Protein AF-0000000084808655 (afdb_homodimer)

Solvent-accessible surface area (backbone atoms only — not comparable to full-atom values): 37207 Å² total; per-residue (Å²): 132,86,79,80,72,85,62,84,73,38,61,59,46,45,7,59,74,37,70,47,52,47,68,55,39,47,20,62,74,62,70,39,83,92,73,56,70,68,56,50,52,37,40,51,50,43,32,62,72,64,63,58,65,66,60,45,50,55,46,39,57,64,68,64,54,72,43,38,33,33,35,38,39,56,62,63,50,89,58,33,63,53,35,39,19,46,51,14,34,51,51,31,39,66,64,31,45,64,50,41,38,46,73,46,80,45,67,27,50,85,54,28,53,66,42,44,54,54,45,51,58,53,52,72,75,52,86,59,57,29,35,41,35,54,39,50,52,52,83,63,46,53,63,53,51,51,54,29,53,74,70,69,34,53,33,29,31,26,69,33,79,62,84,91,52,88,54,53,24,29,28,23,42,57,37,35,43,49,13,27,44,50,32,48,68,47,52,66,65,46,63,52,62,38,18,30,40,36,54,37,73,67,44,51,77,79,68,69,38,49,43,36,54,34,17,49,51,18,21,49,52,42,37,64,75,65,64,55,63,41,50,83,41,79,42,78,28,55,96,87,33,66,68,59,36,48,53,54,48,51,53,49,48,68,76,39,74,56,50,33,33,36,36,23,74,40,71,62,28,39,59,60,34,49,50,34,58,75,68,65,44,82,74,40,45,26,36,27,24,42,82,24,64,63,38,46,51,34,26,66,70,61,47,29,59,35,31,41,32,49,57,43,28,55,32,26,22,50,50,50,46,43,50,48,36,32,75,70,66,64,46,80,60,66,55,73,43,52,33,32,55,42,51,33,39,67,66,34,48,86,26,61,76,32,81,58,125,133,84,80,81,72,86,63,83,73,39,62,60,45,46,7,60,72,37,71,46,52,47,66,56,38,47,20,62,74,62,70,39,83,93,70,55,69,69,57,49,51,37,40,48,50,42,33,60,73,65,63,59,65,66,58,44,49,54,45,40,56,65,68,65,54,73,43,38,31,36,37,39,41,54,61,66,52,90,58,33,63,52,35,40,18,47,49,14,35,51,52,32,38,65,64,31,46,65,52,41,38,45,73,47,80,45,67,26,48,84,55,29,53,66,43,44,56,54,46,50,59,53,53,72,74,52,88,60,58,29,35,41,35,54,40,51,52,51,83,62,45,52,62,53,51,52,54,31,54,76,70,68,34,52,32,30,30,25,70,31,80,62,84,90,53,89,54,53,24,28,27,24,41,56,37,35,43,50,13,27,44,49,32,48,68,47,52,66,64,46,62,52,62,39,17,30,39,36,55,38,73,67,47,52,72,84,67,70,38,50,43,37,54,33,18,48,51,19,21,48,53,43,38,64,74,65,65,54,62,41,51,83,41,79,41,79,29,54,94,88,34,67,68,60,34,48,53,53,47,51,53,50,49,69,76,38,73,57,51,34,34,36,37,20,76,40,71,62,30,40,59,59,35,49,51,35,58,76,67,64,45,80,75,42,46,24,37,27,23,43,84,24,64,64,37,47,53,35,25,68,69,61,47,29,59,35,32,40,32,51,56,43,29,54,32,25,22,50,50,50,46,42,50,46,36,32,74,69,66,66,46,79,61,64,54,72,44,54,32,34,54,43,52,32,38,68,68,34,47,86,25,61,76,33,81,56,125

Radius of gyration: 29.02 Å; Cα contacts (8 Å, |Δi|>4): 1345; chains: 2; bounding box: 71×84×70 Å

Foldseek 3Di:
DPCPPLPLCDCCNLCVQLVHDSVLSVCLLLVHDDDDPSSNVSSVVSCVVNVPDPCLLVNLVVVVDAFEEEEEEADDDPQDLVNLLVLLQVVLQVVCVSNNYYYDYQHFHLQEPVRVVVSLVVVVPDDGQEYEHECQDVVVVQVSLVVCVVVVRAYEYEQDDDVVGPHLAYEWAQLLVLLLVLLCLFCVLADLAFEEEEEDEHGDPPRGGPSQVNSVNSNVVNNVVVNRNYYYHYFYDHQPCLPVSLVRVVVVCVVGVRHQEYEYSADRQLSVLVNCVVVVVLRHEYEYEARGPSVLVSLLVVSHAKYKYMRSSLRSNVRSVQSSCCVSPVDGDDHYHGGDTDIDHNVCVVCVPPPRD/DPCPPLPLCDCCNLCVQLVHDSVLSVCLLLVHDDHDPSSNVSSVVSCVVNVPDPCLLVNLVVVVDAFEEEEEEADDDPQDLVNLLVLLQVVLQVVCVSNNYYYDYDHFHLQEPVRVVVSLVVVVPDDGQEYEHECQDVVVVQVSLVVCVVVVRAYEYEQDDDVVGPHLAYEWAQLLVLLLVLLCLFCVLADLAFEEEEEDEHGDPPRGGPSQVNSVNSNVVNNVVVNRNYYYHYFYDHQPCLPVSLVRVVVVCVVGVRHQEYEYSADRQLSVLVNCVVVVVLRHEYEYEARGPSVLVSLLVVSHAKYKYMRSSLRSNVRSVQSSCCVSVVDGDDHYHGGDTDIDHNVCVVCVPPPRD

Nearest PDB structures (foldseek):
  3gbv-assembly1_B  TM=9.409E-01  e=6.523E-30  Bacteroides fragilis NCTC 9343
  3gbv-assembly1_A  TM=9.320E-01  e=8.248E-30  Bacteroides fragilis NCTC 9343
  5hqj-assembly1_A  TM=8.715E-01  e=5.151E-18  Paraburkholderia graminis C4D1M
  3ejw-assembly2_B  TM=8.027E-01  e=7.993E-12  Sinorhizobium meliloti
  4kvf-assembly1_A  TM=6.917E-01  e=2.584E-11  Kribbella flavida DSM 17836

Organism: NCBI:txid717959

Secondary structure (DSSP, 8-state):
----------HHHHHHHHTS-HHHHHHHHTT-S---HHHHHHHHHHHHHTT----HHHHHHHHT--EEEEEEEE---TTSHHHHHHHHHHHHHHHHGGGTEEEEEEEE-TTBHHHHHHHHHHHHT---SEEEEE-S-HHHHHHHHHHHHHHT--EEEEES--TTS--SEEEE--HHHHHHHHHHHHHTTS-TT-EEEEEEEPPBTS---HHHHHHHHHHHHHHHHTT--S-EEEEEE-TT-HHHHHHHHHHHHHH-TTEEEEEESSTTHHHHHHHHHHTT-TT-EEEEE---HHHHHHHHTTSS-EEEE--HHHHHHHHHHHHHIIIII-PPPPSEEEPP-EEE-TTTGGGTTTT--/----------HHHHHHHHTS-HHHHHHHHTT-S---HHHHHHHHHHHHHTT----HHHHHHHHT--EEEEEEEE---TTSHHHHHHHHHHHHHHHGGGGTEEEEEEEE-TTBHHHHHHHHHHHHT---SEEEEE-S-HHHHHHHHHHHHHHT--EEEEES--TTS--SEEEE--HHHHHHHHHHHHHTTS-TT-EEEEEEEPPBTS---HHHHHHHHHHHHHHHHTT--S-EEEEEE-TT-HHHHHHHHHHHHHH-TTEEEEEESSTTHHHHHHHHHHTT-TT-EEEEE---HHHHHHHHTTSS-EEEE--HHHHHHHHHHHHHIIIII-PPPPSEEEPP-EEE-TTTGGGTTTT--

Sequence (714 aa):
MSDNEHTTVRIVDIARMAGVSVATVDRVIHNRGKVSEENLARINEVLRRVDYRPNLIARSLASGRRYTLCAVMPRFDPGEYWADFEAGIARAEAEAVRYNVTVRRFCFDQYDRSSFESLLETLRREEFDGAVIATLFAEMVEPFTRELDARGVPYVFVDSDIPACNRLAYFGTSSFDAGAVAARLLFDRLDPGADIVVGRIVHRGDAGSNQWRNREAGFRSYLEAHAFRGRLHYAALRLDDEACNGRVLDEMFRENPSIAGAVTFNSTCYILAGYLAARRRDGVRLVGYDVIRRNGEMLSAGVVTALVAQRPEAQGYRAVMALCEWLVEGRAPSKVNNMPIDILLKENIPYYKNNIIMSDNEHTTVRIVDIARMAGVSVATVDRVIHNRGKVSEENLARINEVLRRVDYRPNLIARSLASGRRYTLCAVMPRFDPGEYWADFEAGIARAEAEAVRYNVTVRRFCFDQYDRSSFESLLETLRREEFDGAVIATLFAEMVEPFTRELDARGVPYVFVDSDIPACNRLAYFGTSSFDAGAVAARLLFDRLDPGADIVVGRIVHRGDAGSNQWRNREAGFRSYLEAHAFRGRLHYAALRLDDEACNGRVLDEMFRENPSIAGAVTFNSTCYILAGYLAARRRDGVRLVGYDVIRRNGEMLSAGVVTALVAQRPEAQGYRAVMALCEWLVEGRAPSKVNNMPIDILLKENIPYYKNNII

Structure (mmCIF, N/CA/C/O backbone):
data_AF-0000000084808655-model_v1
#
loop_
_entity.id
_entity.type
_entity.pdbx_description
1 polymer 'Transcriptional regulators'
#
loop_
_atom_site.group_PDB
_atom_site.id
_atom_site.type_symbol
_atom_site.label_atom_id
_atom_site.label_alt_id
_atom_site.label_comp_id
_atom_site.label_asym_id
_atom_site.label_entity_id
_atom_site.label_seq_id
_atom_site.pdbx_PDB_ins_code
_atom_site.Cartn_x
_atom_site.Cartn_y
_atom_site.Cartn_z
_atom_site.occupancy
_atom_site.B_iso_or_equiv
_atom_site.auth_seq_id
_atom_site.auth_comp_id
_atom_site.auth_asym_id
_atom_site.auth_atom_id
_atom_site.pdbx_PDB_model_num
ATOM 1 N N . MET A 1 1 ? -19.594 24.938 35.156 1 22.23 1 MET A N 1
ATOM 2 C CA . MET A 1 1 ? -19.547 25.562 33.812 1 22.23 1 MET A CA 1
ATOM 3 C C . MET A 1 1 ? -18.094 25.797 33.406 1 22.23 1 MET A C 1
ATOM 5 O O . MET A 1 1 ? -17.734 26.891 32.969 1 22.23 1 MET A O 1
ATOM 9 N N . SER A 1 2 ? -17.203 24.953 33.625 1 26.73 2 SER A N 1
ATOM 10 C CA . SER A 1 2 ? -15.766 25.203 33.625 1 26.73 2 SER A CA 1
ATOM 11 C C . SER A 1 2 ? -15.242 25.375 32.188 1 26.73 2 SER A C 1
ATOM 13 O O . SER A 1 2 ? -15.508 24.531 31.328 1 26.73 2 SER A O 1
ATOM 15 N N . ASP A 1 3 ? -15.094 26.609 31.672 1 26.53 3 ASP A N 1
ATOM 16 C CA . ASP A 1 3 ? -14.734 27.234 30.406 1 26.53 3 ASP A CA 1
ATOM 17 C C . ASP A 1 3 ? -13.438 26.625 29.844 1 26.53 3 ASP A C 1
ATOM 19 O O . ASP A 1 3 ? -12.344 26.984 30.297 1 26.53 3 ASP A O 1
ATOM 23 N N . ASN A 1 4 ? -13.367 25.422 29.547 1 29.12 4 ASN A N 1
ATOM 24 C CA . ASN A 1 4 ? -12.172 24.703 29.094 1 29.12 4 ASN A CA 1
ATOM 25 C C . ASN A 1 4 ? -11.688 25.219 27.734 1 29.12 4 ASN A C 1
ATOM 27 O O . ASN A 1 4 ? -12.211 24.844 26.688 1 29.12 4 ASN A O 1
ATOM 31 N N . GLU A 1 5 ? -11.367 26.609 27.594 1 31.66 5 GLU A N 1
ATOM 32 C CA . GLU A 1 5 ? -10.727 27.406 26.562 1 31.66 5 GLU A CA 1
ATOM 33 C C . GLU A 1 5 ? -9.445 26.75 26.062 1 31.66 5 GLU A C 1
ATOM 35 O O . GLU A 1 5 ? -8.477 26.609 26.828 1 31.66 5 GLU A O 1
ATOM 40 N N . HIS A 1 6 ? -9.477 25.734 25.375 1 36.12 6 HIS A N 1
ATOM 41 C CA . HIS A 1 6 ? -8.289 25.125 24.781 1 36.12 6 HIS A CA 1
ATOM 42 C C . HIS A 1 6 ? -7.496 26.141 23.969 1 36.12 6 HIS A C 1
ATOM 44 O O . HIS A 1 6 ? -7.75 26.312 22.766 1 36.12 6 HIS A O 1
ATOM 50 N N . THR A 1 7 ? -7.133 27.375 24.422 1 37.44 7 THR A N 1
ATOM 51 C CA . THR A 1 7 ? -6.293 28.5 24.047 1 37.44 7 THR A CA 1
ATOM 52 C C . THR A 1 7 ? -4.883 28.047 23.672 1 37.44 7 THR A C 1
ATOM 54 O O . THR A 1 7 ? -4.301 27.203 24.375 1 37.44 7 THR A O 1
ATOM 57 N N . THR A 1 8 ? -4.523 28.062 22.359 1 46.56 8 THR A N 1
ATOM 58 C CA . THR A 1 8 ? -3.094 27.984 22.078 1 46.56 8 THR A CA 1
ATOM 59 C C . THR A 1 8 ? -2.299 28.766 23.125 1 46.56 8 THR A C 1
ATOM 61 O O . THR A 1 8 ? -2.523 29.953 23.328 1 46.56 8 THR A O 1
ATOM 64 N N . VAL A 1 9 ? -1.673 28.141 23.969 1 57.78 9 VAL A N 1
ATOM 65 C CA . VAL A 1 9 ? -0.978 28.703 25.125 1 57.78 9 VAL A CA 1
ATOM 66 C C . VAL A 1 9 ? 0.205 29.547 24.656 1 57.78 9 VAL A C 1
ATOM 68 O O . VAL A 1 9 ? 1.073 29.062 23.922 1 57.78 9 VAL A O 1
ATOM 71 N N . ARG A 1 10 ? 0.069 30.875 24.453 1 61.47 10 ARG A N 1
ATOM 72 C CA . ARG A 1 10 ? 1.113 31.859 24.156 1 61.47 10 ARG A CA 1
ATOM 73 C C . ARG A 1 10 ? 2.078 32 25.328 1 61.47 10 ARG A C 1
ATOM 75 O O . ARG A 1 10 ? 1.771 31.578 26.438 1 61.47 10 ARG A O 1
ATOM 82 N N . ILE A 1 11 ? 3.203 32.5 24.766 1 65.75 11 ILE A N 1
ATOM 83 C CA . ILE A 1 11 ? 4.188 32.75 25.812 1 65.75 11 ILE A CA 1
ATOM 84 C C . ILE A 1 11 ? 3.555 33.562 26.938 1 65.75 11 ILE A C 1
ATOM 86 O O . ILE A 1 11 ? 3.82 33.344 28.125 1 65.75 11 ILE A O 1
ATOM 90 N N . VAL A 1 12 ? 2.559 34.406 26.516 1 71.69 12 VAL A N 1
ATOM 91 C CA . VAL A 1 12 ? 1.897 35.281 27.484 1 71.69 12 VAL A CA 1
ATOM 92 C C . VAL A 1 12 ? 0.958 34.438 28.359 1 71.69 12 VAL A C 1
ATOM 94 O O . VAL A 1 12 ? 0.817 34.688 29.547 1 71.69 12 VAL A O 1
ATOM 97 N N . ASP A 1 13 ? 0.326 33.438 27.781 1 73.81 13 ASP A N 1
ATOM 98 C CA . ASP A 1 13 ? -0.545 32.531 28.547 1 73.81 13 ASP A CA 1
ATOM 99 C C . ASP A 1 13 ? 0.262 31.672 29.5 1 73.81 13 ASP A C 1
ATOM 101 O O . ASP A 1 13 ? -0.145 31.453 30.656 1 73.81 13 ASP A O 1
ATOM 105 N N . ILE A 1 14 ? 1.314 31.172 28.938 1 75.62 14 ILE A N 1
ATOM 106 C CA . ILE A 1 14 ? 2.215 30.391 29.781 1 75.62 14 ILE A CA 1
ATOM 107 C C . ILE A 1 14 ? 2.713 31.25 30.938 1 75.62 14 ILE A C 1
ATOM 109 O O . ILE A 1 14 ? 2.781 30.781 32.062 1 75.62 14 ILE A O 1
ATOM 113 N N . ALA A 1 15 ? 3.029 32.469 30.594 1 78.62 15 ALA A N 1
ATOM 114 C CA . ALA A 1 15 ? 3.477 33.406 31.625 1 78.62 15 ALA A CA 1
ATOM 115 C C . ALA A 1 15 ? 2.406 33.594 32.688 1 78.62 15 ALA A C 1
ATOM 117 O O . ALA A 1 15 ? 2.701 33.531 33.906 1 78.62 15 ALA A O 1
ATOM 118 N N . ARG A 1 16 ? 1.23 33.719 32.25 1 77.38 16 ARG A N 1
ATOM 119 C CA . ARG A 1 16 ? 0.092 33.875 33.156 1 77.38 16 ARG A CA 1
ATOM 120 C C . ARG A 1 16 ? -0.139 32.625 33.969 1 77.38 16 ARG A C 1
ATOM 122 O O . ARG A 1 16 ? -0.323 32.688 35.188 1 77.38 16 ARG A O 1
ATOM 129 N N . MET A 1 17 ? -0.071 31.5 33.344 1 77.75 17 MET A N 1
ATOM 130 C CA . MET A 1 17 ? -0.325 30.219 34 1 77.75 17 MET A CA 1
ATOM 131 C C . MET A 1 17 ? 0.782 29.906 35 1 77.75 17 MET A C 1
ATOM 133 O O . MET A 1 17 ? 0.529 29.297 36.031 1 77.75 17 MET A O 1
ATOM 137 N N . ALA A 1 18 ? 1.942 30.234 34.656 1 79.94 18 ALA A N 1
ATOM 138 C CA . ALA A 1 18 ? 3.111 29.953 35.469 1 79.94 18 ALA A CA 1
ATOM 139 C C . ALA A 1 18 ? 3.334 31.062 36.5 1 79.94 18 ALA A C 1
ATOM 141 O O . ALA A 1 18 ? 4.141 30.906 37.438 1 79.94 18 ALA A O 1
ATOM 142 N N . GLY A 1 19 ? 2.547 32.188 36.375 1 82.06 19 GLY A N 1
ATOM 143 C CA . GLY A 1 19 ? 2.676 33.281 37.312 1 82.06 19 GLY A CA 1
ATOM 144 C C . GLY A 1 19 ? 4 34.031 37.188 1 82.06 19 GLY A C 1
ATOM 145 O O . GLY A 1 19 ? 4.578 34.438 38.188 1 82.06 19 GLY A O 1
ATOM 146 N N . VAL A 1 20 ? 4.57 34 36.094 1 81.94 20 VAL A N 1
ATOM 147 C CA . VAL A 1 20 ? 5.84 34.688 35.844 1 81.94 20 VAL A CA 1
ATOM 148 C C . VAL A 1 20 ? 5.676 35.688 34.719 1 81.94 20 VAL A C 1
ATOM 150 O O . VAL A 1 20 ? 4.625 35.75 34.094 1 81.94 20 VAL A O 1
ATOM 153 N N . SER A 1 21 ? 6.668 36.594 34.625 1 77.94 21 SER A N 1
ATOM 154 C CA . SER A 1 21 ? 6.625 37.562 33.531 1 77.94 21 SER A CA 1
ATOM 155 C C . SER A 1 21 ? 6.762 36.906 32.188 1 77.94 21 SER A C 1
ATOM 157 O O . SER A 1 21 ? 7.328 35.812 32.094 1 77.94 21 SER A O 1
ATOM 159 N N . VAL A 1 22 ? 6.27 37.562 31.094 1 78.62 22 VAL A N 1
ATOM 160 C CA . VAL A 1 22 ? 6.41 37.062 29.734 1 78.62 22 VAL A CA 1
ATOM 161 C C . VAL A 1 22 ? 7.891 36.969 29.375 1 78.62 22 VAL A C 1
ATOM 163 O O . VAL A 1 22 ? 8.305 36 28.719 1 78.62 22 VAL A O 1
ATOM 166 N N . ALA A 1 23 ? 8.688 37.844 29.875 1 74.69 23 ALA A N 1
ATOM 167 C CA . ALA A 1 23 ? 10.133 37.844 29.625 1 74.69 23 ALA A CA 1
ATOM 168 C C . ALA A 1 23 ? 10.773 36.594 30.25 1 74.69 23 ALA A C 1
ATOM 170 O O . ALA A 1 23 ? 11.688 36 29.656 1 74.69 23 ALA A O 1
ATOM 171 N N . THR A 1 24 ? 10.312 36.219 31.375 1 78.44 24 THR A N 1
ATOM 172 C CA . THR A 1 24 ? 10.859 35.031 32.062 1 78.44 24 THR A CA 1
ATOM 173 C C . THR A 1 24 ? 10.492 33.75 31.312 1 78.44 24 THR A C 1
ATOM 175 O O . THR A 1 24 ? 11.328 32.875 31.156 1 78.44 24 THR A O 1
ATOM 178 N N . VAL A 1 25 ? 9.203 33.719 30.812 1 76.44 25 VAL A N 1
ATOM 179 C CA . VAL A 1 25 ? 8.789 32.562 30.031 1 76.44 25 VAL A CA 1
ATOM 180 C C . VAL A 1 25 ? 9.586 32.5 28.719 1 76.44 25 VAL A C 1
ATOM 182 O O . VAL A 1 25 ? 10.039 31.438 28.297 1 76.44 25 VAL A O 1
ATOM 185 N N . ASP A 1 26 ? 9.805 33.625 28.203 1 70.62 26 ASP A N 1
ATOM 186 C CA . ASP A 1 26 ? 10.586 33.75 26.984 1 70.62 26 ASP A CA 1
ATOM 187 C C . ASP A 1 26 ? 12.016 33.25 27.188 1 70.62 26 ASP A C 1
ATOM 189 O O . ASP A 1 26 ? 12.547 32.531 26.344 1 70.62 26 ASP A O 1
ATOM 193 N N . ARG A 1 27 ? 12.562 33.594 28.297 1 70.31 27 ARG A N 1
ATOM 194 C CA . ARG A 1 27 ? 13.914 33.156 28.625 1 70.31 27 ARG A CA 1
ATOM 195 C C . ARG A 1 27 ? 13.984 31.656 28.781 1 70.31 27 ARG A C 1
ATOM 197 O O . ARG A 1 27 ? 14.938 31.016 28.312 1 70.31 27 ARG A O 1
ATOM 204 N N . VAL A 1 28 ? 12.961 31.094 29.375 1 70.12 28 VAL A N 1
ATOM 205 C CA . VAL A 1 28 ? 12.953 29.656 29.625 1 70.12 28 VAL A CA 1
ATOM 206 C C . VAL A 1 28 ? 12.727 28.906 28.328 1 70.12 28 VAL A C 1
ATOM 208 O O . VAL A 1 28 ? 13.422 27.922 28.047 1 70.12 28 VAL A O 1
ATOM 211 N N . ILE A 1 29 ? 11.812 29.359 27.562 1 68.19 29 ILE A N 1
ATOM 212 C CA . ILE A 1 29 ? 11.422 28.656 26.344 1 68.19 29 ILE A CA 1
ATOM 213 C C . ILE A 1 29 ? 12.555 28.75 25.312 1 68.19 29 ILE A C 1
ATOM 215 O O . ILE A 1 29 ? 12.812 27.797 24.578 1 68.19 29 ILE A O 1
ATOM 219 N N . HIS A 1 30 ? 13.359 29.891 25.406 1 62.5 30 HIS A N 1
ATOM 220 C CA . HIS A 1 30 ? 14.414 30.141 24.422 1 62.5 30 HIS A CA 1
ATOM 221 C C . HIS A 1 30 ? 15.797 29.969 25.062 1 62.5 30 HIS A C 1
ATOM 223 O O . HIS A 1 30 ? 16.812 30.344 24.453 1 62.5 30 HIS A O 1
ATOM 229 N N . ASN A 1 31 ? 15.656 29.391 26.141 1 61.69 31 ASN A N 1
ATOM 230 C CA . ASN A 1 31 ? 16.859 29.125 26.906 1 61.69 31 ASN A CA 1
ATOM 231 C C . ASN A 1 31 ? 17.797 30.328 26.922 1 61.69 31 ASN A C 1
ATOM 233 O O . ASN A 1 31 ? 18.984 30.203 26.625 1 61.69 31 ASN A O 1
ATOM 237 N N . ARG A 1 32 ? 17.25 31.422 27.016 1 61.19 32 ARG A N 1
ATOM 238 C CA . ARG A 1 32 ? 18.031 32.656 27.094 1 61.19 32 ARG A CA 1
ATOM 239 C C . ARG A 1 32 ? 17.953 33.25 28.484 1 61.19 32 ARG A C 1
ATOM 241 O O . ARG A 1 32 ? 16.906 33.188 29.141 1 61.19 32 ARG A O 1
ATOM 248 N N . GLY A 1 33 ? 19.047 33.781 29.016 1 62.88 33 GLY A N 1
ATOM 249 C CA . GLY A 1 33 ? 19.172 34.531 30.25 1 62.88 33 GLY A CA 1
ATOM 250 C C . GLY A 1 33 ? 19.062 33.688 31.5 1 62.88 33 GLY A C 1
ATOM 251 O O . GLY A 1 33 ? 19 32.438 31.406 1 62.88 33 GLY A O 1
ATOM 252 N N . LYS A 1 34 ? 19.234 34.188 32.656 1 74.25 34 LYS A N 1
ATOM 253 C CA . LYS A 1 34 ? 19.156 33.531 33.938 1 74.25 34 LYS A CA 1
ATOM 254 C C . LYS A 1 34 ? 17.734 33.531 34.5 1 74.25 34 LYS A C 1
ATOM 256 O O . LYS A 1 34 ? 17.062 34.562 34.438 1 74.25 34 LYS A O 1
ATOM 261 N N . VAL A 1 35 ? 17.141 32.312 34.719 1 73.31 35 VAL A N 1
ATOM 262 C CA . VAL A 1 35 ? 15.836 32.156 35.375 1 73.31 35 VAL A CA 1
ATOM 263 C C . VAL A 1 35 ? 15.977 31.391 36.656 1 73.31 35 VAL A C 1
ATOM 265 O O . VAL A 1 35 ? 16.797 30.469 36.75 1 73.31 35 VAL A O 1
ATOM 268 N N . SER A 1 36 ? 15.391 31.844 37.75 1 79.06 36 SER A N 1
ATOM 269 C CA . SER A 1 36 ? 15.469 31.172 39.031 1 79.06 36 SER A CA 1
ATOM 270 C C . SER A 1 36 ? 14.93 29.75 38.938 1 79.06 36 SER A C 1
ATOM 272 O O . SER A 1 36 ? 14.086 29.453 38.094 1 79.06 36 SER A O 1
ATOM 274 N N . GLU A 1 37 ? 15.422 28.922 39.719 1 75.5 37 GLU A N 1
ATOM 275 C CA . GLU A 1 37 ? 15.016 27.516 39.75 1 75.5 37 GLU A CA 1
ATOM 276 C C . GLU A 1 37 ? 13.508 27.391 40 1 75.5 37 GLU A C 1
ATOM 278 O O . GLU A 1 37 ? 12.867 26.5 39.438 1 75.5 37 GLU A O 1
ATOM 283 N N . GLU A 1 38 ? 13.008 28.203 40.781 1 78.38 38 GLU A N 1
ATOM 284 C CA . GLU A 1 38 ? 11.586 28.172 41.094 1 78.38 38 GLU A CA 1
ATOM 285 C C . GLU A 1 38 ? 10.734 28.516 39.875 1 78.38 38 GLU A C 1
ATOM 287 O O . GLU A 1 38 ? 9.758 27.828 39.594 1 78.38 38 GLU A O 1
ATOM 292 N N . ASN A 1 39 ? 11.109 29.531 39.188 1 79.81 39 ASN A N 1
ATOM 293 C CA . ASN A 1 39 ? 10.367 29.938 38 1 79.81 39 ASN A CA 1
ATOM 294 C C . ASN A 1 39 ? 10.5 28.922 36.875 1 79.81 39 ASN A C 1
ATOM 296 O O . ASN A 1 39 ? 9.523 28.641 36.156 1 79.81 39 ASN A O 1
ATOM 300 N N . LEU A 1 40 ? 11.672 28.406 36.719 1 80.75 40 LEU A N 1
ATOM 301 C CA . LEU A 1 40 ? 11.914 27.359 35.719 1 80.75 40 LEU A CA 1
ATOM 302 C C . LEU A 1 40 ? 11 26.172 35.969 1 80.75 40 LEU A C 1
ATOM 304 O O . LEU A 1 40 ? 10.43 25.625 35 1 80.75 40 LEU A O 1
ATOM 308 N N . ALA A 1 41 ? 10.898 25.766 37.188 1 79.56 41 ALA A N 1
ATOM 309 C CA . ALA A 1 41 ? 10.047 24.641 37.531 1 79.56 41 ALA A CA 1
ATOM 310 C C . ALA A 1 41 ? 8.578 24.938 37.219 1 79.56 41 ALA A C 1
ATOM 312 O O . ALA A 1 41 ? 7.871 24.078 36.656 1 79.56 41 ALA A O 1
ATOM 313 N N . ARG A 1 42 ? 8.102 26.094 37.531 1 80.19 42 ARG A N 1
ATOM 314 C CA . ARG A 1 42 ? 6.719 26.484 37.281 1 80.19 42 ARG A CA 1
ATOM 315 C C . ARG A 1 42 ? 6.406 26.516 35.812 1 80.19 42 ARG A C 1
ATOM 317 O O . ARG A 1 42 ? 5.359 26.031 35.375 1 80.19 42 ARG A O 1
ATOM 324 N N . ILE A 1 43 ? 7.414 27.125 35.062 1 78.25 43 ILE A N 1
ATOM 325 C CA . ILE A 1 43 ? 7.207 27.25 33.625 1 78.25 43 ILE A CA 1
ATOM 326 C C . ILE A 1 43 ? 7.211 25.859 33 1 78.25 43 ILE A C 1
ATOM 328 O O . ILE A 1 43 ? 6.348 25.547 32.188 1 78.25 43 ILE A O 1
ATOM 332 N N . ASN A 1 44 ? 8.148 25.047 33.438 1 75.25 44 ASN A N 1
ATOM 333 C CA . ASN A 1 44 ? 8.227 23.703 32.906 1 75.25 44 ASN A CA 1
ATOM 334 C C . ASN A 1 44 ? 6.969 22.891 33.219 1 75.25 44 ASN A C 1
ATOM 336 O O . ASN A 1 44 ? 6.52 22.094 32.406 1 75.25 44 ASN A O 1
ATOM 340 N N . GLU A 1 45 ? 6.445 23.078 34.312 1 74.56 45 GLU A N 1
ATOM 341 C CA . GLU A 1 45 ? 5.199 22.406 34.688 1 74.56 45 GLU A CA 1
ATOM 342 C C . GLU A 1 45 ? 4.055 22.844 33.781 1 74.56 45 GLU A C 1
ATOM 344 O O . GLU A 1 45 ? 3.264 22 33.344 1 74.56 45 GLU A O 1
ATOM 349 N N . VAL A 1 46 ? 3.986 24.141 33.562 1 75 46 VAL A N 1
ATOM 350 C CA . VAL A 1 46 ? 2.932 24.656 32.688 1 75 46 VAL A CA 1
ATOM 351 C C . VAL A 1 46 ? 3.156 24.172 31.266 1 75 46 VAL A C 1
ATOM 353 O O . VAL A 1 46 ? 2.213 23.75 30.594 1 75 46 VAL A O 1
ATOM 356 N N . LEU A 1 47 ? 4.426 24.25 30.891 1 70.94 47 LEU A N 1
ATOM 357 C CA . LEU A 1 47 ? 4.758 23.797 29.547 1 70.94 47 LEU A CA 1
ATOM 358 C C . LEU A 1 47 ? 4.375 22.344 29.344 1 70.94 47 LEU A C 1
ATOM 360 O O . LEU A 1 47 ? 3.836 21.969 28.297 1 70.94 47 LEU A O 1
ATOM 364 N N . ARG A 1 48 ? 4.629 21.531 30.266 1 67.19 48 ARG A N 1
ATOM 365 C CA . ARG A 1 48 ? 4.254 20.125 30.234 1 67.19 48 ARG A CA 1
ATOM 366 C C . ARG A 1 48 ? 2.738 19.953 30.219 1 67.19 48 ARG A C 1
ATOM 368 O O . ARG A 1 48 ? 2.207 19.125 29.484 1 67.19 48 ARG A O 1
ATOM 375 N N . ARG A 1 49 ? 2.133 20.703 31.094 1 62.28 49 ARG A N 1
ATOM 376 C CA . ARG A 1 49 ? 0.686 20.609 31.25 1 62.28 49 ARG A CA 1
ATOM 377 C C . ARG A 1 49 ? -0.04 21 29.969 1 62.28 49 ARG A C 1
ATOM 379 O O . ARG A 1 49 ? -1.051 20.406 29.609 1 62.28 49 ARG A O 1
ATOM 386 N N . VAL A 1 50 ? 0.584 22.031 29.422 1 61.31 50 VAL A N 1
ATOM 387 C CA . VAL A 1 50 ? -0.125 22.531 28.25 1 61.31 50 VAL A CA 1
ATOM 388 C C . VAL A 1 50 ? 0.485 21.922 26.984 1 61.31 50 VAL A C 1
ATOM 390 O O . VAL A 1 50 ? 0.062 22.25 25.875 1 61.31 50 VAL A O 1
ATOM 393 N N . ASP A 1 51 ? 1.41 21 27.172 1 57.16 51 ASP A N 1
ATOM 394 C CA . ASP A 1 51 ? 2.158 20.391 26.062 1 57.16 51 ASP A CA 1
ATOM 395 C C . ASP A 1 51 ? 2.631 21.453 25.078 1 57.16 51 ASP A C 1
ATOM 397 O O . ASP A 1 51 ? 2.391 21.344 23.875 1 57.16 51 ASP A O 1
ATOM 401 N N . TYR A 1 52 ? 3.148 22.5 25.75 1 52.12 52 TYR A N 1
ATOM 402 C CA . TYR A 1 52 ? 3.643 23.625 24.969 1 52.12 52 TYR A CA 1
ATOM 403 C C . TYR A 1 52 ? 4.875 23.234 24.156 1 52.12 52 TYR A C 1
ATOM 405 O O . TYR A 1 52 ? 5.848 22.719 24.719 1 52.12 52 TYR A O 1
ATOM 413 N N . ARG A 1 53 ? 4.828 23.109 22.969 1 48.28 53 ARG A N 1
ATOM 414 C CA . ARG A 1 53 ? 6 22.953 22.109 1 48.28 53 ARG A CA 1
ATOM 415 C C . ARG A 1 53 ? 6.465 24.312 21.594 1 48.28 53 ARG A C 1
ATOM 417 O O . ARG A 1 53 ? 5.719 25.016 20.906 1 48.28 53 ARG A O 1
ATOM 424 N N . PRO A 1 54 ? 7.449 24.875 22.297 1 44.09 54 PRO A N 1
ATOM 425 C CA . PRO A 1 54 ? 7.93 26.141 21.719 1 44.09 54 PRO A CA 1
ATOM 426 C C . PRO A 1 54 ? 8.023 26.109 20.203 1 44.09 54 PRO A C 1
ATOM 428 O O . PRO A 1 54 ? 8.25 25.047 19.609 1 44.09 54 PRO A O 1
ATOM 431 N N . ASN A 1 55 ? 7.262 26.969 19.656 1 44.66 55 ASN A N 1
ATOM 432 C CA . ASN A 1 55 ? 7.434 27.047 18.203 1 44.66 55 ASN A CA 1
ATOM 433 C C . ASN A 1 55 ? 8.898 26.922 17.812 1 44.66 55 ASN A C 1
ATOM 435 O O . ASN A 1 55 ? 9.641 27.906 17.828 1 44.66 55 ASN A O 1
ATOM 439 N N . LEU A 1 56 ? 9.578 25.906 18.375 1 46.31 56 LEU A N 1
ATOM 440 C CA . LEU A 1 56 ? 10.969 25.625 18.016 1 46.31 56 LEU A CA 1
ATOM 441 C C . LEU A 1 56 ? 11.281 26.125 16.609 1 46.31 56 LEU A C 1
ATOM 443 O O . LEU A 1 56 ? 12.406 26.531 16.328 1 46.31 56 LEU A O 1
ATOM 447 N N . ILE A 1 57 ? 10.289 26.094 15.836 1 46.41 57 ILE A N 1
ATOM 448 C CA . ILE A 1 57 ? 10.438 26.703 14.523 1 46.41 57 ILE A CA 1
ATOM 449 C C . ILE A 1 57 ? 10.773 28.188 14.688 1 46.41 57 ILE A C 1
ATOM 451 O O . ILE A 1 57 ? 11.656 28.703 14 1 46.41 57 ILE A O 1
ATOM 455 N N . ALA A 1 58 ? 10.094 28.719 15.641 1 48.16 58 ALA A N 1
ATOM 456 C CA . ALA A 1 58 ? 10.336 30.125 15.898 1 48.16 58 ALA A CA 1
ATOM 457 C C . ALA A 1 58 ? 11.742 30.359 16.438 1 48.16 58 ALA A C 1
ATOM 459 O O . ALA A 1 58 ? 12.398 31.344 16.078 1 48.16 58 ALA A O 1
ATOM 460 N N . ARG A 1 59 ? 12.188 29.484 17.172 1 49.12 59 ARG A N 1
ATOM 461 C CA . ARG A 1 59 ? 13.539 29.641 17.703 1 49.12 59 ARG A CA 1
ATOM 462 C C . ARG A 1 59 ? 14.578 29.469 16.594 1 49.12 59 ARG A C 1
ATOM 464 O O . ARG A 1 59 ? 15.578 30.188 16.562 1 49.12 59 ARG A O 1
ATOM 471 N N . SER A 1 60 ? 14.43 28.375 15.852 1 52.16 60 SER A N 1
ATOM 472 C CA . SER A 1 60 ? 15.383 28.188 14.766 1 52.16 60 SER A CA 1
ATOM 473 C C . SER A 1 60 ? 15.414 29.391 13.836 1 52.16 60 SER A C 1
ATOM 475 O O . SER A 1 60 ? 16.484 29.812 13.383 1 52.16 60 SER A O 1
ATOM 477 N N . LEU A 1 61 ? 14.234 29.922 13.641 1 50.12 61 LEU A N 1
ATOM 478 C CA . LEU A 1 61 ? 14.156 31.141 12.844 1 50.12 61 LEU A CA 1
ATOM 479 C C . LEU A 1 61 ? 14.812 32.312 13.562 1 50.12 61 LEU A C 1
ATOM 481 O O . LEU A 1 61 ? 15.469 33.156 12.938 1 50.12 61 LEU A O 1
ATOM 485 N N . ALA A 1 62 ? 14.617 32.25 14.852 1 50.25 62 ALA A N 1
ATOM 486 C CA . ALA A 1 62 ? 15.188 33.344 15.633 1 50.25 62 ALA A CA 1
ATOM 487 C C . ALA A 1 62 ? 16.703 33.188 15.742 1 50.25 62 ALA A C 1
ATOM 489 O O . ALA A 1 62 ? 17.422 34.188 15.75 1 50.25 62 ALA A O 1
ATOM 490 N N . SER A 1 63 ? 17.156 31.984 15.93 1 54.59 63 SER A N 1
ATOM 491 C CA . SER A 1 63 ? 18.609 31.812 16.078 1 54.59 63 SER A CA 1
ATOM 492 C C . SER A 1 63 ? 19.328 32.094 14.766 1 54.59 63 SER A C 1
ATOM 494 O O . SER A 1 63 ? 20.531 32.344 14.758 1 54.59 63 SER A O 1
ATOM 496 N N . GLY A 1 64 ? 18.578 32.219 13.688 1 65.5 64 GLY A N 1
ATOM 497 C CA . GLY A 1 64 ? 19.203 32.531 12.406 1 65.5 64 GLY A CA 1
ATOM 498 C C . GLY A 1 64 ? 20.047 31.375 11.867 1 65.5 64 GLY A C 1
ATOM 499 O O . GLY A 1 64 ? 20.719 31.531 10.852 1 65.5 64 GLY A O 1
ATOM 500 N N . ARG A 1 65 ? 20.109 30.234 12.617 1 80.56 65 ARG A N 1
ATOM 501 C CA . ARG A 1 65 ? 21 29.172 12.188 1 80.56 65 ARG A CA 1
ATOM 502 C C . ARG A 1 65 ? 20.453 28.469 10.945 1 80.56 65 ARG A C 1
ATOM 504 O O . ARG A 1 65 ? 19.266 28.156 10.867 1 80.56 65 ARG A O 1
ATOM 511 N N . ARG A 1 66 ? 21.328 28.312 9.922 1 89.19 66 ARG A N 1
ATOM 512 C CA . ARG A 1 66 ? 21.031 27.609 8.672 1 89.19 66 ARG A CA 1
ATOM 513 C C . ARG A 1 66 ? 21.641 26.219 8.672 1 89.19 66 ARG A C 1
ATOM 515 O O . ARG A 1 66 ? 22.781 26.031 9.109 1 89.19 66 ARG A O 1
ATOM 522 N N . TYR A 1 67 ? 20.828 25.266 8.336 1 93.62 67 TYR A N 1
ATOM 523 C CA . TYR A 1 67 ? 21.312 23.891 8.234 1 93.62 67 TYR A CA 1
ATOM 524 C C . TYR A 1 67 ? 21.375 23.438 6.781 1 93.62 67 TYR A C 1
ATOM 526 O O . TYR A 1 67 ? 20.5 23.766 5.984 1 93.62 67 TYR A O 1
ATOM 534 N N . THR A 1 68 ? 22.453 22.734 6.473 1 95.75 68 THR A N 1
ATOM 535 C CA . THR A 1 68 ? 22.609 22.125 5.152 1 95.75 68 THR A CA 1
ATOM 536 C C . THR A 1 68 ? 22.656 20.609 5.25 1 95.75 68 THR A C 1
ATOM 538 O O . THR A 1 68 ? 23.453 20.047 5.996 1 95.75 68 THR A O 1
ATOM 541 N N . LEU A 1 69 ? 21.719 19.969 4.539 1 97.56 69 LEU A N 1
ATOM 542 C CA . LEU A 1 69 ? 21.734 18.516 4.426 1 97.56 69 LEU A CA 1
ATOM 543 C C . LEU A 1 69 ? 22.328 18.078 3.09 1 97.56 69 LEU A C 1
ATOM 545 O O . LEU A 1 69 ? 22.219 18.797 2.09 1 97.56 69 LEU A O 1
ATOM 549 N N . CYS A 1 70 ? 22.984 16.953 3.129 1 97.81 70 CYS A N 1
ATOM 550 C CA . CYS A 1 70 ? 23.5 16.312 1.922 1 97.81 70 CYS A CA 1
ATOM 551 C C . CYS A 1 70 ? 22.719 15.055 1.584 1 97.81 70 CYS A C 1
ATOM 553 O O . CYS A 1 70 ? 22.531 14.188 2.438 1 97.81 70 CYS A O 1
ATOM 555 N N . ALA A 1 71 ? 22.203 15.008 0.396 1 98.31 71 ALA A N 1
ATOM 556 C CA . ALA A 1 71 ? 21.531 13.812 -0.092 1 98.31 71 ALA A CA 1
ATOM 557 C C . ALA A 1 71 ? 22.391 13.078 -1.116 1 98.31 71 ALA A C 1
ATOM 559 O O . ALA A 1 71 ? 22.672 13.609 -2.195 1 98.31 71 ALA A O 1
ATOM 560 N N . VAL A 1 72 ? 22.828 11.891 -0.776 1 98.12 72 VAL A N 1
ATOM 561 C CA . VAL A 1 72 ? 23.656 11.039 -1.626 1 98.12 72 VAL A CA 1
ATOM 562 C C . VAL A 1 72 ? 22.797 9.961 -2.277 1 98.12 72 VAL A C 1
ATOM 564 O O . VAL A 1 72 ? 22.281 9.07 -1.595 1 98.12 72 VAL A O 1
ATOM 567 N N . MET A 1 73 ? 22.625 10.055 -3.611 1 97.38 73 MET A N 1
ATOM 568 C CA . MET A 1 73 ? 21.688 9.141 -4.266 1 97.38 73 MET A CA 1
ATOM 569 C C . MET A 1 73 ? 22.141 8.836 -5.691 1 97.38 73 MET A C 1
ATOM 571 O O . MET A 1 73 ? 22.938 9.57 -6.266 1 97.38 73 MET A O 1
ATOM 575 N N . PRO A 1 74 ? 21.625 7.773 -6.289 1 95.88 74 PRO A N 1
ATOM 576 C CA . PRO A 1 74 ? 21.922 7.488 -7.691 1 95.88 74 PRO A CA 1
ATOM 577 C C . PRO A 1 74 ? 21.375 8.539 -8.641 1 95.88 74 PRO A C 1
ATOM 579 O O . PRO A 1 74 ? 20.344 9.156 -8.352 1 95.88 74 PRO A O 1
ATOM 582 N N . ARG A 1 75 ? 22.141 8.656 -9.734 1 95.31 75 ARG A N 1
ATOM 583 C CA . ARG A 1 75 ? 21.594 9.453 -10.828 1 95.31 75 ARG A CA 1
ATOM 584 C C . ARG A 1 75 ? 20.328 8.82 -11.398 1 95.31 75 ARG A C 1
ATOM 586 O O . ARG A 1 75 ? 20.156 7.602 -11.32 1 95.31 75 ARG A O 1
ATOM 593 N N . PHE A 1 76 ? 19.484 9.641 -11.906 1 94.5 76 PHE A N 1
ATOM 594 C CA . PHE A 1 76 ? 18.219 9.109 -12.375 1 94.5 76 PHE A CA 1
ATOM 595 C C . PHE A 1 76 ? 17.672 9.93 -13.539 1 94.5 76 PHE A C 1
ATOM 597 O O . PHE A 1 76 ? 18.031 11.102 -13.695 1 94.5 76 PHE A O 1
ATOM 604 N N . ASP A 1 77 ? 16.875 9.297 -14.305 1 92.56 77 ASP A N 1
ATOM 605 C CA . ASP A 1 77 ? 16.031 9.977 -15.289 1 92.56 77 ASP A CA 1
ATOM 606 C C . ASP A 1 77 ? 14.609 10.125 -14.781 1 92.56 77 ASP A C 1
ATOM 608 O O . ASP A 1 77 ? 14.203 9.43 -13.844 1 92.56 77 ASP A O 1
ATOM 612 N N . PRO A 1 78 ? 13.906 11.078 -15.375 1 92 78 PRO A N 1
ATOM 613 C CA . PRO A 1 78 ? 12.5 11.203 -14.984 1 92 78 PRO A CA 1
ATOM 614 C C . PRO A 1 78 ? 11.734 9.891 -15.109 1 92 78 PRO A C 1
ATOM 616 O O . PRO A 1 78 ? 11.938 9.141 -16.078 1 92 78 PRO A O 1
ATOM 619 N N . GLY A 1 79 ? 10.906 9.617 -14.086 1 90.31 79 GLY A N 1
ATOM 620 C CA . GLY A 1 79 ? 10.07 8.43 -14.133 1 90.31 79 GLY A CA 1
ATOM 621 C C . GLY A 1 79 ? 10.734 7.199 -13.539 1 90.31 79 GLY A C 1
ATOM 622 O O . GLY A 1 79 ? 10.125 6.129 -13.469 1 90.31 79 GLY A O 1
ATOM 623 N N . GLU A 1 80 ? 11.945 7.312 -13.078 1 93.75 80 GLU A N 1
ATOM 624 C CA . GLU A 1 80 ? 12.672 6.207 -12.461 1 93.75 80 GLU A CA 1
ATOM 625 C C . GLU A 1 80 ? 12.539 6.242 -10.938 1 93.75 80 GLU A C 1
ATOM 627 O O . GLU A 1 80 ? 11.953 7.176 -10.383 1 93.75 80 GLU A O 1
ATOM 632 N N . TYR A 1 81 ? 13 5.242 -10.328 1 94.06 81 TYR A N 1
ATOM 633 C CA . TYR A 1 81 ? 12.875 5.059 -8.891 1 94.06 81 TYR A CA 1
ATOM 634 C C . TYR A 1 81 ? 13.438 6.254 -8.133 1 94.06 81 TYR A C 1
ATOM 636 O O . TYR A 1 81 ? 12.758 6.836 -7.285 1 94.06 81 TYR A O 1
ATOM 644 N N . TRP A 1 82 ? 14.609 6.648 -8.477 1 96.56 82 TRP A N 1
ATOM 645 C CA . TRP A 1 82 ? 15.305 7.684 -7.711 1 96.56 82 TRP A CA 1
ATOM 646 C C . TRP A 1 82 ? 14.75 9.062 -8.031 1 96.56 82 TRP A C 1
ATOM 648 O O . TRP A 1 82 ? 14.984 10.023 -7.297 1 96.56 82 TRP A O 1
ATOM 658 N N . ALA A 1 83 ? 14.055 9.164 -9.164 1 96.31 83 ALA A N 1
ATOM 659 C CA . ALA A 1 83 ? 13.328 10.406 -9.422 1 96.31 83 ALA A CA 1
ATOM 660 C C . ALA A 1 83 ? 12.211 10.609 -8.406 1 96.31 83 ALA A C 1
ATOM 662 O O . ALA A 1 83 ? 12.016 11.719 -7.898 1 96.31 83 ALA A O 1
ATOM 663 N N . ASP A 1 84 ? 11.5 9.586 -8.141 1 94.69 84 ASP A N 1
ATOM 664 C CA . ASP A 1 84 ? 10.445 9.648 -7.125 1 94.69 84 ASP A CA 1
ATOM 665 C C . ASP A 1 84 ? 11.031 9.922 -5.742 1 94.69 84 ASP A C 1
ATOM 667 O O . ASP A 1 84 ? 10.453 10.68 -4.961 1 94.69 84 ASP A O 1
ATOM 671 N N . PHE A 1 85 ? 12.117 9.289 -5.496 1 96.31 85 PHE A N 1
ATOM 672 C CA . PHE A 1 85 ? 12.836 9.531 -4.246 1 96.31 85 PHE A CA 1
ATOM 673 C C . PHE A 1 85 ? 13.18 11.008 -4.098 1 96.31 85 PHE A C 1
ATOM 675 O O . PHE A 1 85 ? 12.898 11.609 -3.062 1 96.31 85 PHE A O 1
ATOM 682 N N . GLU A 1 86 ? 13.742 11.578 -5.121 1 97.31 86 GLU A N 1
ATOM 683 C CA . GLU A 1 86 ? 14.125 12.984 -5.125 1 97.31 86 GLU A CA 1
ATOM 684 C C . GLU A 1 86 ? 12.906 13.891 -4.973 1 97.31 86 GLU A C 1
ATOM 686 O O . GLU A 1 86 ? 12.984 14.953 -4.355 1 97.31 86 GLU A O 1
ATOM 691 N N . ALA A 1 87 ? 11.859 13.492 -5.562 1 95.38 87 ALA A N 1
ATOM 692 C CA . ALA A 1 87 ? 10.633 14.266 -5.398 1 95.38 87 ALA A CA 1
ATOM 693 C C . ALA A 1 87 ? 10.227 14.344 -3.93 1 95.38 87 ALA A C 1
ATOM 695 O O . ALA A 1 87 ? 9.734 15.375 -3.471 1 95.38 87 ALA A O 1
ATOM 696 N N . GLY A 1 88 ? 10.406 13.258 -3.229 1 95.25 88 GLY A N 1
ATOM 697 C CA . GLY A 1 88 ? 10.172 13.266 -1.794 1 95.25 88 GLY A CA 1
ATOM 698 C C . GLY A 1 88 ? 11.086 14.203 -1.038 1 95.25 88 GLY A C 1
ATOM 699 O O . GLY A 1 88 ? 10.641 14.938 -0.153 1 95.25 88 GLY A O 1
ATOM 700 N N . ILE A 1 89 ? 12.32 14.203 -1.413 1 96.62 89 ILE A N 1
ATOM 701 C CA . ILE A 1 89 ? 13.297 15.109 -0.81 1 96.62 89 ILE A CA 1
ATOM 702 C C . ILE A 1 89 ? 12.891 16.562 -1.07 1 96.62 89 ILE A C 1
ATOM 704 O O . ILE A 1 89 ? 12.891 17.375 -0.153 1 96.62 89 ILE A O 1
ATOM 708 N N . ALA A 1 90 ? 12.555 16.781 -2.301 1 95.75 90 ALA A N 1
ATOM 709 C CA . ALA A 1 90 ? 12.188 18.141 -2.699 1 95.75 90 ALA A CA 1
ATOM 710 C C . ALA A 1 90 ? 10.977 18.641 -1.914 1 95.75 90 ALA A C 1
ATOM 712 O O . ALA A 1 90 ? 10.938 19.797 -1.479 1 95.75 90 ALA A O 1
ATOM 713 N N . ARG A 1 91 ? 10.055 17.828 -1.746 1 93 91 ARG A N 1
ATOM 714 C CA . ARG A 1 91 ? 8.867 18.172 -0.975 1 93 91 ARG A CA 1
ATOM 715 C C . ARG A 1 91 ? 9.227 18.484 0.473 1 93 91 ARG A C 1
ATOM 717 O O . ARG A 1 91 ? 8.773 19.484 1.03 1 93 91 ARG A O 1
ATOM 724 N N . ALA A 1 92 ? 9.961 17.656 1.045 1 93.56 92 ALA A N 1
ATOM 725 C CA . ALA A 1 92 ? 10.398 17.875 2.42 1 93.56 92 ALA A CA 1
ATOM 726 C C . ALA A 1 92 ? 11.188 19.172 2.549 1 93.56 92 ALA A C 1
ATOM 728 O O . ALA A 1 92 ? 11 19.922 3.502 1 93.56 92 ALA A O 1
ATOM 729 N N . GLU A 1 93 ? 12.055 19.391 1.587 1 92.19 93 GLU A N 1
ATOM 730 C CA . GLU A 1 93 ? 12.859 20.609 1.589 1 92.19 93 GLU A CA 1
ATOM 731 C C . GLU A 1 93 ? 11.977 21.859 1.548 1 92.19 93 GLU A C 1
ATOM 733 O O . GLU A 1 93 ? 12.234 22.828 2.266 1 92.19 93 GLU A O 1
ATOM 738 N N . ALA A 1 94 ? 10.977 21.766 0.751 1 89.06 94 ALA A N 1
ATOM 739 C CA . ALA A 1 94 ? 10.047 22.891 0.637 1 89.06 94 ALA A CA 1
ATOM 740 C C . ALA A 1 94 ? 9.344 23.156 1.963 1 89.06 94 ALA A C 1
ATOM 742 O O . ALA A 1 94 ? 9.125 24.312 2.338 1 89.06 94 ALA A O 1
ATOM 743 N N . GLU A 1 95 ? 9.031 22.094 2.611 1 82.19 95 GLU A N 1
ATOM 744 C CA . GLU A 1 95 ? 8.352 22.219 3.896 1 82.19 95 GLU A CA 1
ATOM 745 C C . GLU A 1 95 ? 9.32 22.641 5 1 82.19 95 GLU A C 1
ATOM 747 O O . GLU A 1 95 ? 8.922 23.297 5.965 1 82.19 95 GLU A O 1
ATOM 752 N N . ALA A 1 96 ? 10.516 22.281 4.824 1 82.19 96 ALA A N 1
ATOM 753 C CA . ALA A 1 96 ? 11.523 22.5 5.852 1 82.19 96 ALA A CA 1
ATOM 754 C C . ALA A 1 96 ? 12.125 23.906 5.734 1 82.19 96 ALA A C 1
ATOM 756 O O . ALA A 1 96 ? 12.961 24.297 6.551 1 82.19 96 ALA A O 1
ATOM 757 N N . VAL A 1 97 ? 11.672 24.594 4.836 1 74.19 97 VAL A N 1
ATOM 758 C CA . VAL A 1 97 ? 12.141 25.969 4.664 1 74.19 97 VAL A CA 1
ATOM 759 C C . VAL A 1 97 ? 11.883 26.766 5.938 1 74.19 97 VAL A C 1
ATOM 761 O O . VAL A 1 97 ? 12.695 27.609 6.324 1 74.19 97 VAL A O 1
ATOM 764 N N . ARG A 1 98 ? 10.781 26.328 6.566 1 68.31 98 ARG A N 1
ATOM 765 C CA . ARG A 1 98 ? 10.43 26.984 7.824 1 68.31 98 ARG A CA 1
ATOM 766 C C . ARG A 1 98 ? 11.5 26.734 8.883 1 68.31 98 ARG A C 1
ATOM 768 O O . ARG A 1 98 ? 11.586 27.484 9.867 1 68.31 98 ARG A O 1
ATOM 775 N N . TYR A 1 99 ? 12.359 25.766 8.625 1 71.75 99 TYR A N 1
ATOM 776 C CA . TYR A 1 99 ? 13.43 25.391 9.547 1 71.75 99 TYR A CA 1
ATOM 777 C C . TYR A 1 99 ? 14.773 25.938 9.062 1 71.75 99 TYR A C 1
ATOM 779 O O . TYR A 1 99 ? 15.805 25.672 9.68 1 71.75 99 TYR A O 1
ATOM 787 N N . ASN A 1 100 ? 14.812 26.766 7.977 1 84.19 100 ASN A N 1
ATOM 788 C CA . ASN A 1 100 ? 16.047 27.234 7.375 1 84.19 100 ASN A CA 1
ATOM 789 C C . ASN A 1 100 ? 16.969 26.094 7 1 84.19 100 ASN A C 1
ATOM 791 O O . ASN A 1 100 ? 18.172 26.109 7.309 1 84.19 100 ASN A O 1
ATOM 795 N N . VAL A 1 101 ? 16.375 25.016 6.48 1 90.12 101 VAL A N 1
ATOM 796 C CA . VAL A 1 101 ? 17.109 23.828 6.051 1 90.12 101 VAL A CA 1
ATOM 797 C C . VAL A 1 101 ? 17.172 23.781 4.523 1 90.12 101 VAL A C 1
ATOM 799 O O . VAL A 1 101 ? 16.156 24.031 3.855 1 90.12 101 VAL A O 1
ATOM 802 N N . THR A 1 102 ? 18.344 23.562 3.984 1 93.31 102 THR A N 1
ATOM 803 C CA . THR A 1 102 ? 18.531 23.312 2.557 1 93.31 102 THR A CA 1
ATOM 804 C C . THR A 1 102 ? 19.125 21.922 2.318 1 93.31 102 THR A C 1
ATOM 806 O O . THR A 1 102 ? 19.828 21.391 3.18 1 93.31 102 THR A O 1
ATOM 809 N N . VAL A 1 103 ? 18.797 21.328 1.156 1 96.88 103 VAL A N 1
ATOM 810 C CA . VAL A 1 103 ? 19.297 20 0.825 1 96.88 103 VAL A CA 1
ATOM 811 C C . VAL A 1 103 ? 20.141 20.078 -0.45 1 96.88 103 VAL A C 1
ATOM 813 O O . VAL A 1 103 ? 19.641 20.5 -1.501 1 96.88 103 VAL A O 1
ATOM 816 N N . ARG A 1 104 ? 21.406 19.734 -0.376 1 97.31 104 ARG A N 1
ATOM 817 C CA . ARG A 1 104 ? 22.266 19.609 -1.544 1 97.31 104 ARG A CA 1
ATOM 818 C C . ARG A 1 104 ? 22.297 18.172 -2.057 1 97.31 104 ARG A C 1
ATOM 820 O O . ARG A 1 104 ? 22.453 17.234 -1.277 1 97.31 104 ARG A O 1
ATOM 827 N N . ARG A 1 105 ? 22.125 18.062 -3.33 1 97.62 105 ARG A N 1
ATOM 828 C CA . ARG A 1 105 ? 22.047 16.734 -3.947 1 97.62 105 ARG A CA 1
ATOM 829 C C . ARG A 1 105 ? 23.406 16.344 -4.535 1 97.62 105 ARG A C 1
ATOM 831 O O . ARG A 1 105 ? 24.031 17.125 -5.242 1 97.62 105 ARG A O 1
ATOM 838 N N . PHE A 1 106 ? 23.844 15.203 -4.25 1 97.5 106 PHE A N 1
ATOM 839 C CA . PHE A 1 106 ? 25.047 14.594 -4.805 1 97.5 106 PHE A CA 1
ATOM 840 C C . PHE A 1 106 ? 24.719 13.234 -5.422 1 97.5 106 PHE A C 1
ATOM 842 O O . PHE A 1 106 ? 24.281 12.32 -4.723 1 97.5 106 PHE A O 1
ATOM 849 N N . CYS A 1 107 ? 24.953 13.102 -6.715 1 97.25 107 CYS A N 1
ATOM 850 C CA . CYS A 1 107 ? 24.5 11.914 -7.438 1 97.25 107 CYS A CA 1
ATOM 851 C C . CYS A 1 107 ? 25.672 11.102 -7.945 1 97.25 107 CYS A C 1
ATOM 853 O O . CYS A 1 107 ? 26.75 11.648 -8.203 1 97.25 107 CYS A O 1
ATOM 855 N N . PHE A 1 108 ? 25.484 9.789 -8.078 1 94.94 108 PHE A N 1
ATOM 856 C CA . PHE A 1 108 ? 26.484 8.867 -8.625 1 94.94 108 PHE A CA 1
ATOM 857 C C . PHE A 1 108 ? 25.812 7.859 -9.555 1 94.94 108 PHE A C 1
ATOM 859 O O . PHE A 1 108 ? 24.594 7.727 -9.57 1 94.94 108 PHE A O 1
ATOM 866 N N . ASP A 1 109 ? 26.641 7.195 -10.359 1 92.44 109 ASP A N 1
ATOM 867 C CA . ASP A 1 109 ? 26.172 6.102 -11.203 1 92.44 109 ASP A CA 1
ATOM 868 C C . ASP A 1 109 ? 26.078 4.801 -10.406 1 92.44 109 ASP A C 1
ATOM 870 O O . ASP A 1 109 ? 27.094 4.246 -9.984 1 92.44 109 ASP A O 1
ATOM 874 N N . GLN A 1 110 ? 24.844 4.332 -10.25 1 89.69 110 GLN A N 1
ATOM 875 C CA . GLN A 1 110 ? 24.625 3.164 -9.398 1 89.69 110 GLN A CA 1
ATOM 876 C C . GLN A 1 110 ? 25.25 1.912 -10.016 1 89.69 110 GLN A C 1
ATOM 878 O O . GLN A 1 110 ? 25.375 0.884 -9.352 1 89.69 110 GLN A O 1
ATOM 883 N N . TYR A 1 111 ? 25.656 1.989 -11.234 1 87.06 111 TYR A N 1
ATOM 884 C CA . TYR A 1 111 ? 26.203 0.815 -11.898 1 87.06 111 TYR A CA 1
ATOM 885 C C . TYR A 1 111 ? 27.703 0.961 -12.109 1 87.06 111 TYR A C 1
ATOM 887 O O . TYR A 1 111 ? 28.312 0.187 -12.852 1 87.06 111 TYR A O 1
ATOM 895 N N . ASP A 1 112 ? 28.281 1.971 -11.492 1 88.06 112 ASP A N 1
ATOM 896 C CA . ASP A 1 112 ? 29.719 2.221 -11.57 1 88.06 112 ASP A CA 1
ATOM 897 C C . ASP A 1 112 ? 30.281 2.561 -10.195 1 88.06 112 ASP A C 1
ATOM 899 O O . ASP A 1 112 ? 30.203 3.709 -9.75 1 88.06 112 ASP A O 1
ATOM 903 N N . ARG A 1 113 ? 30.969 1.656 -9.672 1 88 113 ARG A N 1
ATOM 904 C CA . ARG A 1 113 ? 31.531 1.815 -8.336 1 88 113 ARG A CA 1
ATOM 905 C C . ARG A 1 113 ? 32.469 3.014 -8.281 1 88 113 ARG A C 1
ATOM 907 O O . ARG A 1 113 ? 32.531 3.719 -7.27 1 88 113 ARG A O 1
ATOM 914 N N . SER A 1 114 ? 33.219 3.213 -9.289 1 91.56 114 SER A N 1
ATOM 915 C CA . SER A 1 114 ? 34.188 4.301 -9.328 1 91.56 114 SER A CA 1
ATOM 916 C C . SER A 1 114 ? 33.5 5.66 -9.227 1 91.56 114 SER A C 1
ATOM 918 O O . SER A 1 114 ? 34.062 6.605 -8.672 1 91.56 114 SER A O 1
ATOM 920 N N . SER A 1 115 ? 32.312 5.691 -9.734 1 93.62 115 SER A N 1
ATOM 921 C CA . SER A 1 115 ? 31.531 6.922 -9.633 1 93.62 115 SER A CA 1
ATOM 922 C C . SER A 1 115 ? 31.234 7.27 -8.18 1 93.62 115 SER A C 1
ATOM 924 O O . SER A 1 115 ? 31.312 8.438 -7.785 1 93.62 115 SER A O 1
ATOM 926 N N . PHE A 1 116 ? 30.953 6.297 -7.387 1 92.94 116 PHE A N 1
ATOM 927 C CA . PHE A 1 116 ? 30.672 6.504 -5.969 1 92.94 116 PHE A CA 1
ATOM 928 C C . PHE A 1 116 ? 31.938 6.871 -5.211 1 92.94 116 PHE A C 1
ATOM 930 O O . PHE A 1 116 ? 31.922 7.742 -4.34 1 92.94 116 PHE A O 1
ATOM 937 N N . GLU A 1 117 ? 33 6.215 -5.523 1 92.81 117 GLU A N 1
ATOM 938 C CA . GLU A 1 117 ? 34.281 6.527 -4.902 1 92.81 117 GLU A CA 1
ATOM 939 C C . GLU A 1 117 ? 34.656 7.992 -5.117 1 92.81 117 GLU A C 1
ATOM 941 O O . GLU A 1 117 ? 35.062 8.68 -4.176 1 92.81 117 GLU A O 1
ATOM 946 N N . SER A 1 118 ? 34.5 8.398 -6.336 1 95.62 118 SER A N 1
ATOM 947 C CA . SER A 1 118 ? 34.812 9.789 -6.664 1 95.62 118 SER A CA 1
ATOM 948 C C . SER A 1 118 ? 33.906 10.742 -5.895 1 95.62 118 SER A C 1
ATOM 950 O O . SER A 1 118 ? 34.344 11.789 -5.426 1 95.62 118 SER A O 1
ATOM 952 N N . LEU A 1 119 ? 32.688 10.383 -5.766 1 96.69 119 LEU A N 1
ATOM 953 C CA . LEU A 1 119 ? 31.734 11.203 -5.039 1 96.69 119 LEU A CA 1
ATOM 954 C C . LEU A 1 119 ? 32.125 11.32 -3.57 1 96.69 119 LEU A C 1
ATOM 956 O O . LEU A 1 119 ? 32 12.398 -2.98 1 96.69 119 LEU A O 1
ATOM 960 N N . LEU A 1 120 ? 32.531 10.227 -2.988 1 95.88 120 LEU A N 1
ATOM 961 C CA . LEU A 1 120 ? 32.938 10.234 -1.586 1 95.88 120 LEU A CA 1
ATOM 962 C C . LEU A 1 120 ? 34.094 11.203 -1.352 1 95.88 120 LEU A C 1
ATOM 964 O O . LEU A 1 120 ? 34.125 11.883 -0.326 1 95.88 120 LEU A O 1
ATOM 968 N N . GLU A 1 121 ? 34.969 11.25 -2.275 1 95.62 121 GLU A N 1
ATOM 969 C CA . GLU A 1 121 ? 36.094 12.195 -2.176 1 95.62 121 GLU A CA 1
ATOM 970 C C . GLU A 1 121 ? 35.594 13.633 -2.176 1 95.62 121 GLU A C 1
ATOM 972 O O . GLU A 1 121 ? 36.062 14.469 -1.409 1 95.62 121 GLU A O 1
ATOM 977 N N . THR A 1 122 ? 34.656 13.852 -2.984 1 96.31 122 THR A N 1
ATOM 978 C CA . THR A 1 122 ? 34.031 15.172 -3.039 1 96.31 122 THR A CA 1
ATOM 979 C C . THR A 1 122 ? 33.344 15.492 -1.723 1 96.31 122 THR A C 1
ATOM 981 O O . THR A 1 122 ? 33.5 16.594 -1.195 1 96.31 122 THR A O 1
ATOM 984 N N . LEU A 1 123 ? 32.656 14.523 -1.164 1 96.5 123 LEU A N 1
ATOM 985 C CA . LEU A 1 123 ? 31.844 14.727 0.038 1 96.5 123 LEU A CA 1
ATOM 986 C C . LEU A 1 123 ? 32.75 14.992 1.247 1 96.5 123 LEU A C 1
ATOM 988 O O . LEU A 1 123 ? 32.344 15.711 2.17 1 96.5 123 LEU A O 1
ATOM 992 N N . ARG A 1 124 ? 33.906 14.477 1.224 1 93.44 124 ARG A N 1
ATOM 993 C CA . ARG A 1 124 ? 34.844 14.672 2.322 1 93.44 124 ARG A CA 1
ATOM 994 C C . ARG A 1 124 ? 35.281 16.125 2.404 1 93.44 124 ARG A C 1
ATOM 996 O O . ARG A 1 124 ? 35.688 16.594 3.469 1 93.44 124 ARG A O 1
ATOM 1003 N N . ARG A 1 125 ? 35.125 16.828 1.327 1 92.81 125 ARG A N 1
ATOM 1004 C CA . ARG A 1 125 ? 35.531 18.234 1.267 1 92.81 125 ARG A CA 1
ATOM 1005 C C . ARG A 1 125 ? 34.375 19.172 1.488 1 92.81 125 ARG A C 1
ATOM 1007 O O . ARG A 1 125 ? 34.531 20.391 1.542 1 92.81 125 ARG A O 1
ATOM 1014 N N . GLU A 1 126 ? 33.25 18.562 1.549 1 94.19 126 GLU A N 1
ATOM 1015 C CA . GLU A 1 126 ? 32.031 19.359 1.706 1 94.19 126 GLU A CA 1
ATOM 1016 C C . GLU A 1 126 ? 31.641 19.484 3.176 1 94.19 126 GLU A C 1
ATOM 1018 O O . GLU A 1 126 ? 31.969 18.625 3.986 1 94.19 126 GLU A O 1
ATOM 1023 N N . GLU A 1 127 ? 31.062 20.609 3.469 1 95.06 127 GLU A N 1
ATOM 1024 C CA . GLU A 1 127 ? 30.5 20.812 4.801 1 95.06 127 GLU A CA 1
ATOM 1025 C C . GLU A 1 127 ? 28.984 20.719 4.785 1 95.06 127 GLU A C 1
ATOM 1027 O O . GLU A 1 127 ? 28.328 21.312 3.928 1 95.06 127 GLU A O 1
ATOM 1032 N N . PHE A 1 128 ? 28.422 19.891 5.59 1 97 128 PHE A N 1
ATOM 1033 C CA . PHE A 1 128 ? 26.984 19.734 5.773 1 97 128 PHE A CA 1
ATOM 1034 C C . PHE A 1 128 ? 26.672 19.281 7.195 1 97 128 PHE A C 1
ATOM 1036 O O . PHE A 1 128 ? 27.547 18.812 7.914 1 97 128 PHE A O 1
ATOM 1043 N N . ASP A 1 129 ? 25.391 19.484 7.574 1 97.12 129 ASP A N 1
ATOM 1044 C CA . ASP A 1 129 ? 24.984 19.266 8.961 1 97.12 129 ASP A CA 1
ATOM 1045 C C . ASP A 1 129 ? 24.359 17.891 9.141 1 97.12 129 ASP A C 1
ATOM 1047 O O . ASP A 1 129 ? 24.219 17.406 10.266 1 97.12 129 ASP A O 1
ATOM 1051 N N . GLY A 1 130 ? 23.953 17.219 8.141 1 98.25 130 GLY A N 1
ATOM 1052 C CA . GLY A 1 130 ? 23.328 15.898 8.102 1 98.25 130 GLY A CA 1
ATOM 1053 C C . GLY A 1 130 ? 23.344 15.281 6.719 1 98.25 130 GLY A C 1
ATOM 1054 O O . GLY A 1 130 ? 23.516 15.984 5.719 1 98.25 130 GLY A O 1
ATOM 1055 N N . ALA A 1 131 ? 23.125 13.953 6.688 1 98.56 131 ALA A N 1
ATOM 1056 C CA . ALA A 1 131 ? 23.203 13.305 5.383 1 98.56 131 ALA A CA 1
ATOM 1057 C C . ALA A 1 131 ? 22.109 12.258 5.219 1 98.56 131 ALA A C 1
ATOM 1059 O O . ALA A 1 131 ? 21.797 11.523 6.156 1 98.56 131 ALA A O 1
ATOM 1060 N N . VAL A 1 132 ? 21.469 12.266 4.086 1 98.62 132 VAL A N 1
ATOM 1061 C CA . VAL A 1 132 ? 20.641 11.164 3.596 1 98.62 132 VAL A CA 1
ATOM 1062 C C . VAL A 1 132 ? 21.438 10.312 2.621 1 98.62 132 VAL A C 1
ATOM 1064 O O . VAL A 1 132 ? 21.891 10.797 1.583 1 98.62 132 VAL A O 1
ATOM 1067 N N . ILE A 1 133 ? 21.578 9.023 2.922 1 97.69 133 ILE A N 1
ATOM 1068 C CA . ILE A 1 133 ? 22.531 8.227 2.154 1 97.69 133 ILE A CA 1
ATOM 1069 C C . ILE A 1 133 ? 21.844 6.992 1.589 1 97.69 133 ILE A C 1
ATOM 1071 O O . ILE A 1 133 ? 21.344 6.152 2.344 1 97.69 133 ILE A O 1
ATOM 1075 N N . ALA A 1 134 ? 21.797 6.902 0.267 1 93.44 134 ALA A N 1
ATOM 1076 C CA . ALA A 1 134 ? 21.484 5.633 -0.376 1 93.44 134 ALA A CA 1
ATOM 1077 C C . ALA A 1 134 ? 22.625 4.633 -0.215 1 93.44 134 ALA A C 1
ATOM 1079 O O . ALA A 1 134 ? 23.766 4.918 -0.586 1 93.44 134 ALA A O 1
ATOM 1080 N N . THR A 1 135 ? 22.406 3.387 0.157 1 88 135 THR A N 1
ATOM 1081 C CA . THR A 1 135 ? 23.438 2.512 0.696 1 88 135 THR A CA 1
ATOM 1082 C C . THR A 1 135 ? 23.797 1.416 -0.304 1 88 135 THR A C 1
ATOM 1084 O O . THR A 1 135 ? 24.031 0.268 0.08 1 88 135 THR A O 1
ATOM 1087 N N . LEU A 1 136 ? 23.781 1.689 -1.565 1 85.44 136 LEU A N 1
ATOM 1088 C CA . LEU A 1 136 ? 23.984 0.691 -2.611 1 85.44 136 LEU A CA 1
ATOM 1089 C C . LEU A 1 136 ? 25.297 -0.044 -2.418 1 85.44 136 LEU A C 1
ATOM 1091 O O . LEU A 1 136 ? 25.375 -1.256 -2.633 1 85.44 136 LEU A O 1
ATOM 1095 N N . PHE A 1 137 ? 26.359 0.62 -1.906 1 86.75 137 PHE A N 1
ATOM 1096 C CA . PHE A 1 137 ? 27.703 0.073 -1.729 1 86.75 137 PHE A CA 1
ATOM 1097 C C . PHE A 1 137 ? 28.109 0.094 -0.26 1 86.75 137 PHE A C 1
ATOM 1099 O O . PHE A 1 137 ? 28.922 0.921 0.155 1 86.75 137 PHE A O 1
ATOM 1106 N N . ALA A 1 138 ? 27.641 -0.906 0.427 1 88.81 138 ALA A N 1
ATOM 1107 C CA . ALA A 1 138 ? 27.797 -0.936 1.881 1 88.81 138 ALA A CA 1
ATOM 1108 C C . ALA A 1 138 ? 29.25 -0.833 2.285 1 88.81 138 ALA A C 1
ATOM 1110 O O . ALA A 1 138 ? 29.594 -0.146 3.254 1 88.81 138 ALA A O 1
ATOM 1111 N N . GLU A 1 139 ? 30.141 -1.444 1.559 1 89.75 139 GLU A N 1
ATOM 1112 C CA . GLU A 1 139 ? 31.547 -1.5 1.897 1 89.75 139 GLU A CA 1
ATOM 1113 C C . GLU A 1 139 ? 32.188 -0.115 1.834 1 89.75 139 GLU A C 1
ATOM 1115 O O . GLU A 1 139 ? 33.156 0.155 2.531 1 89.75 139 GLU A O 1
ATOM 1120 N N . MET A 1 140 ? 31.641 0.733 1.034 1 91.88 140 MET A N 1
ATOM 1121 C CA . MET A 1 140 ? 32.188 2.084 0.893 1 91.88 140 MET A CA 1
ATOM 1122 C C . MET A 1 140 ? 31.438 3.059 1.808 1 91.88 140 MET A C 1
ATOM 1124 O O . MET A 1 140 ? 32.031 4.047 2.262 1 91.88 140 MET A O 1
ATOM 1128 N N . VAL A 1 141 ? 30.203 2.729 2.096 1 93.75 141 VAL A N 1
ATOM 1129 C CA . VAL A 1 141 ? 29.375 3.596 2.926 1 93.75 141 VAL A CA 1
ATOM 1130 C C . VAL A 1 141 ? 29.812 3.504 4.383 1 93.75 141 VAL A C 1
ATOM 1132 O O . VAL A 1 141 ? 29.875 4.516 5.086 1 93.75 141 VAL A O 1
ATOM 1135 N N . GLU A 1 142 ? 30.203 2.34 4.812 1 95.06 142 GLU A N 1
ATOM 1136 C CA . GLU A 1 142 ? 30.531 2.107 6.211 1 95.06 142 GLU A CA 1
ATOM 1137 C C . GLU A 1 142 ? 31.703 2.984 6.648 1 95.06 142 GLU A C 1
ATOM 1139 O O . GLU A 1 142 ? 31.609 3.727 7.629 1 95.06 142 GLU A O 1
ATOM 1144 N N . PRO A 1 143 ? 32.844 2.988 5.918 1 95.38 143 PRO A N 1
ATOM 1145 C CA . PRO A 1 143 ? 33.938 3.883 6.32 1 95.38 143 PRO A CA 1
ATOM 1146 C C . PRO A 1 143 ? 33.531 5.359 6.242 1 95.38 143 PRO A C 1
ATOM 1148 O O . PRO A 1 143 ? 33.969 6.16 7.078 1 95.38 143 PRO A O 1
ATOM 1151 N N . PHE A 1 144 ? 32.781 5.699 5.285 1 96.19 144 PHE A N 1
ATOM 1152 C CA . PHE A 1 144 ? 32.344 7.082 5.137 1 96.19 144 PHE A CA 1
ATOM 1153 C C . PHE A 1 144 ? 31.516 7.52 6.34 1 96.19 144 PHE A C 1
ATOM 1155 O O . PHE A 1 144 ? 31.688 8.625 6.852 1 96.19 144 PHE A O 1
ATOM 1162 N N . THR A 1 145 ? 30.609 6.664 6.824 1 97.19 145 THR A N 1
ATOM 1163 C CA . THR A 1 145 ? 29.75 7.027 7.941 1 97.19 145 THR A CA 1
ATOM 1164 C C . THR A 1 145 ? 30.547 7.098 9.242 1 97.19 145 THR A C 1
ATOM 1166 O O . THR A 1 145 ? 30.203 7.844 10.156 1 97.19 145 THR A O 1
ATOM 1169 N N . ARG A 1 146 ? 31.625 6.383 9.367 1 97.19 146 ARG A N 1
ATOM 1170 C CA . ARG A 1 146 ? 32.531 6.523 10.523 1 97.19 146 ARG A CA 1
ATOM 1171 C C . ARG A 1 146 ? 33.125 7.922 10.578 1 97.19 146 ARG A C 1
ATOM 1173 O O . ARG A 1 146 ? 33.281 8.492 11.664 1 97.19 146 ARG A O 1
ATOM 1180 N N . GLU A 1 147 ? 33.5 8.406 9.43 1 97 147 GLU A N 1
ATOM 1181 C CA . GLU A 1 147 ? 34 9.773 9.352 1 97 147 GLU A CA 1
ATOM 1182 C C . GLU A 1 147 ? 32.906 10.773 9.797 1 97 147 GLU A C 1
ATOM 1184 O O . GLU A 1 147 ? 33.219 11.742 10.492 1 97 147 GLU A O 1
ATOM 1189 N N . LEU A 1 148 ? 31.688 10.539 9.406 1 97.94 148 LEU A N 1
ATOM 1190 C CA . LEU A 1 148 ? 30.594 11.406 9.82 1 97.94 148 LEU A CA 1
ATOM 1191 C C . LEU A 1 148 ? 30.391 11.352 11.328 1 97.94 148 LEU A C 1
ATOM 1193 O O . LEU A 1 148 ? 30.156 12.383 11.961 1 97.94 148 LEU A O 1
ATOM 1197 N N . ASP A 1 149 ? 30.516 10.164 11.82 1 97.81 149 ASP A N 1
ATOM 1198 C CA . ASP A 1 149 ? 30.406 9.992 13.266 1 97.81 149 ASP A CA 1
ATOM 1199 C C . ASP A 1 149 ? 31.453 10.812 14 1 97.81 149 ASP A C 1
ATOM 1201 O O . ASP A 1 149 ? 31.156 11.484 14.992 1 97.81 149 ASP A O 1
ATOM 1205 N N . ALA A 1 150 ? 32.594 10.75 13.531 1 96.94 150 ALA A N 1
ATOM 1206 C CA . ALA A 1 150 ? 33.719 11.477 14.148 1 96.94 150 ALA A CA 1
ATOM 1207 C C . ALA A 1 150 ? 33.469 12.984 14.117 1 96.94 150 ALA A C 1
ATOM 1209 O O . ALA A 1 150 ? 33.906 13.703 15.023 1 96.94 150 ALA A O 1
ATOM 1210 N N . ARG A 1 151 ? 32.781 13.414 13.094 1 96.06 151 ARG A N 1
ATOM 1211 C CA . ARG A 1 151 ? 32.5 14.836 12.93 1 96.06 151 ARG A CA 1
ATOM 1212 C C . ARG A 1 151 ? 31.203 15.219 13.641 1 96.06 151 ARG A C 1
ATOM 1214 O O . ARG A 1 151 ? 30.828 16.391 13.664 1 96.06 151 ARG A O 1
ATOM 1221 N N . GLY A 1 152 ? 30.5 14.258 14.172 1 96.75 152 GLY A N 1
ATOM 1222 C CA . GLY A 1 152 ? 29.234 14.5 14.836 1 96.75 152 GLY A CA 1
ATOM 1223 C C . GLY A 1 152 ? 28.109 14.82 13.875 1 96.75 152 GLY A C 1
ATOM 1224 O O . GLY A 1 152 ? 27.156 15.516 14.234 1 96.75 152 GLY A O 1
ATOM 1225 N N . VAL A 1 153 ? 28.219 14.398 12.625 1 98 153 VAL A N 1
ATOM 1226 C CA . VAL A 1 153 ? 27.219 14.648 11.594 1 98 153 VAL A CA 1
ATOM 1227 C C . VAL A 1 153 ? 26.219 13.492 11.539 1 98 153 VAL A C 1
ATOM 1229 O O . VAL A 1 153 ? 26.594 12.367 11.188 1 98 153 VAL A O 1
ATOM 1232 N N . PRO A 1 154 ? 24.922 13.727 11.93 1 98.5 154 PRO A N 1
ATOM 1233 C CA . PRO A 1 154 ? 23.922 12.656 11.844 1 98.5 154 PRO A CA 1
ATOM 1234 C C . PRO A 1 154 ? 23.594 12.273 10.398 1 98.5 154 PRO A C 1
ATOM 1236 O O . PRO A 1 154 ? 23.688 13.109 9.5 1 98.5 154 PRO A O 1
ATOM 1239 N N . TYR A 1 155 ? 23.234 11.008 10.18 1 98.56 155 TYR A N 1
ATOM 1240 C CA . TYR A 1 155 ? 22.859 10.539 8.852 1 98.56 155 TYR A CA 1
ATOM 1241 C C . TYR A 1 155 ? 21.766 9.484 8.93 1 98.56 155 TYR A C 1
ATOM 1243 O O . TYR A 1 155 ? 21.594 8.836 9.961 1 98.56 155 TYR A O 1
ATOM 1251 N N . VAL A 1 156 ? 20.969 9.406 7.895 1 98.56 156 VAL A N 1
ATOM 1252 C CA . VAL A 1 156 ? 19.938 8.391 7.746 1 98.56 156 VAL A CA 1
ATOM 1253 C C . VAL A 1 156 ? 20.188 7.562 6.488 1 98.56 156 VAL A C 1
ATOM 1255 O O . VAL A 1 156 ? 20.719 8.078 5.5 1 98.56 156 VAL A O 1
ATOM 1258 N N . PHE A 1 157 ? 19.906 6.277 6.609 1 98.12 157 PHE A N 1
ATOM 1259 C CA . PHE A 1 157 ? 19.984 5.387 5.461 1 98.12 157 PHE A CA 1
ATOM 1260 C C . PHE A 1 157 ? 18.641 5.242 4.781 1 98.12 157 PHE A C 1
ATOM 1262 O O . PHE A 1 157 ? 17.594 5.258 5.449 1 98.12 157 PHE A O 1
ATOM 1269 N N . VAL A 1 158 ? 18.688 5.117 3.516 1 97 158 VAL A N 1
ATOM 1270 C CA . VAL A 1 158 ? 17.484 4.84 2.734 1 97 158 VAL A CA 1
ATOM 1271 C C . VAL A 1 158 ? 17.75 3.66 1.799 1 97 158 VAL A C 1
ATOM 1273 O O . VAL A 1 158 ? 18.891 3.273 1.572 1 97 158 VAL A O 1
ATOM 1276 N N . ASP A 1 159 ? 16.656 3.021 1.262 1 93.5 159 ASP A N 1
ATOM 1277 C CA . ASP A 1 159 ? 16.656 1.923 0.3 1 93.5 159 ASP A CA 1
ATOM 1278 C C . ASP A 1 159 ? 17.094 0.618 0.963 1 93.5 159 ASP A C 1
ATOM 1280 O O . ASP A 1 159 ? 16.375 -0.381 0.911 1 93.5 159 ASP A O 1
ATOM 1284 N N . SER A 1 160 ? 18.281 0.683 1.581 1 91.38 160 SER A N 1
ATOM 1285 C CA . SER A 1 160 ? 18.75 -0.456 2.357 1 91.38 160 SER A CA 1
ATOM 1286 C C . SER A 1 160 ? 19.453 -0 3.633 1 91.38 160 SER A C 1
ATOM 1288 O O . SER A 1 160 ? 19.891 1.147 3.73 1 91.38 160 SER A O 1
ATOM 1290 N N . ASP A 1 161 ? 19.516 -0.925 4.555 1 94.06 161 ASP A N 1
ATOM 1291 C CA . ASP A 1 161 ? 20.094 -0.599 5.855 1 94.06 161 ASP A CA 1
ATOM 1292 C C . ASP A 1 161 ? 21.469 -1.257 6.023 1 94.06 161 ASP A C 1
ATOM 1294 O O . ASP A 1 161 ? 21.781 -2.246 5.355 1 94.06 161 ASP A O 1
ATOM 1298 N N . ILE A 1 162 ? 22.297 -0.632 6.777 1 93.81 162 ILE A N 1
ATOM 1299 C CA . ILE A 1 162 ? 23.547 -1.201 7.293 1 93.81 162 ILE A CA 1
ATOM 1300 C C . ILE A 1 162 ? 23.547 -1.136 8.82 1 93.81 162 ILE A C 1
ATOM 1302 O O . ILE A 1 162 ? 24.125 -0.22 9.406 1 93.81 162 ILE A O 1
ATOM 1306 N N . PRO A 1 163 ? 23 -2.146 9.43 1 91.69 163 PRO A N 1
ATOM 1307 C CA . PRO A 1 163 ? 22.703 -2.09 10.867 1 91.69 163 PRO A CA 1
ATOM 1308 C C . PRO A 1 163 ? 23.953 -1.864 11.711 1 91.69 163 PRO A C 1
ATOM 1310 O O . PRO A 1 163 ? 23.875 -1.341 12.828 1 91.69 163 PRO A O 1
ATOM 1313 N N . ALA A 1 164 ? 25.094 -2.15 11.242 1 92.56 164 ALA A N 1
ATOM 1314 C CA . ALA A 1 164 ? 26.328 -2.025 11.992 1 92.56 164 ALA A CA 1
ATOM 1315 C C . ALA A 1 164 ? 26.734 -0.562 12.148 1 92.56 164 ALA A C 1
ATOM 1317 O O . ALA A 1 164 ? 27.594 -0.232 12.977 1 92.56 164 ALA A O 1
ATOM 1318 N N . CYS A 1 165 ? 26.172 0.301 11.383 1 95.69 165 CYS A N 1
ATOM 1319 C CA . CYS A 1 165 ? 26.5 1.722 11.43 1 95.69 165 CYS A CA 1
ATOM 1320 C C . CYS A 1 165 ? 25.641 2.443 12.461 1 95.69 165 CYS A C 1
ATOM 1322 O O . CYS A 1 165 ? 24.641 1.903 12.922 1 95.69 165 CYS A O 1
ATOM 1324 N N . ASN A 1 166 ? 26.062 3.625 12.844 1 96.88 166 ASN A N 1
ATOM 1325 C CA . ASN A 1 166 ? 25.375 4.426 13.852 1 96.88 166 ASN A CA 1
ATOM 1326 C C . ASN A 1 166 ? 24.422 5.426 13.211 1 96.88 166 ASN A C 1
ATOM 1328 O O . ASN A 1 166 ? 24.422 6.609 13.555 1 96.88 166 ASN A O 1
ATOM 1332 N N . ARG A 1 167 ? 23.656 4.953 12.273 1 97.5 167 ARG A N 1
ATOM 1333 C CA . ARG A 1 167 ? 22.703 5.836 11.594 1 97.5 167 ARG A CA 1
ATOM 1334 C C . ARG A 1 167 ? 21.641 6.336 12.555 1 97.5 167 ARG A C 1
ATOM 1336 O O . ARG A 1 167 ? 21.234 5.621 13.477 1 97.5 167 ARG A O 1
ATOM 1343 N N . LEU A 1 168 ? 21.172 7.492 12.344 1 98.19 168 LEU A N 1
ATOM 1344 C CA . LEU A 1 168 ? 20.062 8.07 13.086 1 98.19 168 LEU A CA 1
ATOM 1345 C C . LEU A 1 168 ? 18.781 7.27 12.859 1 98.19 168 LEU A C 1
ATOM 1347 O O . LEU A 1 168 ? 18.031 7.012 13.805 1 98.19 168 LEU A O 1
ATOM 1351 N N . ALA A 1 169 ? 18.531 6.891 11.617 1 98.25 169 ALA A N 1
ATOM 1352 C CA . ALA A 1 169 ? 17.344 6.141 11.242 1 98.25 169 ALA A CA 1
ATOM 1353 C C . ALA A 1 169 ? 17.516 5.488 9.875 1 98.25 169 ALA A C 1
ATOM 1355 O O . ALA A 1 169 ? 18.406 5.852 9.109 1 98.25 169 ALA A O 1
ATOM 1356 N N . TYR A 1 170 ? 16.734 4.543 9.672 1 97.69 170 TYR A N 1
ATOM 1357 C CA . TYR A 1 170 ? 16.594 3.916 8.367 1 97.69 170 TYR A CA 1
ATOM 1358 C C . TYR A 1 170 ? 15.164 4.043 7.855 1 97.69 170 TYR A C 1
ATOM 1360 O O . TYR A 1 170 ? 14.211 3.797 8.594 1 97.69 170 TYR A O 1
ATOM 1368 N N . PHE A 1 171 ? 15.031 4.473 6.598 1 96.81 171 PHE A N 1
ATOM 1369 C CA . PHE A 1 171 ? 13.742 4.5 5.914 1 96.81 171 PHE A CA 1
ATOM 1370 C C . PHE A 1 171 ? 13.781 3.635 4.66 1 96.81 171 PHE A C 1
ATOM 1372 O O . PHE A 1 171 ? 14.523 3.92 3.721 1 96.81 171 PHE A O 1
ATOM 1379 N N . GLY A 1 172 ? 13.039 2.578 4.535 1 96.06 172 GLY A N 1
ATOM 1380 C CA . GLY A 1 172 ? 12.961 1.643 3.426 1 96.06 172 GLY A CA 1
ATOM 1381 C C . GLY A 1 172 ? 12.148 0.402 3.748 1 96.06 172 GLY A C 1
ATOM 1382 O O . GLY A 1 172 ? 11.312 0.418 4.656 1 96.06 172 GLY A O 1
ATOM 1383 N N . THR A 1 173 ? 12.266 -0.621 2.953 1 95.81 173 THR A N 1
ATOM 1384 C CA . THR A 1 173 ? 11.562 -1.875 3.195 1 95.81 173 THR A CA 1
ATOM 1385 C C . THR A 1 173 ? 12.508 -2.92 3.785 1 95.81 173 THR A C 1
ATOM 1387 O O . THR A 1 173 ? 13.727 -2.762 3.729 1 95.81 173 THR A O 1
ATOM 1390 N N . SER A 1 174 ? 11.938 -3.918 4.453 1 96.38 174 SER A N 1
ATOM 1391 C CA . SER A 1 174 ? 12.719 -5.129 4.691 1 96.38 174 SER A CA 1
ATOM 1392 C C . SER A 1 174 ? 13.039 -5.844 3.383 1 96.38 174 SER A C 1
ATOM 1394 O O . SER A 1 174 ? 12.18 -6.508 2.803 1 96.38 174 SER A O 1
ATOM 1396 N N . SER A 1 175 ? 14.258 -5.691 2.998 1 96.06 175 SER A N 1
ATOM 1397 C CA . SER A 1 175 ? 14.656 -6.301 1.732 1 96.06 175 SER A CA 1
ATOM 1398 C C . SER A 1 175 ? 14.469 -7.812 1.766 1 96.06 175 SER A C 1
ATOM 1400 O O . SER A 1 175 ? 14.07 -8.414 0.767 1 96.06 175 SER A O 1
ATOM 1402 N N . PHE A 1 176 ? 14.766 -8.367 2.891 1 97.06 176 PHE A N 1
ATOM 1403 C CA . PHE A 1 176 ? 14.594 -9.812 3.057 1 97.06 176 PHE A CA 1
ATOM 1404 C C . PHE A 1 176 ? 13.133 -10.211 2.859 1 97.06 176 PHE A C 1
ATOM 1406 O O . PHE A 1 176 ? 12.828 -11.094 2.055 1 97.06 176 PHE A O 1
ATOM 1413 N N . ASP A 1 177 ? 12.219 -9.531 3.512 1 97.94 177 ASP A N 1
ATOM 1414 C CA . ASP A 1 177 ? 10.797 -9.859 3.398 1 97.94 177 ASP A CA 1
ATOM 1415 C C . ASP A 1 177 ? 10.266 -9.516 2.012 1 97.94 177 ASP A C 1
ATOM 1417 O O . ASP A 1 177 ? 9.375 -10.203 1.494 1 97.94 177 ASP A O 1
ATOM 1421 N N . ALA A 1 178 ? 10.789 -8.469 1.457 1 98.25 178 ALA A N 1
ATOM 1422 C CA . ALA A 1 178 ? 10.414 -8.148 0.082 1 98.25 178 ALA A CA 1
ATOM 1423 C C . ALA A 1 178 ? 10.805 -9.273 -0.87 1 98.25 178 ALA A C 1
ATOM 1425 O O . ALA A 1 178 ? 10.086 -9.57 -1.826 1 98.25 178 ALA A O 1
ATOM 1426 N N . GLY A 1 179 ? 12 -9.82 -0.612 1 98.5 179 GLY A N 1
ATOM 1427 C CA . GLY A 1 179 ? 12.414 -10.992 -1.378 1 98.5 179 GLY A CA 1
ATOM 1428 C C . GLY A 1 179 ? 11.484 -12.18 -1.197 1 98.5 179 GLY A C 1
ATOM 1429 O O . GLY A 1 179 ? 11.148 -12.859 -2.166 1 98.5 179 GLY A O 1
ATOM 1430 N N . ALA A 1 180 ? 11.086 -12.406 0.019 1 98.5 180 ALA A N 1
ATOM 1431 C CA . ALA A 1 180 ? 10.156 -13.5 0.314 1 98.5 180 ALA A CA 1
ATOM 1432 C C . ALA A 1 180 ? 8.82 -13.281 -0.38 1 98.5 180 ALA A C 1
ATOM 1434 O O . ALA A 1 180 ? 8.219 -14.227 -0.898 1 98.5 180 ALA A O 1
ATOM 1435 N N . VAL A 1 181 ? 8.359 -12.086 -0.409 1 98.38 181 VAL A N 1
ATOM 1436 C CA . VAL A 1 181 ? 7.105 -11.742 -1.079 1 98.38 181 VAL A CA 1
ATOM 1437 C C . VAL A 1 181 ? 7.203 -12.086 -2.564 1 98.38 181 VAL A C 1
ATOM 1439 O O . VAL A 1 181 ? 6.305 -12.711 -3.123 1 98.38 181 VAL A O 1
ATOM 1442 N N . ALA A 1 182 ? 8.328 -11.672 -3.152 1 98.62 182 ALA A N 1
ATOM 1443 C CA . ALA A 1 182 ? 8.523 -11.961 -4.57 1 98.62 182 ALA A CA 1
ATOM 1444 C C . ALA A 1 182 ? 8.523 -13.469 -4.824 1 98.62 182 ALA A C 1
ATOM 1446 O O . ALA A 1 182 ? 7.938 -13.945 -5.797 1 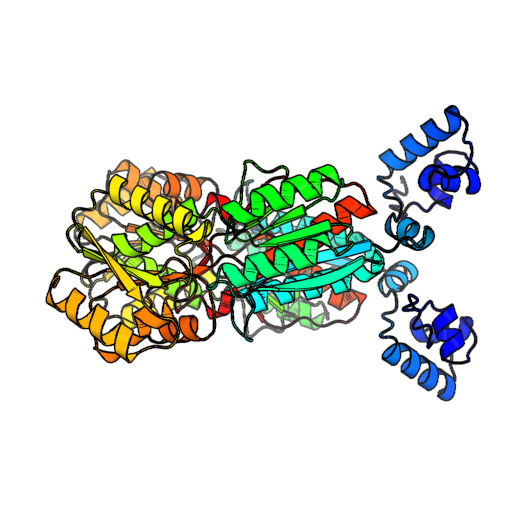98.62 182 ALA A O 1
ATOM 1447 N N . ALA A 1 183 ? 9.219 -14.188 -3.961 1 98.5 183 ALA A N 1
ATOM 1448 C CA . ALA A 1 183 ? 9.281 -15.641 -4.09 1 98.5 183 ALA A CA 1
ATOM 1449 C C . ALA A 1 183 ? 7.891 -16.25 -4.016 1 98.5 183 ALA A C 1
ATOM 1451 O O . ALA A 1 183 ? 7.547 -17.125 -4.82 1 98.5 183 ALA A O 1
ATOM 1452 N N . ARG A 1 184 ? 7.148 -15.805 -3.131 1 96.62 184 ARG A N 1
ATOM 1453 C CA . ARG A 1 184 ? 5.801 -16.344 -2.969 1 96.62 184 ARG A CA 1
ATOM 1454 C C . ARG A 1 184 ? 4.945 -16.047 -4.195 1 96.62 184 ARG A C 1
ATOM 1456 O O . ARG A 1 184 ? 4.266 -16.938 -4.711 1 96.62 184 ARG A O 1
ATOM 1463 N N . LEU A 1 185 ? 4.973 -14.82 -4.652 1 96.81 185 LEU A N 1
ATOM 1464 C CA . LEU A 1 185 ? 4.199 -14.406 -5.816 1 96.81 185 LEU A CA 1
ATOM 1465 C C . LEU A 1 185 ? 4.543 -15.266 -7.027 1 96.81 185 LEU A C 1
ATOM 1467 O O . LEU A 1 185 ? 3.672 -15.562 -7.848 1 96.81 185 LEU A O 1
ATOM 1471 N N . LEU A 1 186 ? 5.77 -15.625 -7.074 1 96.12 186 LEU A N 1
ATOM 1472 C CA . LEU A 1 186 ? 6.234 -16.391 -8.219 1 96.12 186 LEU A CA 1
ATOM 1473 C C . LEU A 1 186 ? 5.961 -17.875 -8.023 1 96.12 186 LEU A C 1
ATOM 1475 O O . LEU A 1 186 ? 5.305 -18.516 -8.852 1 96.12 186 LEU A O 1
ATOM 1479 N N . PHE A 1 187 ? 6.32 -18.406 -6.918 1 94.25 187 PHE A N 1
ATOM 1480 C CA . PHE A 1 187 ? 6.32 -19.844 -6.668 1 94.25 187 PHE A CA 1
ATOM 1481 C C . PHE A 1 187 ? 4.898 -20.375 -6.602 1 94.25 187 PHE A C 1
ATOM 1483 O O . PHE A 1 187 ? 4.637 -21.516 -7.02 1 94.25 187 PHE A O 1
ATOM 1490 N N . ASP A 1 188 ? 3.982 -19.562 -6.117 1 89.31 188 ASP A N 1
ATOM 1491 C CA . ASP A 1 188 ? 2.584 -19.969 -6.012 1 89.31 188 ASP A CA 1
ATOM 1492 C C . ASP A 1 188 ? 1.994 -20.281 -7.387 1 89.31 188 ASP A C 1
ATOM 1494 O O . ASP A 1 188 ? 0.94 -20.906 -7.492 1 89.31 188 ASP A O 1
ATOM 1498 N N . ARG A 1 189 ? 2.67 -19.859 -8.398 1 89.06 189 ARG A N 1
ATOM 1499 C CA . ARG A 1 189 ? 2.154 -19.984 -9.758 1 89.06 189 ARG A CA 1
ATOM 1500 C C . ARG A 1 189 ? 2.982 -20.984 -10.562 1 89.06 189 ARG A C 1
ATOM 1502 O O . ARG A 1 189 ? 2.758 -21.172 -11.758 1 89.06 189 ARG A O 1
ATOM 1509 N N . LEU A 1 190 ? 3.949 -21.609 -9.914 1 93.44 190 LEU A N 1
ATOM 1510 C CA . LEU A 1 190 ? 4.875 -22.484 -10.625 1 93.44 190 LEU A CA 1
ATOM 1511 C C . LEU A 1 190 ? 4.742 -23.922 -10.133 1 93.44 190 LEU A C 1
ATOM 1513 O O . LEU A 1 190 ? 4.375 -24.156 -8.977 1 93.44 190 LEU A O 1
ATOM 1517 N N . ASP A 1 191 ? 5.023 -24.859 -11.078 1 92.5 191 ASP A N 1
ATOM 1518 C CA . ASP A 1 191 ? 5.324 -26.203 -10.625 1 92.5 191 ASP A CA 1
ATOM 1519 C C . ASP A 1 191 ? 6.551 -26.219 -9.711 1 92.5 191 ASP A C 1
ATOM 1521 O O . ASP A 1 191 ? 7.543 -25.547 -9.992 1 92.5 191 ASP A O 1
ATOM 1525 N N . PRO A 1 192 ? 6.434 -26.953 -8.656 1 93.19 192 PRO A N 1
ATOM 1526 C CA . PRO A 1 192 ? 7.539 -26.969 -7.699 1 93.19 192 PRO A CA 1
ATOM 1527 C C . PRO A 1 192 ? 8.875 -27.359 -8.336 1 93.19 192 PRO A C 1
ATOM 1529 O O . PRO A 1 192 ? 9.938 -27.047 -7.789 1 93.19 192 PRO A O 1
ATOM 1532 N N . GLY A 1 193 ? 8.836 -28 -9.461 1 95.88 193 GLY A N 1
ATOM 1533 C CA . GLY A 1 193 ? 10.055 -28.453 -10.125 1 95.88 193 GLY A CA 1
ATOM 1534 C C . GLY A 1 193 ? 10.516 -27.516 -11.227 1 95.88 193 GLY A C 1
ATOM 1535 O O . GLY A 1 193 ? 11.555 -27.75 -11.852 1 95.88 193 GLY A O 1
ATOM 1536 N N . ALA A 1 194 ? 9.797 -26.438 -11.453 1 96.94 194 ALA A N 1
ATOM 1537 C CA . ALA A 1 194 ? 10.125 -25.5 -12.523 1 96.94 194 ALA A CA 1
ATOM 1538 C C . ALA A 1 194 ? 11.352 -24.656 -12.148 1 96.94 194 ALA A C 1
ATOM 1540 O O . ALA A 1 194 ? 11.508 -24.266 -10.992 1 96.94 194 ALA A O 1
ATOM 1541 N N . ASP A 1 195 ? 12.18 -24.375 -13.125 1 98.5 195 ASP A N 1
ATOM 1542 C CA . ASP A 1 195 ? 13.359 -23.531 -12.922 1 98.5 195 ASP A CA 1
ATOM 1543 C C . ASP A 1 195 ? 12.992 -22.047 -12.984 1 98.5 195 ASP A C 1
ATOM 1545 O O . ASP A 1 195 ? 11.953 -21.688 -13.531 1 98.5 195 ASP A O 1
ATOM 1549 N N . ILE A 1 196 ? 13.828 -21.25 -12.375 1 98.69 196 ILE A N 1
ATOM 1550 C CA . ILE A 1 196 ? 13.625 -19.812 -12.328 1 98.69 196 ILE A CA 1
ATOM 1551 C C . ILE A 1 196 ? 14.883 -19.094 -12.828 1 98.69 196 ILE A C 1
ATOM 1553 O O . ILE A 1 196 ? 16 -19.438 -12.422 1 98.69 196 ILE A O 1
ATOM 1557 N N . VAL A 1 197 ? 14.758 -18.141 -13.711 1 98.75 197 VAL A N 1
ATOM 1558 C CA . VAL A 1 197 ? 15.883 -17.312 -14.141 1 98.75 197 VAL A CA 1
ATOM 1559 C C . VAL A 1 197 ? 15.922 -16.031 -13.305 1 98.75 197 VAL A C 1
ATOM 1561 O O . VAL A 1 197 ? 14.883 -15.438 -13.023 1 98.75 197 VAL A O 1
ATOM 1564 N N . VAL A 1 198 ? 17.078 -15.664 -12.859 1 98.31 198 VAL A N 1
ATOM 1565 C CA . VAL A 1 198 ? 17.344 -14.43 -12.117 1 98.31 198 VAL A CA 1
ATOM 1566 C C . VAL A 1 198 ? 18.172 -13.477 -12.984 1 98.31 198 VAL A C 1
ATOM 1568 O O . VAL A 1 198 ? 19.328 -13.75 -13.305 1 98.31 198 VAL A O 1
ATOM 1571 N N . GLY A 1 199 ? 17.516 -12.32 -13.32 1 96.81 199 GLY A N 1
ATOM 1572 C CA . GLY A 1 199 ? 18.25 -11.305 -14.055 1 96.81 199 GLY A CA 1
ATOM 1573 C C . GLY A 1 199 ? 19.109 -10.422 -13.172 1 96.81 199 GLY A C 1
ATOM 1574 O O . GLY A 1 199 ? 18.625 -9.859 -12.188 1 96.81 199 GLY A O 1
ATOM 1575 N N . ARG A 1 200 ? 20.359 -10.336 -13.57 1 92.81 200 ARG A N 1
ATOM 1576 C CA . ARG A 1 200 ? 21.312 -9.477 -12.859 1 92.81 200 ARG A CA 1
ATOM 1577 C C . ARG A 1 200 ? 22 -8.508 -13.812 1 92.81 200 ARG A C 1
ATOM 1579 O O . ARG A 1 200 ? 22.516 -8.914 -14.852 1 92.81 200 ARG A O 1
ATOM 1586 N N . ILE A 1 201 ? 22 -7.281 -13.383 1 89.44 201 ILE A N 1
ATOM 1587 C CA . ILE A 1 201 ? 22.688 -6.297 -14.211 1 89.44 201 ILE A CA 1
ATOM 1588 C C . ILE A 1 201 ? 24.172 -6.32 -13.914 1 89.44 201 ILE A C 1
ATOM 1590 O O . ILE A 1 201 ? 24.578 -6.309 -12.742 1 89.44 201 ILE A O 1
ATOM 1594 N N . VAL A 1 202 ? 24.938 -6.41 -14.922 1 83.38 202 VAL A N 1
ATOM 1595 C CA . VAL A 1 202 ? 26.406 -6.391 -14.805 1 83.38 202 VAL A CA 1
ATOM 1596 C C . VAL A 1 202 ? 26.875 -4.984 -14.43 1 83.38 202 VAL A C 1
ATOM 1598 O O . VAL A 1 202 ? 26.453 -4 -15.047 1 83.38 202 VAL A O 1
ATOM 1601 N N . HIS A 1 203 ? 27.531 -4.93 -13.289 1 76.38 203 HIS A N 1
ATOM 1602 C CA . HIS A 1 203 ? 28.094 -3.68 -12.789 1 76.38 203 HIS A CA 1
ATOM 1603 C C . HIS A 1 203 ? 29.562 -3.555 -13.148 1 76.38 203 HIS A C 1
ATOM 1605 O O . HIS A 1 203 ? 30.25 -4.562 -13.359 1 76.38 203 HIS A O 1
ATOM 1611 N N . ARG A 1 204 ? 29.828 -2.32 -13.367 1 73.75 204 ARG A N 1
ATOM 1612 C CA . ARG A 1 204 ? 31.281 -2.09 -13.406 1 73.75 204 ARG A CA 1
ATOM 1613 C C . ARG A 1 204 ? 31.875 -2.117 -12 1 73.75 204 ARG A C 1
ATOM 1615 O O . ARG A 1 204 ? 31.516 -1.296 -11.156 1 73.75 204 ARG A O 1
ATOM 1622 N N . GLY A 1 205 ? 32.781 -3.09 -11.578 1 63.5 205 GLY A N 1
ATOM 1623 C CA . GLY A 1 205 ? 33.438 -3.203 -10.289 1 63.5 205 GLY A CA 1
ATOM 1624 C C . GLY A 1 205 ? 32.75 -4.164 -9.344 1 63.5 205 GLY A C 1
ATOM 1625 O O . GLY A 1 205 ? 33.062 -4.191 -8.148 1 63.5 205 GLY A O 1
ATOM 1626 N N . ASP A 1 206 ? 32.25 -5.238 -9.648 1 56.62 206 ASP A N 1
ATOM 1627 C CA . ASP A 1 206 ? 31.688 -6.48 -9.125 1 56.62 206 ASP A CA 1
ATOM 1628 C C . ASP A 1 206 ? 30.766 -6.211 -7.938 1 56.62 206 ASP A C 1
ATOM 1630 O O . ASP A 1 206 ? 30.391 -7.137 -7.207 1 56.62 206 ASP A O 1
ATOM 1634 N N . ALA A 1 207 ? 30.5 -4.992 -7.496 1 57.31 207 ALA A N 1
ATOM 1635 C CA . ALA A 1 207 ? 29.828 -4.965 -6.199 1 57.31 207 ALA A CA 1
ATOM 1636 C C . ALA A 1 207 ? 28.312 -4.918 -6.367 1 57.31 207 ALA A C 1
ATOM 1638 O O . ALA A 1 207 ? 27.797 -4.09 -7.121 1 57.31 207 ALA A O 1
ATOM 1639 N N . GLY A 1 208 ? 27.625 -6.039 -5.996 1 65.12 208 GLY A N 1
ATOM 1640 C CA . GLY A 1 208 ? 26.172 -6.055 -5.965 1 65.12 208 GLY A CA 1
ATOM 1641 C C . GLY A 1 208 ? 25.594 -5.168 -4.883 1 65.12 208 GLY A C 1
ATOM 1642 O O . GLY A 1 208 ? 26.297 -4.758 -3.959 1 65.12 208 GLY A O 1
ATOM 1643 N N . SER A 1 209 ? 24.5 -4.621 -5.094 1 81.75 209 SER A N 1
ATOM 1644 C CA . SER A 1 209 ? 23.75 -3.783 -4.16 1 81.75 209 SER A CA 1
ATOM 1645 C C . SER A 1 209 ? 23.359 -4.562 -2.912 1 81.75 209 SER A C 1
ATOM 1647 O O . SER A 1 209 ? 23.031 -5.75 -2.99 1 81.75 209 SER A O 1
ATOM 1649 N N . ASN A 1 210 ? 23.625 -3.965 -1.782 1 84.06 210 ASN A N 1
ATOM 1650 C CA . ASN A 1 210 ? 23.172 -4.512 -0.507 1 84.06 210 ASN A CA 1
ATOM 1651 C C . ASN A 1 210 ? 21.703 -4.918 -0.562 1 84.06 210 ASN A C 1
ATOM 1653 O O . ASN A 1 210 ? 21.328 -5.969 -0.041 1 84.06 210 ASN A O 1
ATOM 1657 N N . GLN A 1 211 ? 20.922 -4.188 -1.159 1 90.69 211 GLN A N 1
ATOM 1658 C CA . GLN A 1 211 ? 19.5 -4.465 -1.275 1 90.69 211 GLN A CA 1
ATOM 1659 C C . GLN A 1 211 ? 19.25 -5.73 -2.092 1 90.69 211 GLN A C 1
ATOM 1661 O O . GLN A 1 211 ? 18.438 -6.57 -1.713 1 90.69 211 GLN A O 1
ATOM 1666 N N . TRP A 1 212 ? 20 -5.887 -3.172 1 90.88 212 TRP A N 1
ATOM 1667 C CA . TRP A 1 212 ? 19.875 -7.066 -4.02 1 90.88 212 TRP A CA 1
ATOM 1668 C C . TRP A 1 212 ? 20.172 -8.336 -3.236 1 90.88 212 TRP A C 1
ATOM 1670 O O . TRP A 1 212 ? 19.422 -9.305 -3.297 1 90.88 212 TRP A O 1
ATOM 1680 N N . ARG A 1 213 ? 21.219 -8.258 -2.533 1 91.12 213 ARG A N 1
ATOM 1681 C CA . ARG A 1 213 ? 21.656 -9.422 -1.759 1 91.12 213 ARG A CA 1
ATOM 1682 C C . ARG A 1 213 ? 20.594 -9.82 -0.738 1 91.12 213 ARG A C 1
ATOM 1684 O O . ARG A 1 213 ? 20.281 -11.008 -0.598 1 91.12 213 ARG A O 1
ATOM 1691 N N . ASN A 1 214 ? 20.078 -8.867 -0.092 1 93.94 214 ASN A N 1
ATOM 1692 C CA . ASN A 1 214 ? 19.078 -9.141 0.945 1 93.94 214 ASN A CA 1
ATOM 1693 C C . ASN A 1 214 ? 17.781 -9.648 0.35 1 93.94 214 ASN A C 1
ATOM 1695 O O . ASN A 1 214 ? 17.141 -10.539 0.91 1 93.94 214 ASN A O 1
ATOM 1699 N N . ARG A 1 215 ? 17.344 -9.078 -0.769 1 96.88 215 ARG A N 1
ATOM 1700 C CA . ARG A 1 215 ? 16.141 -9.555 -1.454 1 96.88 215 ARG A CA 1
ATOM 1701 C C . ARG A 1 215 ? 16.328 -10.992 -1.927 1 96.88 215 ARG A C 1
ATOM 1703 O O . ARG A 1 215 ? 15.422 -11.82 -1.763 1 96.88 215 ARG A O 1
ATOM 1710 N N . GLU A 1 216 ? 17.516 -11.273 -2.471 1 97 216 GLU A N 1
ATOM 1711 C CA . GLU A 1 216 ? 17.781 -12.641 -2.918 1 97 216 GLU A CA 1
ATOM 1712 C C . GLU A 1 216 ? 17.766 -13.617 -1.746 1 97 216 GLU A C 1
ATOM 1714 O O . GLU A 1 216 ? 17.25 -14.727 -1.862 1 97 216 GLU A O 1
ATOM 1719 N N . ALA A 1 217 ? 18.391 -13.195 -0.679 1 97.31 217 ALA A N 1
ATOM 1720 C CA . ALA A 1 217 ? 18.406 -14.047 0.505 1 97.31 217 ALA A CA 1
ATOM 1721 C C . ALA A 1 217 ? 16.984 -14.391 0.949 1 97.31 217 ALA A C 1
ATOM 1723 O O . ALA A 1 217 ? 16.688 -15.555 1.251 1 97.31 217 ALA A O 1
ATOM 1724 N N . GLY A 1 218 ? 16.125 -13.383 0.987 1 98.31 218 GLY A N 1
ATOM 1725 C CA . GLY A 1 218 ? 14.727 -13.625 1.329 1 98.31 218 GLY A CA 1
ATOM 1726 C C . GLY A 1 218 ? 14.008 -14.508 0.329 1 98.31 218 GLY A C 1
ATOM 1727 O O . GLY A 1 218 ? 13.25 -15.398 0.713 1 98.31 218 GLY A O 1
ATOM 1728 N N . PHE A 1 219 ? 14.344 -14.289 -0.914 1 98.62 219 PHE A N 1
ATOM 1729 C CA . PHE A 1 219 ? 13.773 -15.078 -2 1 98.62 219 PHE A CA 1
ATOM 1730 C C . PHE A 1 219 ? 14.156 -16.547 -1.863 1 98.62 219 PHE A C 1
ATOM 1732 O O . PHE A 1 219 ? 13.281 -17.422 -1.857 1 98.62 219 PHE A O 1
ATOM 1739 N N . ARG A 1 220 ? 15.336 -16.812 -1.64 1 98.25 220 ARG A N 1
ATOM 1740 C CA . ARG A 1 220 ? 15.852 -18.172 -1.508 1 98.25 220 ARG A CA 1
ATOM 1741 C C . ARG A 1 220 ? 15.32 -18.844 -0.243 1 98.25 220 ARG A C 1
ATOM 1743 O O . ARG A 1 220 ? 14.969 -20.031 -0.26 1 98.25 220 ARG A O 1
ATOM 1750 N N . SER A 1 221 ? 15.367 -18.094 0.791 1 98.12 221 SER A N 1
ATOM 1751 C CA . SER A 1 221 ? 14.867 -18.625 2.051 1 98.12 221 SER A CA 1
ATOM 1752 C C . SER A 1 221 ? 13.43 -19.125 1.909 1 98.12 221 SER A C 1
ATOM 1754 O O . SER A 1 221 ? 13.094 -20.219 2.393 1 98.12 221 SER A O 1
ATOM 1756 N N . TYR A 1 222 ? 12.617 -18.391 1.237 1 98 222 TYR A N 1
ATOM 1757 C CA . TYR A 1 222 ? 11.234 -18.781 1.021 1 98 222 TYR A CA 1
ATOM 1758 C C . TYR A 1 222 ? 11.156 -20.062 0.184 1 98 222 TYR A C 1
ATOM 1760 O O . TYR A 1 222 ? 10.414 -20.984 0.523 1 98 222 TYR A O 1
ATOM 1768 N N . LEU A 1 223 ? 11.875 -20.109 -0.917 1 97.69 223 LEU A N 1
ATOM 1769 C CA . LEU A 1 223 ? 11.859 -21.266 -1.8 1 97.69 223 LEU A CA 1
ATOM 1770 C C . LEU A 1 223 ? 12.273 -22.531 -1.049 1 97.69 223 LEU A C 1
ATOM 1772 O O . LEU A 1 223 ? 11.641 -23.578 -1.186 1 97.69 223 LEU A O 1
ATOM 1776 N N . GLU A 1 224 ? 13.297 -22.359 -0.299 1 96.31 224 GLU A N 1
ATOM 1777 C CA . GLU A 1 224 ? 13.805 -23.5 0.469 1 96.31 224 GLU A CA 1
ATOM 1778 C C . GLU A 1 224 ? 12.766 -24 1.462 1 96.31 224 GLU A C 1
ATOM 1780 O O . GLU A 1 224 ? 12.602 -25.203 1.639 1 96.31 224 GLU A O 1
ATOM 1785 N N . ALA A 1 225 ? 12.094 -23.125 2.047 1 95.62 225 ALA A N 1
ATOM 1786 C CA . ALA A 1 225 ? 11.102 -23.453 3.068 1 95.62 225 ALA A CA 1
ATOM 1787 C C . ALA A 1 225 ? 9.859 -24.078 2.439 1 95.62 225 ALA A C 1
ATOM 1789 O O . ALA A 1 225 ? 9.031 -24.672 3.139 1 95.62 225 ALA A O 1
ATOM 1790 N N . HIS A 1 226 ? 9.633 -23.969 1.123 1 93.38 226 HIS A N 1
ATOM 1791 C CA . HIS A 1 226 ? 8.391 -24.422 0.493 1 93.38 226 HIS A CA 1
ATOM 1792 C C . HIS A 1 226 ? 8.664 -25.469 -0.574 1 93.38 226 HIS A C 1
ATOM 1794 O O . HIS A 1 226 ? 7.973 -25.531 -1.592 1 93.38 226 HIS A O 1
ATOM 1800 N N . ALA A 1 227 ? 9.617 -26.219 -0.472 1 92 227 ALA A N 1
ATOM 1801 C CA . ALA A 1 227 ? 9.914 -27.438 -1.22 1 92 227 ALA A CA 1
ATOM 1802 C C . ALA A 1 227 ? 10.172 -27.125 -2.691 1 92 227 ALA A C 1
ATOM 1804 O O . ALA A 1 227 ? 9.703 -27.844 -3.576 1 92 227 ALA A O 1
ATOM 1805 N N . PHE A 1 228 ? 10.727 -26.016 -3.006 1 96.19 228 PHE A N 1
ATOM 1806 C CA . PHE A 1 228 ? 11.242 -25.719 -4.34 1 96.19 228 PHE A CA 1
ATOM 1807 C C . PHE A 1 228 ? 12.242 -26.797 -4.773 1 96.19 228 PHE A C 1
ATOM 1809 O O . PHE A 1 228 ? 13.195 -27.078 -4.055 1 96.19 228 PHE A O 1
ATOM 1816 N N . ARG A 1 229 ? 12.008 -27.391 -5.918 1 97.5 229 ARG A N 1
ATOM 1817 C CA . ARG A 1 229 ? 12.852 -28.469 -6.406 1 97.5 229 ARG A CA 1
ATOM 1818 C C . ARG A 1 229 ? 13.539 -28.094 -7.711 1 97.5 229 ARG A C 1
ATOM 1820 O O . ARG A 1 229 ? 14.273 -28.891 -8.289 1 97.5 229 ARG A O 1
ATOM 1827 N N . GLY A 1 230 ? 13.312 -26.922 -8.156 1 97.5 230 GLY A N 1
ATOM 1828 C CA . GLY A 1 230 ? 13.953 -26.438 -9.375 1 97.5 230 GLY A CA 1
ATOM 1829 C C . GLY A 1 230 ? 15.32 -25.828 -9.125 1 97.5 230 GLY A C 1
ATOM 1830 O O . GLY A 1 230 ? 15.906 -26.016 -8.062 1 97.5 230 GLY A O 1
ATOM 1831 N N . ARG A 1 231 ? 15.836 -25.203 -10.133 1 97.94 231 ARG A N 1
ATOM 1832 C CA . ARG A 1 231 ? 17.125 -24.547 -10.047 1 97.94 231 ARG A CA 1
ATOM 1833 C C . ARG A 1 231 ? 17 -23.062 -10.359 1 97.94 231 ARG A C 1
ATOM 1835 O O . ARG A 1 231 ? 16.141 -22.656 -11.141 1 97.94 231 ARG A O 1
ATOM 1842 N N . LEU A 1 232 ? 17.828 -22.328 -9.719 1 98.19 232 LEU A N 1
ATOM 1843 C CA . LEU A 1 232 ? 17.984 -20.922 -10.078 1 98.19 232 LEU A CA 1
ATOM 1844 C C . LEU A 1 232 ? 19.094 -20.734 -11.109 1 98.19 232 LEU A C 1
ATOM 1846 O O . LEU A 1 232 ? 20.203 -21.219 -10.922 1 98.19 232 LEU A O 1
ATOM 1850 N N . HIS A 1 233 ? 18.75 -20.078 -12.219 1 98.5 233 HIS A N 1
ATOM 1851 C CA . HIS A 1 233 ? 19.719 -19.75 -13.258 1 98.5 233 HIS A CA 1
ATOM 1852 C C . HIS A 1 233 ? 19.984 -18.25 -13.305 1 98.5 233 HIS A C 1
ATOM 1854 O O . HIS A 1 233 ? 19.047 -17.453 -13.367 1 98.5 233 HIS A O 1
ATOM 1860 N N . TYR A 1 234 ? 21.234 -17.875 -13.312 1 97.5 234 TYR A N 1
ATOM 1861 C CA . TYR A 1 234 ? 21.594 -16.453 -13.266 1 97.5 234 TYR A CA 1
ATOM 1862 C C . TYR A 1 234 ? 22 -15.945 -14.648 1 97.5 234 TYR A C 1
ATOM 1864 O O . TYR A 1 234 ? 22.875 -16.516 -15.289 1 97.5 234 TYR A O 1
ATOM 1872 N N . ALA A 1 235 ? 21.312 -14.906 -15.055 1 97.38 235 ALA A N 1
ATOM 1873 C CA . ALA A 1 235 ? 21.641 -14.266 -16.328 1 97.38 235 ALA A CA 1
ATOM 1874 C C . ALA A 1 235 ? 22.312 -12.914 -16.094 1 97.38 235 ALA A C 1
ATOM 1876 O O . ALA A 1 235 ? 21.734 -12.023 -15.469 1 97.38 235 ALA A O 1
ATOM 1877 N N . ALA A 1 236 ? 23.5 -12.781 -16.625 1 94.69 236 ALA A N 1
ATOM 1878 C CA . ALA A 1 236 ? 24.188 -11.492 -16.625 1 94.69 236 ALA A CA 1
ATOM 1879 C C . ALA A 1 236 ? 23.703 -10.609 -17.766 1 94.69 236 ALA A C 1
ATOM 1881 O O . ALA A 1 236 ? 23.938 -10.898 -18.938 1 94.69 236 ALA A O 1
ATOM 1882 N N . LEU A 1 237 ? 23.047 -9.523 -17.344 1 95.44 237 LEU A N 1
ATOM 1883 C CA . LEU A 1 237 ? 22.406 -8.664 -18.328 1 95.44 237 LEU A CA 1
ATOM 1884 C C . LEU A 1 237 ? 23.016 -7.27 -18.328 1 95.44 237 LEU A C 1
ATOM 1886 O O . LEU A 1 237 ? 23.703 -6.895 -17.359 1 95.44 237 LEU A O 1
ATOM 1890 N N . ARG A 1 238 ? 22.781 -6.605 -19.406 1 93 238 ARG A N 1
ATOM 1891 C CA . ARG A 1 238 ? 23.312 -5.25 -19.562 1 93 238 ARG A CA 1
ATOM 1892 C C . ARG A 1 238 ? 22.172 -4.246 -19.766 1 93 238 ARG A C 1
ATOM 1894 O O . ARG A 1 238 ? 21.172 -4.555 -20.422 1 93 238 ARG A O 1
ATOM 1901 N N . LEU A 1 239 ? 22.188 -3.031 -19.266 1 88.88 239 LEU A N 1
ATOM 1902 C CA . LEU A 1 239 ? 21.156 -2.004 -19.297 1 88.88 239 LEU A CA 1
ATOM 1903 C C . LEU A 1 239 ? 20.844 -1.594 -20.734 1 88.88 239 LEU A C 1
ATOM 1905 O O . LEU A 1 239 ? 19.672 -1.417 -21.094 1 88.88 239 LEU A O 1
ATOM 1909 N N . ASP A 1 240 ? 21.766 -1.438 -21.562 1 85.69 240 ASP A N 1
ATOM 1910 C CA . ASP A 1 240 ? 21.531 -0.846 -22.875 1 85.69 240 ASP A CA 1
ATOM 1911 C C . ASP A 1 240 ? 22.156 -1.684 -23.984 1 85.69 240 ASP A C 1
ATOM 1913 O O . ASP A 1 240 ? 22.766 -1.141 -24.922 1 85.69 240 ASP A O 1
ATOM 1917 N N . ASP A 1 241 ? 21.938 -2.971 -23.812 1 93.5 241 ASP A N 1
ATOM 1918 C CA . ASP A 1 241 ? 22.469 -3.869 -24.844 1 93.5 241 ASP A CA 1
ATOM 1919 C C . ASP A 1 241 ? 21.5 -5.031 -25.094 1 93.5 241 ASP A C 1
ATOM 1921 O O . ASP A 1 241 ? 21.75 -6.152 -24.641 1 93.5 241 ASP A O 1
ATOM 1925 N N . GLU A 1 242 ? 20.562 -4.754 -25.859 1 94.62 242 GLU A N 1
ATOM 1926 C CA . GLU A 1 242 ? 19.5 -5.723 -26.125 1 94.62 242 GLU A CA 1
ATOM 1927 C C . GLU A 1 242 ? 20.047 -6.945 -26.859 1 94.62 242 GLU A C 1
ATOM 1929 O O . GLU A 1 242 ? 19.609 -8.07 -26.609 1 94.62 242 GLU A O 1
ATOM 1934 N N . ALA A 1 243 ? 20.953 -6.691 -27.766 1 96.38 243 ALA A N 1
ATOM 1935 C CA . ALA A 1 243 ? 21.531 -7.793 -28.531 1 96.38 243 ALA A CA 1
ATOM 1936 C C . ALA A 1 243 ? 22.281 -8.766 -27.625 1 96.38 243 ALA A C 1
ATOM 1938 O O . ALA A 1 243 ? 22.094 -9.984 -27.734 1 96.38 243 ALA A O 1
ATOM 1939 N N . CYS A 1 244 ? 23.047 -8.195 -26.781 1 96.25 244 CYS A N 1
ATOM 1940 C CA . CYS A 1 244 ? 23.781 -9.023 -25.828 1 96.25 244 CYS A CA 1
ATOM 1941 C C . CYS A 1 244 ? 22.828 -9.789 -24.922 1 96.25 244 CYS A C 1
ATOM 1943 O O . CYS A 1 244 ? 22.969 -11 -24.734 1 96.25 244 CYS A O 1
ATOM 1945 N N . ASN A 1 245 ? 21.875 -9.125 -24.375 1 97.88 245 ASN A N 1
ATOM 1946 C CA . ASN A 1 245 ? 20.891 -9.742 -23.484 1 97.88 245 ASN A CA 1
ATOM 1947 C C . ASN A 1 245 ? 20.125 -10.867 -24.188 1 97.88 245 ASN A C 1
ATOM 1949 O O . ASN A 1 245 ? 19.906 -11.93 -23.594 1 97.88 245 ASN A O 1
ATOM 1953 N N . GLY A 1 246 ? 19.781 -10.562 -25.469 1 97.94 246 GLY A N 1
ATOM 1954 C CA . GLY A 1 246 ? 19.109 -11.578 -26.266 1 97.94 246 GLY A CA 1
ATOM 1955 C C . GLY A 1 246 ? 19.922 -12.852 -26.406 1 97.94 246 GLY A C 1
ATOM 1956 O O . GLY A 1 246 ? 19.391 -13.953 -26.25 1 97.94 246 GLY A O 1
ATOM 1957 N N . ARG A 1 247 ? 21.156 -12.711 -26.672 1 97.75 247 ARG A N 1
ATOM 1958 C CA . ARG A 1 247 ? 22.031 -13.867 -26.859 1 97.75 247 ARG A CA 1
ATOM 1959 C C . ARG A 1 247 ? 22.141 -14.672 -25.562 1 97.75 247 ARG A C 1
ATOM 1961 O O . ARG A 1 247 ? 21.984 -15.898 -25.578 1 97.75 247 ARG A O 1
ATOM 1968 N N . VAL A 1 248 ? 22.344 -13.961 -24.484 1 97.94 248 VAL A N 1
ATOM 1969 C CA . VAL A 1 248 ? 22.516 -14.594 -23.172 1 97.94 248 VAL A CA 1
ATOM 1970 C C . VAL A 1 248 ? 21.25 -15.375 -22.812 1 97.94 248 VAL A C 1
ATOM 1972 O O . VAL A 1 248 ? 21.328 -16.531 -22.406 1 97.94 248 VAL A O 1
ATOM 1975 N N . LEU A 1 249 ? 20.141 -14.828 -23.016 1 98.5 249 LEU A N 1
ATOM 1976 C CA . LEU A 1 249 ? 18.875 -15.422 -22.594 1 98.5 249 LEU A CA 1
ATOM 1977 C C . LEU A 1 249 ? 18.453 -16.516 -23.562 1 98.5 249 LEU A C 1
ATOM 1979 O O . LEU A 1 249 ? 17.875 -17.531 -23.156 1 98.5 249 LEU A O 1
ATOM 1983 N N . ASP A 1 250 ? 18.719 -16.297 -24.859 1 98.5 250 ASP A N 1
ATOM 1984 C CA . ASP A 1 250 ? 18.438 -17.344 -25.828 1 98.5 250 ASP A CA 1
ATOM 1985 C C . ASP A 1 250 ? 19.156 -18.641 -25.453 1 98.5 250 ASP A C 1
ATOM 1987 O O . ASP A 1 250 ? 18.562 -19.719 -25.453 1 98.5 250 ASP A O 1
ATOM 1991 N N . GLU A 1 251 ? 20.391 -18.484 -25.219 1 98.38 251 GLU A N 1
ATOM 1992 C CA . GLU A 1 251 ? 21.188 -19.641 -24.828 1 98.38 251 GLU A CA 1
ATOM 1993 C C . GLU A 1 251 ? 20.656 -20.281 -23.547 1 98.38 251 GLU A C 1
ATOM 1995 O O . GLU A 1 251 ? 20.516 -21.5 -23.453 1 98.38 251 GLU A O 1
ATOM 2000 N N . MET A 1 252 ? 20.344 -19.531 -22.547 1 98.19 252 MET A N 1
ATOM 2001 C CA . MET A 1 252 ? 19.875 -20 -21.25 1 98.19 252 MET A CA 1
ATOM 2002 C C . MET A 1 252 ? 18.562 -20.766 -21.391 1 98.19 252 MET A C 1
ATOM 2004 O O . MET A 1 252 ? 18.438 -21.875 -20.844 1 98.19 252 MET A O 1
ATOM 2008 N N . PHE A 1 253 ? 17.609 -20.219 -22.141 1 97.94 253 PHE A N 1
ATOM 2009 C CA . PHE A 1 253 ? 16.312 -20.859 -22.297 1 97.94 253 PHE A CA 1
ATOM 2010 C C . PHE A 1 253 ? 16.438 -22.125 -23.141 1 97.94 253 PHE A C 1
ATOM 2012 O O . PHE A 1 253 ? 15.695 -23.094 -22.922 1 97.94 253 PHE A O 1
ATOM 2019 N N . ARG A 1 254 ? 17.391 -22.109 -24.094 1 97.75 254 ARG A N 1
ATOM 2020 C CA . ARG A 1 254 ? 17.641 -23.297 -24.891 1 97.75 254 ARG A CA 1
ATOM 2021 C C . ARG A 1 254 ? 18.188 -24.422 -24.031 1 97.75 254 ARG A C 1
ATOM 2023 O O . ARG A 1 254 ? 17.75 -25.578 -24.141 1 97.75 254 ARG A O 1
ATOM 2030 N N . GLU A 1 255 ? 19.047 -24.094 -23.156 1 98.06 255 GLU A N 1
ATOM 2031 C CA . GLU A 1 255 ? 19.75 -25.078 -22.328 1 98.06 255 GLU A CA 1
ATOM 2032 C C . GLU A 1 255 ? 18.875 -25.531 -21.172 1 98.06 255 GLU A C 1
ATOM 2034 O O . GLU A 1 255 ? 19.109 -26.578 -20.562 1 98.06 255 GLU A O 1
ATOM 2039 N N . ASN A 1 256 ? 17.922 -24.734 -20.797 1 97.94 256 ASN A N 1
ATOM 2040 C CA . ASN A 1 256 ? 17.078 -25 -19.625 1 97.94 256 ASN A CA 1
ATOM 2041 C C . ASN A 1 256 ? 15.594 -24.844 -19.969 1 97.94 256 ASN A C 1
ATOM 2043 O O . ASN A 1 256 ? 14.945 -23.891 -19.516 1 97.94 256 ASN A O 1
ATOM 2047 N N . PRO A 1 257 ? 15.016 -25.75 -20.625 1 96.31 257 PRO A N 1
ATOM 2048 C CA . PRO A 1 257 ? 13.633 -25.641 -21.094 1 96.31 257 PRO A CA 1
ATOM 2049 C C . PRO A 1 257 ? 12.609 -25.656 -19.969 1 96.31 257 PRO A C 1
ATOM 2051 O O . PRO A 1 257 ? 11.438 -25.359 -20.188 1 96.31 257 PRO A O 1
ATOM 2054 N N . SER A 1 258 ? 13.055 -26.016 -18.781 1 96.94 258 SER A N 1
ATOM 2055 C CA . SER A 1 258 ? 12.133 -26.141 -17.656 1 96.94 258 SER A CA 1
ATOM 2056 C C . SER A 1 258 ? 11.914 -24.797 -16.984 1 96.94 258 SER A C 1
ATOM 2058 O O . SER A 1 258 ? 11.141 -24.703 -16.031 1 96.94 258 SER A O 1
ATOM 2060 N N . ILE A 1 259 ? 12.594 -23.734 -17.484 1 98.31 259 ILE A N 1
ATOM 2061 C CA . ILE A 1 259 ? 12.422 -22.406 -16.906 1 98.31 259 ILE A CA 1
ATOM 2062 C C . ILE A 1 259 ? 10.984 -21.938 -17.109 1 98.31 259 ILE A C 1
ATOM 2064 O O . ILE A 1 259 ? 10.508 -21.844 -18.234 1 98.31 259 ILE A O 1
ATOM 2068 N N . ALA A 1 260 ? 10.344 -21.578 -15.969 1 98.19 260 ALA A N 1
ATOM 2069 C CA . ALA A 1 260 ? 8.969 -21.109 -16.031 1 98.19 260 ALA A CA 1
ATOM 2070 C C . ALA A 1 260 ? 8.781 -19.859 -15.18 1 98.19 260 ALA A C 1
ATOM 2072 O O . ALA A 1 260 ? 7.719 -19.234 -15.203 1 98.19 260 ALA A O 1
ATOM 2073 N N . GLY A 1 261 ? 9.789 -19.531 -14.383 1 98.38 261 GLY A N 1
ATOM 2074 C CA . GLY A 1 261 ? 9.773 -18.328 -13.57 1 98.38 261 GLY A CA 1
ATOM 2075 C C . GLY A 1 261 ? 10.953 -17.406 -13.844 1 98.38 261 GLY A C 1
ATOM 2076 O O . GLY A 1 261 ? 12.016 -17.859 -14.273 1 98.38 261 GLY A O 1
ATOM 2077 N N . ALA A 1 262 ? 10.766 -16.172 -13.609 1 98.75 262 ALA A N 1
ATOM 2078 C CA . ALA A 1 262 ? 11.812 -15.156 -13.758 1 98.75 262 ALA A CA 1
ATOM 2079 C C . ALA A 1 262 ? 11.68 -14.07 -12.688 1 98.75 262 ALA A C 1
ATOM 2081 O O . ALA A 1 262 ? 10.57 -13.742 -12.266 1 98.75 262 ALA A O 1
ATOM 2082 N N . VAL A 1 263 ? 12.828 -13.5 -12.297 1 98.69 263 VAL A N 1
ATOM 2083 C CA . VAL A 1 263 ? 12.805 -12.43 -11.305 1 98.69 263 VAL A CA 1
ATOM 2084 C C . VAL A 1 263 ? 14.031 -11.539 -11.469 1 98.69 263 VAL A C 1
ATOM 2086 O O . VAL A 1 263 ? 15.094 -12.008 -11.898 1 98.69 263 VAL A O 1
ATOM 2089 N N . THR A 1 264 ? 13.859 -10.305 -11.258 1 97.31 264 THR A N 1
ATOM 2090 C CA . THR A 1 264 ? 14.922 -9.328 -11.062 1 97.31 264 THR A CA 1
ATOM 2091 C C . THR A 1 264 ? 14.734 -8.57 -9.75 1 97.31 264 THR A C 1
ATOM 2093 O O . THR A 1 264 ? 13.633 -8.117 -9.445 1 97.31 264 THR A O 1
ATOM 2096 N N . PHE A 1 265 ? 15.797 -8.367 -8.984 1 96.12 265 PHE A N 1
ATOM 2097 C CA . PHE A 1 265 ? 15.664 -7.844 -7.625 1 96.12 265 PHE A CA 1
ATOM 2098 C C . PHE A 1 265 ? 15.906 -6.34 -7.602 1 96.12 265 PHE A C 1
ATOM 2100 O O . PHE A 1 265 ? 16.438 -5.809 -6.621 1 96.12 265 PHE A O 1
ATOM 2107 N N . ASN A 1 266 ? 15.727 -5.656 -8.664 1 93.31 266 ASN A N 1
ATOM 2108 C CA . ASN A 1 266 ? 15.742 -4.203 -8.758 1 93.31 266 ASN A CA 1
ATOM 2109 C C . ASN A 1 266 ? 14.781 -3.695 -9.828 1 93.31 266 ASN A C 1
ATOM 2111 O O . ASN A 1 266 ? 13.906 -4.438 -10.281 1 93.31 266 ASN A O 1
ATOM 2115 N N . SER A 1 267 ? 14.961 -2.473 -10.242 1 95.31 267 SER A N 1
ATOM 2116 C CA . SER A 1 267 ? 13.945 -1.824 -11.07 1 95.31 267 SER A CA 1
ATOM 2117 C C . SER A 1 267 ? 14.102 -2.201 -12.539 1 95.31 267 SER A C 1
ATOM 2119 O O . SER A 1 267 ? 13.352 -1.728 -13.391 1 95.31 267 SER A O 1
ATOM 2121 N N . THR A 1 268 ? 14.977 -3.176 -12.891 1 95.31 268 THR A N 1
ATOM 2122 C CA . THR A 1 268 ? 15.305 -3.391 -14.289 1 95.31 268 THR A CA 1
ATOM 2123 C C . THR A 1 268 ? 14.562 -4.605 -14.844 1 95.31 268 THR A C 1
ATOM 2125 O O . THR A 1 268 ? 15 -5.211 -15.828 1 95.31 268 THR A O 1
ATOM 2128 N N . CYS A 1 269 ? 13.516 -5.008 -14.234 1 97.06 269 CYS A N 1
ATOM 2129 C CA . CYS A 1 269 ? 12.828 -6.215 -14.672 1 97.06 269 CYS A CA 1
ATOM 2130 C C . CYS A 1 269 ? 12.289 -6.055 -16.078 1 97.06 269 CYS A C 1
ATOM 2132 O O . CYS A 1 269 ? 11.984 -7.043 -16.75 1 97.06 269 CYS A O 1
ATOM 2134 N N . TYR A 1 270 ? 12.203 -4.766 -16.547 1 97.25 270 TYR A N 1
ATOM 2135 C CA . TYR A 1 270 ? 11.727 -4.5 -17.906 1 97.25 270 TYR A CA 1
ATOM 2136 C C . TYR A 1 270 ? 12.648 -5.137 -18.938 1 97.25 270 TYR A C 1
ATOM 2138 O O . TYR A 1 270 ? 12.234 -5.406 -20.078 1 97.25 270 TYR A O 1
ATOM 2146 N N . ILE A 1 271 ? 13.914 -5.418 -18.609 1 97.5 271 ILE A N 1
ATOM 2147 C CA . ILE A 1 271 ? 14.852 -6.039 -19.531 1 97.5 271 ILE A CA 1
ATOM 2148 C C . ILE A 1 271 ? 14.445 -7.488 -19.781 1 97.5 271 ILE A C 1
ATOM 2150 O O . ILE A 1 271 ? 14.312 -7.906 -20.938 1 97.5 271 ILE A O 1
ATOM 2154 N N . LEU A 1 272 ? 14.211 -8.211 -18.703 1 98.19 272 LEU A N 1
ATOM 2155 C CA . LEU A 1 272 ? 13.711 -9.578 -18.844 1 98.19 272 LEU A CA 1
ATOM 2156 C C . LEU A 1 272 ? 12.344 -9.578 -19.531 1 98.19 272 LEU A C 1
ATOM 2158 O O . LEU A 1 272 ? 12.086 -10.414 -20.391 1 98.19 272 LEU A O 1
ATOM 2162 N N . ALA A 1 273 ? 11.5 -8.688 -19.141 1 98.31 273 ALA A N 1
ATOM 2163 C CA . ALA A 1 273 ? 10.156 -8.594 -19.703 1 98.31 273 ALA A CA 1
ATOM 2164 C C . ALA A 1 273 ? 10.211 -8.359 -21.203 1 98.31 273 ALA A C 1
ATOM 2166 O O . ALA A 1 273 ? 9.445 -8.969 -21.969 1 98.31 273 ALA A O 1
ATOM 2167 N N . GLY A 1 274 ? 11.117 -7.426 -21.578 1 97.69 274 GLY A N 1
ATOM 2168 C CA . GLY A 1 274 ? 11.266 -7.16 -23 1 97.69 274 GLY A CA 1
ATOM 2169 C C . GLY A 1 274 ? 11.656 -8.391 -23.797 1 97.69 274 GLY A C 1
ATOM 2170 O O . GLY A 1 274 ? 11.117 -8.633 -24.891 1 97.69 274 GLY A O 1
ATOM 2171 N N . TYR A 1 275 ? 12.562 -9.109 -23.266 1 98.25 275 TYR A N 1
ATOM 2172 C CA . TYR A 1 275 ? 12.984 -10.344 -23.906 1 98.25 275 TYR A CA 1
ATOM 2173 C C . TYR A 1 275 ? 11.828 -11.336 -24.016 1 98.25 275 TYR A C 1
ATOM 2175 O O . TYR A 1 275 ? 11.578 -11.898 -25.078 1 98.25 275 TYR A O 1
ATOM 2183 N N . LEU A 1 276 ? 11.141 -11.578 -22.906 1 98.38 276 LEU A N 1
ATOM 2184 C CA . LEU A 1 276 ? 10.047 -12.547 -22.859 1 98.38 276 LEU A CA 1
ATOM 2185 C C . LEU A 1 276 ? 8.945 -12.172 -23.844 1 98.38 276 LEU A C 1
ATOM 2187 O O . LEU A 1 276 ? 8.391 -13.039 -24.516 1 98.38 276 LEU A O 1
ATOM 2191 N N . ALA A 1 277 ? 8.672 -10.883 -23.891 1 98 277 ALA A N 1
ATOM 2192 C CA . ALA A 1 277 ? 7.656 -10.398 -24.828 1 98 277 ALA A CA 1
ATOM 2193 C C . ALA A 1 277 ? 8.094 -10.633 -26.266 1 98 277 ALA A C 1
ATOM 2195 O O . ALA A 1 277 ? 7.312 -11.133 -27.094 1 98 277 ALA A O 1
ATOM 2196 N N . ALA A 1 278 ? 9.352 -10.266 -26.562 1 97.38 278 ALA A N 1
ATOM 2197 C CA . ALA A 1 278 ? 9.875 -10.352 -27.922 1 97.38 278 ALA A CA 1
ATOM 2198 C C . ALA A 1 278 ? 9.914 -11.797 -28.406 1 97.38 278 ALA A C 1
ATOM 2200 O O . ALA A 1 278 ? 9.695 -12.062 -29.594 1 97.38 278 ALA A O 1
ATOM 2201 N N . ARG A 1 279 ? 10.141 -12.703 -27.516 1 97.56 279 ARG A N 1
ATOM 2202 C CA . ARG A 1 279 ? 10.266 -14.117 -27.875 1 97.56 279 ARG A CA 1
ATOM 2203 C C . ARG A 1 279 ? 8.961 -14.859 -27.625 1 97.56 279 ARG A C 1
ATOM 2205 O O . ARG A 1 279 ? 8.906 -16.094 -27.75 1 97.56 279 ARG A O 1
ATOM 2212 N N . ARG A 1 280 ? 7.895 -14.211 -27.188 1 96.12 280 ARG A N 1
ATOM 2213 C CA . ARG A 1 280 ? 6.566 -14.766 -26.922 1 96.12 280 ARG A CA 1
ATOM 2214 C C . ARG A 1 280 ? 6.645 -15.938 -25.953 1 96.12 280 ARG A C 1
ATOM 2216 O O . ARG A 1 280 ? 6.086 -17 -26.203 1 96.12 280 ARG A O 1
ATOM 2223 N N . ARG A 1 281 ? 7.449 -15.711 -24.891 1 95.81 281 ARG A N 1
ATOM 2224 C CA . ARG A 1 281 ? 7.551 -16.703 -23.828 1 95.81 281 ARG A CA 1
ATOM 2225 C C . ARG A 1 281 ? 6.414 -16.547 -22.828 1 95.81 281 ARG A C 1
ATOM 2227 O O . ARG A 1 281 ? 6.656 -16.281 -21.641 1 95.81 281 ARG A O 1
ATOM 2234 N N . ASP A 1 282 ? 5.215 -16.859 -23.156 1 92.38 282 ASP A N 1
ATOM 2235 C CA . ASP A 1 282 ? 3.994 -16.594 -22.406 1 92.38 282 ASP A CA 1
ATOM 2236 C C . ASP A 1 282 ? 3.879 -17.516 -21.188 1 92.38 282 ASP A C 1
ATOM 2238 O O . ASP A 1 282 ? 3.094 -17.25 -20.281 1 92.38 282 ASP A O 1
ATOM 2242 N N . GLY A 1 283 ? 4.656 -18.516 -21.219 1 93.38 283 GLY A N 1
ATOM 2243 C CA . GLY A 1 283 ? 4.59 -19.484 -20.125 1 93.38 283 GLY A CA 1
ATOM 2244 C C . GLY A 1 283 ? 5.492 -19.125 -18.969 1 93.38 283 GLY A C 1
ATOM 2245 O O . GLY A 1 283 ? 5.465 -19.781 -17.922 1 93.38 283 GLY A O 1
ATOM 2246 N N . VAL A 1 284 ? 6.27 -18.078 -19.094 1 97.44 284 VAL A N 1
ATOM 2247 C CA . VAL A 1 284 ? 7.195 -17.672 -18.031 1 97.44 284 VAL A CA 1
ATOM 2248 C C . VAL A 1 284 ? 6.574 -16.562 -17.188 1 97.44 284 VAL A C 1
ATOM 2250 O O . VAL A 1 284 ? 6.152 -15.539 -17.719 1 97.44 284 VAL A O 1
ATOM 2253 N N . ARG A 1 285 ? 6.43 -16.797 -15.875 1 97.31 285 ARG A N 1
ATOM 2254 C CA . ARG A 1 285 ? 5.938 -15.789 -14.945 1 97.31 285 ARG A CA 1
ATOM 2255 C C . ARG A 1 285 ? 7.074 -14.914 -14.422 1 97.31 285 ARG A C 1
ATOM 2257 O O . ARG A 1 285 ? 8.094 -15.43 -13.953 1 97.31 285 ARG A O 1
ATOM 2264 N N . LEU A 1 286 ? 6.922 -13.633 -14.523 1 98.5 286 LEU A N 1
ATOM 2265 C CA . LEU A 1 286 ? 7.973 -12.695 -14.148 1 98.5 286 LEU A CA 1
ATOM 2266 C C . LEU A 1 286 ? 7.516 -11.789 -13.008 1 98.5 286 LEU A C 1
ATOM 2268 O O . LEU A 1 286 ? 6.441 -11.188 -13.086 1 98.5 286 LEU A O 1
ATOM 2272 N N . VAL A 1 287 ? 8.258 -11.758 -11.961 1 98.56 287 VAL A N 1
ATOM 2273 C CA . VAL A 1 287 ? 8.062 -10.805 -10.867 1 98.56 287 VAL A CA 1
ATOM 2274 C C . VAL A 1 287 ? 9.234 -9.828 -10.82 1 98.56 287 VAL A C 1
ATOM 2276 O O . VAL A 1 287 ? 10.391 -10.227 -11 1 98.56 287 VAL A O 1
ATOM 2279 N N . GLY A 1 288 ? 8.984 -8.602 -10.648 1 98.31 288 GLY A N 1
ATOM 2280 C CA . GLY A 1 288 ? 10.008 -7.578 -10.562 1 98.31 288 GLY A CA 1
ATOM 2281 C C . GLY A 1 288 ? 9.742 -6.547 -9.484 1 98.31 288 GLY A C 1
ATOM 2282 O O . GLY A 1 288 ? 8.867 -6.742 -8.641 1 98.31 288 GLY A O 1
ATOM 2283 N N . TYR A 1 289 ? 10.555 -5.461 -9.5 1 97.75 289 TYR A N 1
ATOM 2284 C CA . TYR A 1 289 ? 10.477 -4.457 -8.453 1 97.75 289 TYR A CA 1
ATOM 2285 C C . TYR A 1 289 ? 10.297 -3.062 -9.039 1 97.75 289 TYR A C 1
ATOM 2287 O O . TYR A 1 289 ? 10.812 -2.766 -10.117 1 97.75 289 TYR A O 1
ATOM 2295 N N . ASP A 1 290 ? 9.547 -2.225 -8.258 1 96.81 290 ASP A N 1
ATOM 2296 C CA . ASP A 1 290 ? 9.453 -0.775 -8.391 1 96.81 290 ASP A CA 1
ATOM 2297 C C . ASP A 1 290 ? 8.539 -0.396 -9.562 1 96.81 290 ASP A C 1
ATOM 2299 O O . ASP A 1 290 ? 8.547 -1.063 -10.602 1 96.81 290 ASP A O 1
ATOM 2303 N N . VAL A 1 291 ? 7.84 0.611 -9.32 1 95.19 291 VAL A N 1
ATOM 2304 C CA . VAL A 1 291 ? 6.898 1.145 -10.305 1 95.19 291 VAL A CA 1
ATOM 2305 C C . VAL A 1 291 ? 7.566 2.264 -11.102 1 95.19 291 VAL A C 1
ATOM 2307 O O . VAL A 1 291 ? 7.512 3.432 -10.711 1 95.19 291 VAL A O 1
ATOM 2310 N N . ILE A 1 292 ? 8.234 1.929 -12.125 1 95.75 292 ILE A N 1
ATOM 2311 C CA . ILE A 1 292 ? 8.734 2.877 -13.109 1 95.75 292 ILE A CA 1
ATOM 2312 C C . ILE A 1 292 ? 7.98 2.701 -14.43 1 95.75 292 ILE A C 1
ATOM 2314 O O . ILE A 1 292 ? 7.293 1.694 -14.625 1 95.75 292 ILE A O 1
ATOM 2318 N N . ARG A 1 293 ? 8.055 3.666 -15.305 1 93.88 293 ARG A N 1
ATOM 2319 C CA . ARG A 1 293 ? 7.238 3.688 -16.516 1 93.88 293 ARG A CA 1
ATOM 2320 C C . ARG A 1 293 ? 7.379 2.387 -17.297 1 93.88 293 ARG A C 1
ATOM 2322 O O . ARG A 1 293 ? 6.383 1.749 -17.641 1 93.88 293 ARG A O 1
ATOM 2329 N N . ARG A 1 294 ? 8.578 1.915 -17.562 1 95.38 294 ARG A N 1
ATOM 2330 C CA . ARG A 1 294 ? 8.844 0.735 -18.375 1 95.38 294 ARG A CA 1
ATOM 2331 C C . ARG A 1 294 ? 8.281 -0.522 -17.719 1 95.38 294 ARG A C 1
ATOM 2333 O O . ARG A 1 294 ? 7.703 -1.376 -18.391 1 95.38 294 ARG A O 1
ATOM 2340 N N . ASN A 1 295 ? 8.469 -0.638 -16.438 1 98 295 ASN A N 1
ATOM 2341 C CA . ASN A 1 295 ? 7.926 -1.789 -15.734 1 98 295 ASN A CA 1
ATOM 2342 C C . ASN A 1 295 ? 6.398 -1.769 -15.727 1 98 295 ASN A C 1
ATOM 2344 O O . ASN A 1 295 ? 5.762 -2.811 -15.875 1 98 295 ASN A O 1
ATOM 2348 N N . GLY A 1 296 ? 5.828 -0.564 -15.508 1 96.5 296 GLY A N 1
ATOM 2349 C CA . GLY A 1 296 ? 4.383 -0.425 -15.547 1 96.5 296 GLY A CA 1
ATOM 2350 C C . GLY A 1 296 ? 3.779 -0.846 -16.875 1 96.5 296 GLY A C 1
ATOM 2351 O O . GLY A 1 296 ? 2.729 -1.49 -16.906 1 96.5 296 GLY A O 1
ATOM 2352 N N . GLU A 1 297 ? 4.422 -0.494 -17.953 1 96.38 297 GLU A N 1
ATOM 2353 C CA . GLU A 1 297 ? 3.969 -0.869 -19.281 1 96.38 297 GLU A CA 1
ATOM 2354 C C . GLU A 1 297 ? 3.971 -2.385 -19.469 1 96.38 297 GLU A C 1
ATOM 2356 O O . GLU A 1 297 ? 3.031 -2.949 -20.031 1 96.38 297 GLU A O 1
ATOM 2361 N N . MET A 1 298 ? 5.02 -3.008 -18.938 1 97.56 298 MET A N 1
ATOM 2362 C CA . MET A 1 298 ? 5.148 -4.457 -19.078 1 97.56 298 MET A CA 1
ATOM 2363 C C . MET A 1 298 ? 4.145 -5.18 -18.188 1 97.56 298 MET A C 1
ATOM 2365 O O . MET A 1 298 ? 3.676 -6.27 -18.531 1 97.56 298 MET A O 1
ATOM 2369 N N . LEU A 1 299 ? 3.777 -4.551 -17.078 1 97.88 299 LEU A N 1
ATOM 2370 C CA . LEU A 1 299 ? 2.727 -5.086 -16.219 1 97.88 299 LEU A CA 1
ATOM 2371 C C . LEU A 1 299 ? 1.367 -5 -16.906 1 97.88 299 LEU A C 1
ATOM 2373 O O . LEU A 1 299 ? 0.616 -5.98 -16.922 1 97.88 299 LEU A O 1
ATOM 2377 N N . SER A 1 300 ? 1.103 -3.879 -17.484 1 95.56 300 SER A N 1
ATOM 2378 C CA . SER A 1 300 ? -0.161 -3.646 -18.172 1 95.56 300 SER A CA 1
ATOM 2379 C C . SER A 1 300 ? -0.319 -4.59 -19.359 1 95.56 300 SER A C 1
ATOM 2381 O O . SER A 1 300 ? -1.429 -5.031 -19.672 1 95.56 300 SER A O 1
ATOM 2383 N N . ALA A 1 301 ? 0.829 -4.906 -19.984 1 95.75 301 ALA A N 1
ATOM 2384 C CA . ALA A 1 301 ? 0.823 -5.781 -21.141 1 95.75 301 ALA A CA 1
ATOM 2385 C C . ALA A 1 301 ? 0.709 -7.246 -20.734 1 95.75 301 ALA A C 1
ATOM 2387 O O . ALA A 1 301 ? 0.564 -8.125 -21.578 1 95.75 301 ALA A O 1
ATOM 2388 N N . GLY A 1 302 ? 0.81 -7.512 -19.5 1 94.69 302 GLY A N 1
ATOM 2389 C CA . GLY A 1 302 ? 0.64 -8.867 -19 1 94.69 302 GLY A CA 1
ATOM 2390 C C . GLY A 1 302 ? 1.924 -9.672 -19.016 1 94.69 302 GLY A C 1
ATOM 2391 O O . GLY A 1 302 ? 1.911 -10.875 -18.734 1 94.69 302 GLY A O 1
ATOM 2392 N N . VAL A 1 303 ? 3.098 -9.023 -19.328 1 97.5 303 VAL A N 1
ATOM 2393 C CA . VAL A 1 303 ? 4.379 -9.719 -19.375 1 97.5 303 VAL A CA 1
ATOM 2394 C C . VAL A 1 303 ? 4.934 -9.867 -17.969 1 97.5 303 VAL A C 1
ATOM 2396 O O . VAL A 1 303 ? 5.445 -10.922 -17.594 1 97.5 303 VAL A O 1
ATOM 2399 N N . VAL A 1 304 ? 4.848 -8.781 -17.203 1 98 304 VAL A N 1
ATOM 2400 C CA . VAL A 1 304 ? 5.18 -8.836 -15.781 1 98 304 VAL A CA 1
ATOM 2401 C C . VAL A 1 304 ? 3.949 -9.258 -14.984 1 98 304 VAL A C 1
ATOM 2403 O O . VAL A 1 304 ? 2.861 -8.703 -15.172 1 98 304 VAL A O 1
ATOM 2406 N N . THR A 1 305 ? 4.145 -10.227 -14.172 1 96.56 305 THR A N 1
ATOM 2407 C CA . THR A 1 305 ? 3.045 -10.773 -13.383 1 96.56 305 THR A CA 1
ATOM 2408 C C . THR A 1 305 ? 2.719 -9.859 -12.203 1 96.56 305 THR A C 1
ATOM 2410 O O . THR A 1 305 ? 1.547 -9.617 -11.906 1 96.56 305 THR A O 1
ATOM 2413 N N . ALA A 1 306 ? 3.693 -9.367 -11.57 1 98 306 ALA A N 1
ATOM 2414 C CA . ALA A 1 306 ? 3.533 -8.516 -10.391 1 98 306 ALA A CA 1
ATOM 2415 C C . ALA A 1 306 ? 4.785 -7.676 -10.148 1 98 306 ALA A C 1
ATOM 2417 O O . ALA A 1 306 ? 5.883 -8.055 -10.562 1 98 306 ALA A O 1
ATOM 2418 N N . LEU A 1 307 ? 4.586 -6.562 -9.562 1 98.5 307 LEU A N 1
ATOM 2419 C CA . LEU A 1 307 ? 5.676 -5.715 -9.094 1 98.5 307 LEU A CA 1
ATOM 2420 C C . LEU A 1 307 ? 5.621 -5.551 -7.578 1 98.5 307 LEU A C 1
ATOM 2422 O O . LEU A 1 307 ? 4.535 -5.422 -7.004 1 98.5 307 LEU A O 1
ATOM 2426 N N . VAL A 1 308 ? 6.762 -5.613 -6.961 1 98.38 308 VAL A N 1
ATOM 2427 C CA . VAL A 1 308 ? 6.91 -5.238 -5.559 1 98.38 308 VAL A CA 1
ATOM 2428 C C . VAL A 1 308 ? 7.426 -3.803 -5.461 1 98.38 308 VAL A C 1
ATOM 2430 O O . VAL A 1 308 ? 8.398 -3.436 -6.125 1 98.38 308 VAL A O 1
ATOM 2433 N N . ALA A 1 309 ? 6.734 -2.992 -4.723 1 96.56 309 ALA A N 1
ATOM 2434 C CA . ALA A 1 309 ? 7.105 -1.583 -4.637 1 96.56 309 ALA A CA 1
ATOM 2435 C C . ALA A 1 309 ? 7.402 -1.182 -3.193 1 96.56 309 ALA A C 1
ATOM 2437 O O . ALA A 1 309 ? 7.055 -1.905 -2.258 1 96.56 309 ALA A O 1
ATOM 2438 N N . GLN A 1 310 ? 8.078 0.008 -3.047 1 95.06 310 GLN A N 1
ATOM 2439 C CA . GLN A 1 310 ? 8.633 0.313 -1.73 1 95.06 310 GLN A CA 1
ATOM 2440 C C . GLN A 1 310 ? 8.523 1.804 -1.422 1 95.06 310 GLN A C 1
ATOM 2442 O O . GLN A 1 310 ? 9.266 2.324 -0.587 1 95.06 310 GLN A O 1
ATOM 2447 N N . ARG A 1 311 ? 7.766 2.574 -2.127 1 93.69 311 ARG A N 1
ATOM 2448 C CA . ARG A 1 311 ? 7.379 3.951 -1.847 1 93.69 311 ARG A CA 1
ATOM 2449 C C . ARG A 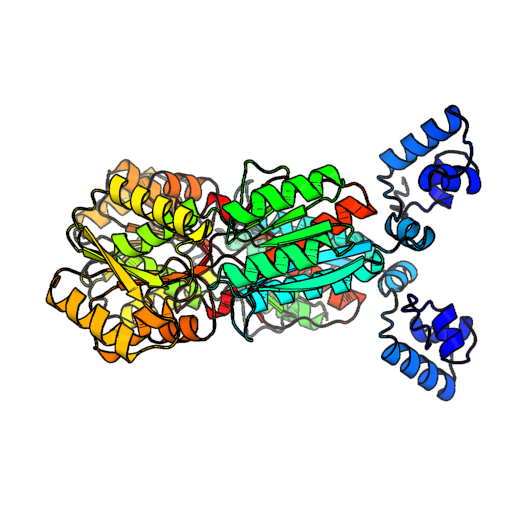1 311 ? 8.602 4.859 -1.771 1 93.69 311 ARG A C 1
ATOM 2451 O O . ARG A 1 311 ? 8.859 5.48 -0.735 1 93.69 311 ARG A O 1
ATOM 2458 N N . PRO A 1 312 ? 9.266 5.098 -2.867 1 94.94 312 PRO A N 1
ATOM 2459 C CA . PRO A 1 312 ? 10.5 5.891 -2.828 1 94.94 312 PRO A CA 1
ATOM 2460 C C . PRO A 1 312 ? 10.25 7.34 -2.418 1 94.94 312 PRO A C 1
ATOM 2462 O O . PRO A 1 312 ? 11.07 7.938 -1.72 1 94.94 312 PRO A O 1
ATOM 2465 N N . GLU A 1 313 ? 9.18 7.922 -2.791 1 93.81 313 GLU A N 1
ATOM 2466 C CA . GLU A 1 313 ? 8.891 9.305 -2.428 1 93.81 313 GLU A CA 1
ATOM 2467 C C . GLU A 1 313 ? 8.781 9.469 -0.915 1 93.81 313 GLU A C 1
ATOM 2469 O O . GLU A 1 313 ? 9.336 10.406 -0.343 1 93.81 313 GLU A O 1
ATOM 2474 N N . ALA A 1 314 ? 8.062 8.531 -0.314 1 93.81 314 ALA A N 1
ATOM 2475 C CA . ALA A 1 314 ? 7.91 8.578 1.138 1 93.81 314 ALA A CA 1
ATOM 2476 C C . ALA A 1 314 ? 9.258 8.414 1.834 1 93.81 314 ALA A C 1
ATOM 2478 O O . ALA A 1 314 ? 9.508 9.031 2.873 1 93.81 314 ALA A O 1
ATOM 2479 N N . GLN A 1 315 ? 10.07 7.574 1.31 1 95.75 315 GLN A N 1
ATOM 2480 C CA . GLN A 1 315 ? 11.406 7.387 1.883 1 95.75 315 GLN A CA 1
ATOM 2481 C C . GLN A 1 315 ? 12.188 8.695 1.896 1 95.75 315 GLN A C 1
ATOM 2483 O O . GLN A 1 315 ? 12.742 9.086 2.926 1 95.75 315 GLN A O 1
ATOM 2488 N N . GLY A 1 316 ? 12.211 9.367 0.736 1 96.69 316 GLY A N 1
ATOM 2489 C CA . GLY A 1 316 ? 12.93 10.633 0.64 1 96.69 316 GLY A CA 1
ATOM 2490 C C . GLY A 1 316 ? 12.383 11.703 1.558 1 96.69 316 GLY A C 1
ATOM 2491 O O . GLY A 1 316 ? 13.133 12.383 2.256 1 96.69 316 GLY A O 1
ATOM 2492 N N . TYR A 1 317 ? 11.094 11.844 1.592 1 95.44 317 TYR A N 1
ATOM 2493 C CA . TYR A 1 317 ? 10.422 12.844 2.414 1 95.44 317 TYR A CA 1
ATOM 2494 C C . TYR A 1 317 ? 10.727 12.625 3.893 1 95.44 317 TYR A C 1
ATOM 2496 O O . TYR A 1 317 ? 11.18 13.539 4.582 1 95.44 317 TYR A O 1
ATOM 2504 N N . ARG A 1 318 ? 10.562 11.398 4.344 1 95.62 318 ARG A N 1
ATOM 2505 C CA . ARG A 1 318 ? 10.695 11.086 5.762 1 95.62 318 ARG A CA 1
ATOM 2506 C C . ARG A 1 318 ? 12.148 11.188 6.207 1 95.62 318 ARG A C 1
ATOM 2508 O O . ARG A 1 318 ? 12.43 11.57 7.348 1 95.62 318 ARG A O 1
ATOM 2515 N N . ALA A 1 319 ? 13.008 10.805 5.324 1 97.44 319 ALA A N 1
ATOM 2516 C CA . ALA A 1 319 ? 14.43 10.883 5.648 1 97.44 319 ALA A CA 1
ATOM 2517 C C . ALA A 1 319 ? 14.852 12.32 5.957 1 97.44 319 ALA A C 1
ATOM 2519 O O . ALA A 1 319 ? 15.469 12.586 6.988 1 97.44 319 ALA A O 1
ATOM 2520 N N . VAL A 1 320 ? 14.492 13.242 5.105 1 96.62 320 VAL A N 1
ATOM 2521 C CA . VAL A 1 320 ? 14.836 14.641 5.281 1 96.62 320 VAL A CA 1
ATOM 2522 C C . VAL A 1 320 ? 14.141 15.195 6.523 1 96.62 320 VAL A C 1
ATOM 2524 O O . VAL A 1 320 ? 14.766 15.859 7.352 1 96.62 320 VAL A O 1
ATOM 2527 N N . MET A 1 321 ? 12.875 14.852 6.684 1 94.56 321 MET A N 1
ATOM 2528 C CA . MET A 1 321 ? 12.117 15.367 7.816 1 94.56 321 MET A CA 1
ATOM 2529 C C . MET A 1 321 ? 12.703 14.883 9.141 1 94.56 321 MET A C 1
ATOM 2531 O O . MET A 1 321 ? 12.758 15.633 10.109 1 94.56 321 MET A O 1
ATOM 2535 N N . ALA A 1 322 ? 13.109 13.664 9.148 1 95.5 322 ALA A N 1
ATOM 2536 C CA . ALA A 1 322 ? 13.703 13.109 10.367 1 95.5 322 ALA A CA 1
ATOM 2537 C C . ALA A 1 322 ? 14.969 13.875 10.758 1 95.5 322 ALA A C 1
ATOM 2539 O O . ALA A 1 322 ? 15.172 14.18 11.93 1 95.5 322 ALA A O 1
ATOM 2540 N N . LEU A 1 323 ? 15.781 14.18 9.797 1 96.5 323 LEU A N 1
ATOM 2541 C CA . LEU A 1 323 ? 17 14.938 10.062 1 96.5 323 LEU A CA 1
ATOM 2542 C C . LEU A 1 323 ? 16.672 16.359 10.531 1 96.5 323 LEU A C 1
ATOM 2544 O O . LEU A 1 323 ? 17.312 16.875 11.445 1 96.5 323 LEU A O 1
ATOM 2548 N N . CYS A 1 324 ? 15.703 16.938 9.93 1 93 324 CYS A N 1
ATOM 2549 C CA . CYS A 1 324 ? 15.281 18.281 10.32 1 93 324 CYS A CA 1
ATOM 2550 C C . CYS A 1 324 ? 14.805 18.312 11.766 1 93 324 CYS A C 1
ATOM 2552 O O . CYS A 1 324 ? 15.242 19.141 12.555 1 93 324 CYS A O 1
ATOM 2554 N N . GLU A 1 325 ? 14 17.359 12.055 1 90.44 325 GLU A N 1
ATOM 2555 C CA . GLU A 1 325 ? 13.461 17.281 13.406 1 90.44 325 GLU A CA 1
ATOM 2556 C C . GLU A 1 325 ? 14.562 17.047 14.438 1 90.44 325 GLU A C 1
ATOM 2558 O O . GLU A 1 325 ? 14.531 17.594 15.531 1 90.44 325 GLU A O 1
ATOM 2563 N N . TRP A 1 326 ? 15.484 16.266 14.039 1 93.94 326 TRP A N 1
ATOM 2564 C CA . TRP A 1 326 ? 16.609 15.977 14.938 1 93.94 326 TRP A CA 1
ATOM 2565 C C . TRP A 1 326 ? 17.484 17.203 15.109 1 93.94 326 TRP A C 1
ATOM 2567 O O . TRP A 1 326 ? 17.781 17.609 16.234 1 93.94 326 TRP A O 1
ATOM 2577 N N . LEU A 1 327 ? 17.812 17.875 14.047 1 92.44 327 LEU A N 1
ATOM 2578 C CA . LEU A 1 327 ? 18.766 18.984 14.062 1 92.44 327 LEU A CA 1
ATOM 2579 C C . LEU A 1 327 ? 18.141 20.234 14.672 1 92.44 327 LEU A C 1
ATOM 2581 O O . LEU A 1 327 ? 18.812 20.984 15.391 1 92.44 327 LEU A O 1
ATOM 2585 N N . VAL A 1 328 ? 16.891 20.406 14.453 1 85.94 328 VAL A N 1
ATOM 2586 C CA . VAL A 1 328 ? 16.266 21.672 14.836 1 85.94 328 VAL A CA 1
ATOM 2587 C C . VAL A 1 328 ? 15.562 21.5 16.188 1 85.94 328 VAL A C 1
ATOM 2589 O O . VAL A 1 328 ? 15.633 22.391 17.047 1 85.94 328 VAL A O 1
ATOM 2592 N N . GLU A 1 329 ? 14.961 20.312 16.406 1 84.25 329 GLU A N 1
ATOM 2593 C CA . GLU A 1 329 ? 14.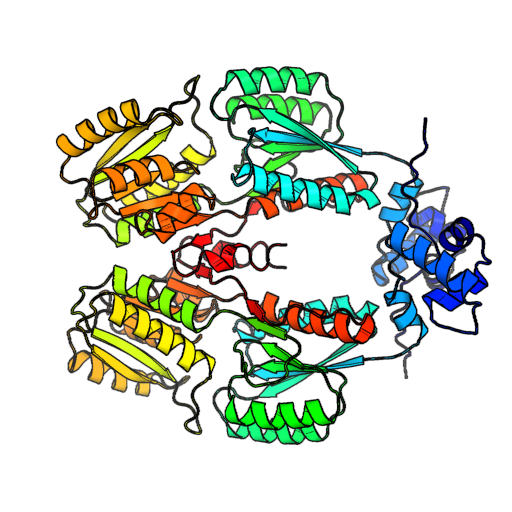133 20.141 17.578 1 84.25 329 GLU A CA 1
ATOM 2594 C C . GLU A 1 329 ? 14.766 19.172 18.578 1 84.25 329 GLU A C 1
ATOM 2596 O O . GLU A 1 329 ? 14.32 19.047 19.719 1 84.25 329 GLU A O 1
ATOM 2601 N N . GLY A 1 330 ? 15.656 18.469 18.172 1 90 330 GLY A N 1
ATOM 2602 C CA . GLY A 1 330 ? 16.266 17.469 19.031 1 90 330 GLY A CA 1
ATOM 2603 C C . GLY A 1 330 ? 15.414 16.234 19.219 1 90 330 GLY A C 1
ATOM 2604 O O . GLY A 1 330 ? 15.648 15.438 20.125 1 90 330 GLY A O 1
ATOM 2605 N N . ARG A 1 331 ? 14.414 16.062 18.391 1 90.81 331 ARG A N 1
ATOM 2606 C CA . ARG A 1 331 ? 13.531 14.906 18.453 1 90.81 331 ARG A CA 1
ATOM 2607 C C . ARG A 1 331 ? 14.117 13.734 17.688 1 90.81 331 ARG A C 1
ATOM 2609 O O . ARG A 1 331 ? 14.352 13.828 16.469 1 90.81 331 ARG A O 1
ATOM 2616 N N . ALA A 1 332 ? 14.359 12.617 18.328 1 92.12 332 ALA A N 1
ATOM 2617 C CA . ALA A 1 332 ? 14.961 11.445 17.703 1 92.12 332 ALA A CA 1
ATOM 2618 C C . ALA A 1 332 ? 13.906 10.586 17.016 1 92.12 332 ALA A C 1
ATOM 2620 O O . ALA A 1 332 ? 12.859 10.289 17.609 1 92.12 332 ALA A O 1
ATOM 2621 N N . PRO A 1 333 ? 14.141 10.203 15.781 1 94.56 333 PRO A N 1
ATOM 2622 C CA . PRO A 1 333 ? 13.25 9.25 15.125 1 94.56 333 PRO A CA 1
ATOM 2623 C C . PRO A 1 333 ? 13.477 7.812 15.594 1 94.56 333 PRO A C 1
ATOM 2625 O O . PRO A 1 333 ? 14.461 7.531 16.281 1 94.56 333 PRO A O 1
ATOM 2628 N N . SER A 1 334 ? 12.492 6.93 15.289 1 94.81 334 SER A N 1
ATOM 2629 C CA . SER A 1 334 ? 12.773 5.5 15.414 1 94.81 334 SER A CA 1
ATOM 2630 C C . SER A 1 334 ? 13.961 5.094 14.555 1 94.81 334 SER A C 1
ATOM 2632 O O . SER A 1 334 ? 14.148 5.613 13.453 1 94.81 334 SER A O 1
ATOM 2634 N N . LYS A 1 335 ? 14.719 4.109 15 1 96.31 335 LYS A N 1
ATOM 2635 C CA . LYS A 1 335 ? 15.938 3.68 14.32 1 96.31 335 LYS A CA 1
ATOM 2636 C C . LYS A 1 335 ? 15.617 3.012 12.984 1 96.31 335 LYS A C 1
ATOM 2638 O O . LYS A 1 335 ? 16.359 3.172 12.016 1 96.31 335 LYS A O 1
ATOM 2643 N N . VAL A 1 336 ? 14.57 2.234 13 1 96.56 336 VAL A N 1
ATOM 2644 C CA . VAL A 1 336 ? 14.156 1.52 11.797 1 96.56 336 VAL A CA 1
ATOM 2645 C C . VAL A 1 336 ? 12.719 1.892 11.445 1 96.56 336 VAL A C 1
ATOM 2647 O O . VAL A 1 336 ? 11.805 1.689 12.25 1 96.56 336 VAL A O 1
ATOM 2650 N N . ASN A 1 337 ? 12.547 2.502 10.312 1 95.56 337 ASN A N 1
ATOM 2651 C CA . ASN A 1 337 ? 11.242 2.9 9.797 1 95.56 337 ASN A CA 1
ATOM 2652 C C . ASN A 1 337 ? 10.93 2.205 8.469 1 95.56 337 ASN A C 1
ATOM 2654 O O . ASN A 1 337 ? 11.172 2.762 7.398 1 95.56 337 ASN A O 1
ATOM 2658 N N . ASN A 1 338 ? 10.273 1.026 8.555 1 95.88 338 ASN A N 1
ATOM 2659 C CA . ASN A 1 338 ? 9.969 0.246 7.359 1 95.88 338 ASN A CA 1
ATOM 2660 C C . ASN A 1 338 ? 8.75 0.799 6.625 1 95.88 338 ASN A C 1
ATOM 2662 O O . ASN A 1 338 ? 7.734 1.12 7.25 1 95.88 338 ASN A O 1
ATOM 2666 N N . MET A 1 339 ? 8.906 0.939 5.332 1 94.31 339 MET A N 1
ATOM 2667 C CA . MET A 1 339 ? 7.77 1.199 4.457 1 94.31 339 MET A CA 1
ATOM 2668 C C . MET A 1 339 ? 6.93 -0.06 4.27 1 94.31 339 MET A C 1
ATOM 2670 O O . MET A 1 339 ? 7.402 -1.169 4.523 1 94.31 339 MET A O 1
ATOM 2674 N N . PRO A 1 340 ? 5.668 0.136 3.832 1 94.5 340 PRO A N 1
ATOM 2675 C CA . PRO A 1 340 ? 4.938 -1.052 3.383 1 94.5 340 PRO A CA 1
ATOM 2676 C C . PRO A 1 340 ? 5.59 -1.722 2.174 1 94.5 340 PRO A C 1
ATOM 2678 O O . PRO A 1 340 ? 6.266 -1.058 1.384 1 94.5 340 PRO A O 1
ATOM 2681 N N . ILE A 1 341 ? 5.492 -3.016 2.092 1 97.06 341 ILE A N 1
ATOM 2682 C CA . ILE A 1 341 ? 5.855 -3.77 0.896 1 97.06 341 ILE A CA 1
ATOM 2683 C C . ILE A 1 341 ? 4.621 -3.955 0.012 1 97.06 341 ILE A C 1
ATOM 2685 O O . ILE A 1 341 ? 3.787 -4.824 0.275 1 97.06 341 ILE A O 1
ATOM 2689 N N . ASP A 1 342 ? 4.527 -3.133 -1.002 1 96.69 342 ASP A N 1
ATOM 2690 C CA . ASP A 1 342 ? 3.332 -3.111 -1.842 1 96.69 342 ASP A CA 1
ATOM 2691 C C . ASP A 1 342 ? 3.422 -4.156 -2.949 1 96.69 342 ASP A C 1
ATOM 2693 O O . ASP A 1 342 ? 4.477 -4.336 -3.561 1 96.69 342 ASP A O 1
ATOM 2697 N N . ILE A 1 343 ? 2.371 -4.844 -3.133 1 98.31 343 ILE A N 1
ATOM 2698 C CA . ILE A 1 343 ? 2.227 -5.781 -4.242 1 98.31 343 ILE A CA 1
ATOM 2699 C C . ILE A 1 343 ? 1.318 -5.176 -5.309 1 98.31 343 ILE A C 1
ATOM 2701 O O . ILE A 1 343 ? 0.165 -4.836 -5.035 1 98.31 343 ILE A O 1
ATOM 2705 N N . LEU A 1 344 ? 1.828 -5.066 -6.516 1 98.19 344 LEU A N 1
ATOM 2706 C CA . LEU A 1 344 ? 1.078 -4.391 -7.57 1 98.19 344 LEU A CA 1
ATOM 2707 C C . LEU A 1 344 ? 0.83 -5.328 -8.75 1 98.19 344 LEU A C 1
ATOM 2709 O O . LEU A 1 344 ? 1.762 -5.953 -9.258 1 98.19 344 LEU A O 1
ATOM 2713 N N . LEU A 1 345 ? -0.387 -5.426 -9.07 1 97.94 345 LEU A N 1
ATOM 2714 C CA . LEU A 1 345 ? -0.907 -6.098 -10.258 1 97.94 345 LEU A CA 1
ATOM 2715 C C . LEU A 1 345 ? -1.461 -5.086 -11.258 1 97.94 345 LEU A C 1
ATOM 2717 O O . LEU A 1 345 ? -1.516 -3.889 -10.969 1 97.94 345 LEU A O 1
ATOM 2721 N N . LYS A 1 346 ? -1.807 -5.598 -12.406 1 96.75 346 LYS A N 1
ATOM 2722 C CA . LYS A 1 346 ? -2.395 -4.746 -13.438 1 96.75 346 LYS A CA 1
ATOM 2723 C C . LYS A 1 346 ? -3.613 -3.998 -12.898 1 96.75 346 LYS A C 1
ATOM 2725 O O . LYS A 1 346 ? -3.826 -2.828 -13.227 1 96.75 346 LYS A O 1
ATOM 2730 N N . GLU A 1 347 ? -4.359 -4.598 -12.031 1 96.25 347 GLU A N 1
ATOM 2731 C CA . GLU A 1 347 ? -5.668 -4.105 -11.594 1 96.25 347 GLU A CA 1
ATOM 2732 C C . GLU A 1 347 ? -5.527 -3.062 -10.492 1 96.25 347 GLU A C 1
ATOM 2734 O O . GLU A 1 347 ? -6.438 -2.262 -10.273 1 96.25 347 GLU A O 1
ATOM 2739 N N . ASN A 1 348 ? -4.383 -3.055 -9.773 1 97.38 348 ASN A N 1
ATOM 2740 C CA . ASN A 1 348 ? -4.332 -2.131 -8.648 1 97.38 348 ASN A CA 1
ATOM 2741 C C . ASN A 1 348 ? -3.213 -1.108 -8.805 1 97.38 348 ASN A C 1
ATOM 2743 O O . ASN A 1 348 ? -3.152 -0.125 -8.07 1 97.38 348 ASN A O 1
ATOM 2747 N N . ILE A 1 349 ? -2.383 -1.189 -9.812 1 96.88 349 ILE A N 1
ATOM 2748 C CA . ILE A 1 349 ? -1.238 -0.301 -9.992 1 96.88 349 ILE A CA 1
ATOM 2749 C C . ILE A 1 349 ? -1.725 1.128 -10.219 1 96.88 349 ILE A C 1
ATOM 2751 O O . ILE A 1 349 ? -1.073 2.088 -9.805 1 96.88 349 ILE A O 1
ATOM 2755 N N . PRO A 1 350 ? -2.938 1.392 -10.828 1 94.75 350 PRO A N 1
ATOM 2756 C CA . PRO A 1 350 ? -3.365 2.775 -11.039 1 94.75 350 PRO A CA 1
ATOM 2757 C C . PRO A 1 350 ? -3.594 3.527 -9.727 1 94.75 350 PRO A C 1
ATOM 2759 O O . PRO A 1 350 ? -3.619 4.762 -9.711 1 94.75 350 PRO A O 1
ATOM 2762 N N . TYR A 1 351 ? -3.717 2.812 -8.672 1 94.94 351 TYR A N 1
ATOM 2763 C CA . TYR A 1 351 ? -4.074 3.439 -7.406 1 94.94 351 TYR A CA 1
ATOM 2764 C C . TYR A 1 351 ? -2.854 3.568 -6.5 1 94.94 351 TYR A C 1
ATOM 2766 O O . TYR A 1 351 ? -2.943 4.125 -5.402 1 94.94 351 TYR A O 1
ATOM 2774 N N . TYR A 1 352 ? -1.689 3.059 -6.867 1 92.31 352 TYR A N 1
ATOM 2775 C CA . TYR A 1 352 ? -0.493 2.939 -6.043 1 92.31 352 TYR A CA 1
ATOM 2776 C C . TYR A 1 352 ? -0.049 4.301 -5.523 1 92.31 352 TYR A C 1
ATOM 2778 O O . TYR A 1 352 ? 0.347 4.434 -4.363 1 92.31 352 TYR A O 1
ATOM 2786 N N . LYS A 1 353 ? -0.181 5.273 -6.312 1 87.38 353 LYS A N 1
ATOM 2787 C CA . LYS A 1 353 ? 0.364 6.582 -5.961 1 87.38 353 LYS A CA 1
ATOM 2788 C C . LYS A 1 353 ? -0.658 7.414 -5.188 1 87.38 353 LYS A C 1
ATOM 2790 O O . LYS A 1 353 ? -0.381 8.555 -4.812 1 87.38 353 LYS A O 1
ATOM 2795 N N . ASN A 1 354 ? -1.814 6.633 -5.012 1 82.38 354 ASN A N 1
ATOM 2796 C CA . ASN A 1 354 ? -2.812 7.344 -4.219 1 82.38 354 ASN A CA 1
ATOM 2797 C C . ASN A 1 354 ? -2.432 7.387 -2.742 1 82.38 354 ASN A C 1
ATOM 2799 O O . ASN A 1 354 ? -1.788 6.465 -2.236 1 82.38 354 ASN A O 1
ATOM 2803 N N . ASN A 1 355 ? -2.629 8.383 -2.008 1 61.72 355 ASN A N 1
ATOM 2804 C CA . ASN A 1 355 ? -2.51 8.547 -0.562 1 61.72 355 ASN A CA 1
ATOM 2805 C C . ASN A 1 355 ? -1.05 8.594 -0.123 1 61.72 355 ASN A C 1
ATOM 2807 O O . ASN A 1 355 ? -0.688 8.023 0.909 1 61.72 355 ASN A O 1
ATOM 2811 N N . ILE A 1 356 ? -0.335 8.93 -1.096 1 59.66 356 ILE A N 1
ATOM 2812 C CA . ILE A 1 356 ? 1.056 9.172 -0.724 1 59.66 356 ILE A CA 1
ATOM 2813 C C . ILE A 1 356 ? 1.134 10.344 0.252 1 59.66 356 ILE A C 1
ATOM 2815 O O . ILE A 1 356 ? 0.237 11.188 0.29 1 59.66 356 ILE A O 1
ATOM 2819 N N . ILE A 1 357 ? 1.995 10.281 1.22 1 53.16 357 ILE A N 1
ATOM 2820 C CA . ILE A 1 357 ? 2.244 11.273 2.262 1 53.16 357 ILE A CA 1
ATOM 2821 C C . ILE A 1 357 ? 2.174 12.68 1.664 1 53.16 357 ILE A C 1
ATOM 2823 O O . ILE A 1 357 ? 2.451 12.875 0.478 1 53.16 357 ILE A O 1
ATOM 2827 N N . MET B 1 1 ? 23.156 41.281 -5.332 1 22.22 1 MET B N 1
ATOM 2828 C CA . MET B 1 1 ? 23.094 40.75 -3.975 1 22.22 1 MET B CA 1
ATOM 2829 C C . MET B 1 1 ? 21.641 40.688 -3.486 1 22.22 1 MET B C 1
ATOM 2831 O O . MET B 1 1 ? 21.344 41.125 -2.373 1 22.22 1 MET B O 1
ATOM 2835 N N . SER B 1 2 ? 20.688 40.375 -4.258 1 26.97 2 SER B N 1
ATOM 2836 C CA . SER B 1 2 ? 19.281 40.625 -4.02 1 26.97 2 SER B CA 1
ATOM 2837 C C . SER B 1 2 ? 18.734 39.719 -2.924 1 26.97 2 SER B C 1
ATOM 2839 O O . SER B 1 2 ? 18.938 38.5 -2.957 1 26.97 2 SER B O 1
ATOM 2841 N N . ASP B 1 3 ? 18.641 40.188 -1.652 1 26.59 3 ASP B N 1
ATOM 2842 C CA . ASP B 1 3 ? 18.25 39.688 -0.333 1 26.59 3 ASP B CA 1
ATOM 2843 C C . ASP B 1 3 ? 16.906 38.969 -0.388 1 26.59 3 ASP B C 1
ATOM 2845 O O . ASP B 1 3 ? 15.852 39.625 -0.417 1 26.59 3 ASP B O 1
ATOM 2849 N N . ASN B 1 4 ? 16.734 37.938 -1.1 1 29.03 4 ASN B N 1
ATOM 2850 C CA . ASN B 1 4 ? 15.484 37.219 -1.299 1 29.03 4 ASN B CA 1
ATOM 2851 C C . ASN B 1 4 ? 14.984 36.594 0.001 1 29.03 4 ASN B C 1
ATOM 2853 O O . ASN B 1 4 ? 15.438 35.5 0.391 1 29.03 4 ASN B O 1
ATOM 2857 N N . GLU B 1 5 ? 14.742 37.438 1.14 1 31.69 5 GLU B N 1
ATOM 2858 C CA . GLU B 1 5 ? 14.109 37.219 2.439 1 31.69 5 GLU B CA 1
ATOM 2859 C C . GLU B 1 5 ? 12.766 36.5 2.295 1 31.69 5 GLU B C 1
ATOM 2861 O O . GLU B 1 5 ? 11.828 37.031 1.709 1 31.69 5 GLU B O 1
ATOM 2866 N N . HIS B 1 6 ? 12.711 35.312 2 1 35.97 6 HIS B N 1
ATOM 2867 C CA . HIS B 1 6 ? 11.469 34.531 1.952 1 35.97 6 HIS B CA 1
ATOM 2868 C C . HIS B 1 6 ? 10.688 34.688 3.254 1 35.97 6 HIS B C 1
ATOM 2870 O O . HIS B 1 6 ? 10.883 33.906 4.188 1 35.97 6 HIS B O 1
ATOM 2876 N N . THR B 1 7 ? 10.383 35.875 3.873 1 37.41 7 THR B N 1
ATOM 2877 C CA . THR B 1 7 ? 9.602 36.406 4.973 1 37.41 7 THR B CA 1
ATOM 2878 C C . THR B 1 7 ? 8.156 35.938 4.895 1 37.41 7 THR B C 1
ATOM 2880 O O . THR B 1 7 ? 7.547 35.938 3.822 1 37.41 7 THR B O 1
ATOM 2883 N N . THR B 1 8 ? 7.734 35 5.793 1 46.66 8 THR B N 1
ATOM 2884 C CA . THR B 1 8 ? 6.293 34.844 5.969 1 46.66 8 THR B CA 1
ATOM 2885 C C . THR B 1 8 ? 5.586 36.188 5.863 1 46.66 8 THR B C 1
ATOM 2887 O O . THR B 1 8 ? 5.91 37.125 6.594 1 46.66 8 THR B O 1
ATOM 2890 N N . VAL B 1 9 ? 4.938 36.406 4.859 1 57.75 9 VAL B N 1
ATOM 2891 C CA . VAL B 1 9 ? 4.316 37.688 4.523 1 57.75 9 VAL B CA 1
ATOM 2892 C C . VAL B 1 9 ? 3.188 38 5.508 1 57.75 9 VAL B C 1
ATOM 2894 O O . VAL B 1 9 ? 2.264 37.188 5.664 1 57.75 9 VAL B O 1
ATOM 2897 N N . ARG B 1 10 ? 3.424 38.719 6.609 1 61.59 10 ARG B N 1
ATOM 2898 C CA . ARG B 1 10 ? 2.447 39.219 7.574 1 61.59 10 ARG B CA 1
ATOM 2899 C C . ARG B 1 10 ? 1.529 40.25 6.93 1 61.59 10 ARG B C 1
ATOM 2901 O O . ARG B 1 10 ? 1.834 40.781 5.859 1 61.59 10 ARG B O 1
ATOM 2908 N N . ILE B 1 11 ? 0.428 40.281 7.727 1 65.81 11 ILE B N 1
ATOM 2909 C CA . ILE B 1 11 ? -0.505 41.281 7.234 1 65.81 11 ILE B CA 1
ATOM 2910 C C . ILE B 1 11 ? 0.216 42.625 7.074 1 65.81 11 ILE B C 1
ATOM 2912 O O . ILE B 1 11 ? -0.035 43.344 6.117 1 65.81 11 ILE B O 1
ATOM 2916 N N . VAL B 1 12 ? 1.252 42.812 7.949 1 71.88 12 VAL B N 1
ATOM 2917 C CA . VAL B 1 12 ? 2.002 44.062 7.898 1 71.88 12 VAL B CA 1
ATOM 2918 C C . VAL B 1 12 ? 2.896 44.062 6.664 1 71.88 12 VAL B C 1
ATOM 2920 O O . VAL B 1 12 ? 3.088 45.125 6.043 1 71.88 12 VAL B O 1
ATOM 2923 N N . ASP B 1 13 ? 3.432 42.938 6.27 1 73.88 13 ASP B N 1
ATOM 2924 C CA . ASP B 1 13 ? 4.254 42.844 5.066 1 73.88 13 ASP B CA 1
ATOM 2925 C C . ASP B 1 13 ? 3.408 43.031 3.811 1 73.88 13 ASP B C 1
ATOM 2927 O O . ASP B 1 13 ? 3.828 43.719 2.873 1 73.88 13 ASP B O 1
ATOM 2931 N N . ILE B 1 14 ? 2.311 42.344 3.857 1 75.75 14 ILE B N 1
ATOM 2932 C CA . ILE B 1 14 ? 1.376 42.531 2.75 1 75.75 14 ILE B CA 1
ATOM 2933 C C . ILE B 1 14 ? 0.979 44 2.629 1 75.75 14 ILE B C 1
ATOM 2935 O O . ILE B 1 14 ? 0.909 44.531 1.523 1 75.75 14 ILE B O 1
ATOM 2939 N N . ALA B 1 15 ? 0.746 44.594 3.781 1 78.69 15 ALA B N 1
ATOM 2940 C CA . ALA B 1 15 ? 0.401 46 3.795 1 78.69 15 ALA B CA 1
ATOM 2941 C C . ALA B 1 15 ? 1.515 46.844 3.176 1 78.69 15 ALA B C 1
ATOM 2943 O O . ALA B 1 15 ? 1.252 47.719 2.35 1 78.69 15 ALA B O 1
ATOM 2944 N N . ARG B 1 16 ? 2.684 46.5 3.533 1 77.5 16 ARG B N 1
ATOM 2945 C CA . ARG B 1 16 ? 3.855 47.188 3.012 1 77.5 16 ARG B CA 1
ATOM 2946 C C . ARG B 1 16 ? 4.016 46.969 1.515 1 77.5 16 ARG B C 1
ATOM 2948 O O . ARG B 1 16 ? 4.242 47.906 0.749 1 77.5 16 ARG B O 1
ATOM 2955 N N . MET B 1 17 ? 3.846 45.781 1.105 1 78 17 MET B N 1
ATOM 2956 C CA . MET B 1 17 ? 4.023 45.406 -0.295 1 78 17 MET B CA 1
ATOM 2957 C C . MET B 1 17 ? 2.924 46 -1.162 1 78 17 MET B C 1
ATOM 2959 O O . MET B 1 17 ? 3.162 46.344 -2.32 1 78 17 MET B O 1
ATOM 2963 N N . ALA B 1 18 ? 1.788 46.031 -0.626 1 80.12 18 ALA B N 1
ATOM 2964 C CA . ALA B 1 18 ? 0.627 46.562 -1.35 1 80.12 18 ALA B CA 1
ATOM 2965 C C . ALA B 1 18 ? 0.52 48.062 -1.214 1 80.12 18 ALA B C 1
ATOM 2967 O O . ALA B 1 18 ? -0.263 48.719 -1.919 1 80.12 18 ALA B O 1
ATOM 2968 N N . GLY B 1 19 ? 1.369 48.656 -0.333 1 82.44 19 GLY B N 1
ATOM 2969 C CA . GLY B 1 19 ? 1.352 50.094 -0.121 1 82.44 19 GLY B CA 1
ATOM 2970 C C . GLY B 1 19 ? 0.084 50.594 0.554 1 82.44 19 GLY B C 1
ATOM 2971 O O . GLY B 1 19 ? -0.435 51.656 0.216 1 82.44 19 GLY B O 1
ATOM 2972 N N . VAL B 1 20 ? -0.519 49.812 1.294 1 82.06 20 VAL B N 1
ATOM 2973 C CA . VAL B 1 20 ? -1.738 50.188 2.01 1 82.06 20 VAL B CA 1
ATOM 2974 C C . VAL B 1 20 ? -1.53 50 3.512 1 82.06 20 VAL B C 1
ATOM 2976 O O . VAL B 1 20 ? -0.494 49.5 3.943 1 82.06 20 VAL B O 1
ATOM 2979 N N . SER B 1 21 ? -2.461 50.594 4.285 1 78.12 21 SER B N 1
ATOM 2980 C CA . SER B 1 21 ? -2.375 50.438 5.734 1 78.12 21 SER B CA 1
ATOM 2981 C C . SER B 1 21 ? -2.602 48.969 6.141 1 78.12 21 SER B C 1
ATOM 2983 O O . SER B 1 21 ? -3.25 48.219 5.418 1 78.12 21 SER B O 1
ATOM 2985 N N . VAL B 1 22 ? -2.104 48.594 7.332 1 78.69 22 VAL B N 1
ATOM 2986 C CA . VAL B 1 22 ? -2.324 47.25 7.898 1 78.69 22 VAL B CA 1
ATOM 2987 C C . VAL B 1 22 ? -3.818 47.031 8.094 1 78.69 22 VAL B C 1
ATOM 2989 O O . VAL B 1 22 ? -4.32 45.938 7.84 1 78.69 22 VAL B O 1
ATOM 2992 N N . ALA B 1 23 ? -4.535 48.062 8.469 1 74.62 23 ALA B N 1
ATOM 2993 C CA . ALA B 1 23 ? -5.977 47.969 8.664 1 74.62 23 ALA B CA 1
ATOM 2994 C C . ALA B 1 23 ? -6.691 47.656 7.355 1 74.62 23 ALA B C 1
ATOM 2996 O O . ALA B 1 23 ? -7.66 46.875 7.34 1 74.62 23 ALA B O 1
ATOM 2997 N N . THR B 1 24 ? -6.23 48.188 6.289 1 78.56 24 THR B N 1
ATOM 2998 C CA . THR B 1 24 ? -6.836 47.969 4.98 1 78.56 24 THR B CA 1
ATOM 2999 C C . THR B 1 24 ? -6.586 46.531 4.52 1 78.56 24 THR B C 1
ATOM 3001 O O . THR B 1 24 ? -7.488 45.875 3.986 1 78.56 24 THR B O 1
ATOM 3004 N N . VAL B 1 25 ? -5.32 46.031 4.773 1 76.56 25 VAL B N 1
ATOM 3005 C CA . VAL B 1 25 ? -5.016 44.656 4.43 1 76.56 25 VAL B CA 1
ATOM 3006 C C . VAL B 1 25 ? -5.855 43.688 5.289 1 76.56 25 VAL B C 1
ATOM 3008 O O . VAL B 1 25 ? -6.395 42.719 4.789 1 76.56 25 VAL B O 1
ATOM 3011 N N . ASP B 1 26 ? -6 44.062 6.477 1 70.56 26 ASP B N 1
ATOM 3012 C CA . ASP B 1 26 ? -6.812 43.312 7.414 1 70.56 26 ASP B CA 1
ATOM 3013 C C . ASP B 1 26 ? -8.266 43.219 6.949 1 70.56 26 ASP B C 1
ATOM 3015 O O . ASP B 1 26 ? -8.875 42.156 7 1 70.56 26 ASP B O 1
ATOM 3019 N N . ARG B 1 27 ? -8.742 44.312 6.48 1 70 27 ARG B N 1
ATOM 3020 C CA . ARG B 1 27 ? -10.109 44.375 5.984 1 70 27 ARG B CA 1
ATOM 3021 C C . ARG B 1 27 ? -10.289 43.469 4.758 1 70 27 ARG B C 1
ATOM 3023 O O . ARG B 1 27 ? -11.297 42.781 4.637 1 70 27 ARG B O 1
ATOM 3030 N N . VAL B 1 28 ? -9.289 43.469 3.926 1 70 28 VAL B N 1
ATOM 3031 C CA . VAL B 1 28 ? -9.375 42.719 2.684 1 70 28 VAL B CA 1
ATOM 3032 C C . VAL B 1 28 ? -9.242 41.219 2.98 1 70 28 VAL B C 1
ATOM 3034 O O . VAL B 1 28 ? -10.016 40.406 2.463 1 70 28 VAL B O 1
ATOM 3037 N N . ILE B 1 29 ? -8.328 40.906 3.797 1 68.19 29 ILE B N 1
ATOM 3038 C CA . ILE B 1 29 ? -8.031 39.5 4.086 1 68.19 29 ILE B CA 1
ATOM 3039 C C . ILE B 1 29 ? -9.18 38.875 4.879 1 68.19 29 ILE B C 1
ATOM 3041 O O . ILE B 1 29 ? -9.531 37.719 4.668 1 68.19 29 ILE B O 1
ATOM 3045 N N . HIS B 1 30 ? -9.898 39.75 5.703 1 62.41 30 HIS B N 1
ATOM 3046 C CA . HIS B 1 30 ? -10.961 39.25 6.566 1 62.41 30 HIS B CA 1
ATOM 3047 C C . HIS B 1 30 ? -12.328 39.719 6.066 1 62.41 30 HIS B C 1
ATOM 3049 O O . HIS B 1 30 ? -13.328 39.594 6.777 1 62.41 30 HIS B O 1
ATOM 3055 N N . ASN B 1 31 ? -12.195 40.125 4.91 1 61.66 31 ASN B N 1
ATOM 3056 C CA . ASN B 1 31 ? -13.398 40.625 4.238 1 61.66 31 ASN B CA 1
ATOM 3057 C C . ASN B 1 31 ? -14.242 41.5 5.16 1 61.66 31 ASN B C 1
ATOM 3059 O O . ASN B 1 31 ? -15.445 41.281 5.309 1 61.66 31 ASN B O 1
ATOM 3063 N N . ARG B 1 32 ? -13.609 42.25 5.883 1 60.88 32 ARG B N 1
ATOM 3064 C CA . ARG B 1 32 ? -14.289 43.188 6.777 1 60.88 32 ARG B CA 1
ATOM 3065 C C . ARG B 1 32 ? -14.125 44.625 6.293 1 60.88 32 ARG B C 1
ATOM 3067 O O . ARG B 1 32 ? -13.07 45 5.77 1 60.88 32 ARG B O 1
ATOM 3074 N N . GLY B 1 33 ? -15.188 45.406 6.355 1 62.88 33 GLY B N 1
ATOM 3075 C CA . GLY B 1 33 ? -15.203 46.844 6.105 1 62.88 33 GLY B CA 1
ATOM 3076 C C . GLY B 1 33 ? -15.133 47.188 4.629 1 62.88 33 GLY B C 1
ATOM 3077 O O . GLY B 1 33 ? -15.164 46.312 3.775 1 62.88 33 GLY B O 1
ATOM 3078 N N . LYS B 1 34 ? -15.219 48.406 4.258 1 74.12 34 LYS B N 1
ATOM 3079 C CA . LYS B 1 34 ? -15.148 48.906 2.891 1 74.12 34 LYS B CA 1
ATOM 3080 C C . LYS B 1 34 ? -13.711 49.219 2.49 1 74.12 34 LYS B C 1
ATOM 3082 O O . LYS B 1 34 ? -12.969 49.844 3.26 1 74.12 34 LYS B O 1
ATOM 3087 N N . VAL B 1 35 ? -13.211 48.562 1.401 1 73.31 35 VAL B N 1
ATOM 3088 C CA . VAL B 1 35 ? -11.898 48.844 0.824 1 73.31 35 VAL B CA 1
ATOM 3089 C C . VAL B 1 35 ? -12.062 49.312 -0.625 1 73.31 35 VAL B C 1
ATOM 3091 O O . VAL B 1 35 ? -12.945 48.812 -1.339 1 73.31 35 VAL B O 1
ATOM 3094 N N . SER B 1 36 ? -11.398 50.375 -1.014 1 79 36 SER B N 1
ATOM 3095 C CA . SER B 1 36 ? -11.492 50.906 -2.377 1 79 36 SER B CA 1
ATOM 3096 C C . SER B 1 36 ? -11.07 49.844 -3.393 1 79 36 SER B C 1
ATOM 3098 O O . SER B 1 36 ? -10.273 48.969 -3.076 1 79 36 SER B O 1
ATOM 3100 N N . GLU B 1 37 ? -11.602 49.906 -4.52 1 75.62 37 GLU B N 1
ATOM 3101 C CA . GLU B 1 37 ? -11.297 48.969 -5.598 1 75.62 37 GLU B CA 1
ATOM 3102 C C . GLU B 1 37 ? -9.805 48.969 -5.902 1 75.62 37 GLU B C 1
ATOM 3104 O O . GLU B 1 37 ? -9.242 47.906 -6.207 1 75.62 37 GLU B O 1
ATOM 3109 N N . GLU B 1 38 ? -9.219 50.062 -5.832 1 78.44 38 GLU B N 1
ATOM 3110 C CA . GLU B 1 38 ? -7.793 50.188 -6.117 1 78.44 38 GLU B CA 1
ATOM 3111 C C . GLU B 1 38 ? -6.957 49.438 -5.082 1 78.44 38 GLU B C 1
ATOM 3113 O O . GLU B 1 38 ? -6.051 48.688 -5.434 1 78.44 38 GLU B O 1
ATOM 3118 N N . ASN B 1 39 ? -7.285 49.625 -3.846 1 79.75 39 ASN B N 1
ATOM 3119 C CA . ASN B 1 39 ? -6.547 48.938 -2.777 1 79.75 39 ASN B CA 1
ATOM 3120 C C . ASN B 1 39 ? -6.785 47.438 -2.783 1 79.75 39 ASN B C 1
ATOM 3122 O O . ASN B 1 39 ? -5.855 46.656 -2.551 1 79.75 39 ASN B O 1
ATOM 3126 N N . LEU B 1 40 ? -8 47.062 -3.023 1 80.81 40 LEU B N 1
ATOM 3127 C CA . LEU B 1 40 ? -8.352 45.656 -3.131 1 80.81 40 LEU B CA 1
ATOM 3128 C C . LEU B 1 40 ? -7.523 44.969 -4.215 1 80.81 40 LEU B C 1
ATOM 3130 O O . LEU B 1 40 ? -7.02 43.875 -4.012 1 80.81 40 LEU B O 1
ATOM 3134 N N . ALA B 1 41 ? -7.406 45.594 -5.312 1 79.69 41 ALA B N 1
ATOM 3135 C CA . ALA B 1 41 ? -6.629 45.062 -6.422 1 79.69 41 ALA B CA 1
ATOM 3136 C C . ALA B 1 41 ? -5.156 44.906 -6.043 1 79.69 41 ALA B C 1
ATOM 3138 O O . ALA B 1 41 ? -4.527 43.906 -6.34 1 79.69 41 ALA B O 1
ATOM 3139 N N . ARG B 1 42 ? -4.586 45.875 -5.426 1 80.38 42 ARG B N 1
ATOM 3140 C CA . ARG B 1 42 ? -3.184 45.875 -5.023 1 80.38 42 ARG B CA 1
ATOM 3141 C C . ARG B 1 42 ? -2.914 44.75 -4.016 1 80.38 42 ARG B C 1
ATOM 3143 O O . ARG B 1 42 ? -1.919 44.031 -4.129 1 80.38 42 ARG B O 1
ATOM 3150 N N . ILE B 1 43 ? -3.891 44.688 -3.045 1 78.38 43 ILE B N 1
ATOM 3151 C CA . ILE B 1 43 ? -3.719 43.688 -2.002 1 78.38 43 ILE B CA 1
ATOM 3152 C C . ILE B 1 43 ? -3.842 42.281 -2.607 1 78.38 43 ILE B C 1
ATOM 3154 O O . ILE B 1 43 ? -3.029 41.406 -2.322 1 78.38 43 ILE B O 1
ATOM 3158 N N . ASN B 1 44 ? -4.824 42.156 -3.459 1 75.25 44 ASN B N 1
ATOM 3159 C CA . ASN B 1 44 ? -5.023 40.875 -4.102 1 75.25 44 ASN B CA 1
ATOM 3160 C C . ASN B 1 44 ? -3.816 40.469 -4.949 1 75.25 44 ASN B C 1
ATOM 3162 O O . ASN B 1 44 ? -3.451 39.281 -5.004 1 75.25 44 ASN B O 1
ATOM 3166 N N . GLU B 1 45 ? -3.248 41.375 -5.578 1 74.88 45 GLU B N 1
ATOM 3167 C CA . GLU B 1 45 ? -2.045 41.125 -6.363 1 74.88 45 GLU B CA 1
ATOM 3168 C C . GLU B 1 45 ? -0.896 40.656 -5.477 1 74.88 45 GLU B C 1
ATOM 3170 O O . GLU B 1 45 ? -0.184 39.719 -5.828 1 74.88 45 GLU B O 1
ATOM 3175 N N . VAL B 1 46 ? -0.749 41.344 -4.371 1 75.31 46 VAL B N 1
ATOM 3176 C CA . VAL B 1 46 ? 0.314 40.969 -3.445 1 75.31 46 VAL B CA 1
ATOM 3177 C C . VAL B 1 46 ? 0.012 39.594 -2.85 1 75.31 46 VAL B C 1
ATOM 3179 O O . VAL B 1 46 ? 0.901 38.75 -2.746 1 75.31 46 VAL B O 1
ATOM 3182 N N . LEU B 1 47 ? -1.258 39.469 -2.494 1 70.94 47 LEU B N 1
ATOM 3183 C CA . LEU B 1 47 ? -1.662 38.188 -1.91 1 70.94 47 LEU B CA 1
ATOM 3184 C C . LEU B 1 47 ? -1.392 37.031 -2.875 1 70.94 47 LEU B C 1
ATOM 3186 O O . LEU B 1 47 ? -0.915 35.969 -2.465 1 70.94 47 LEU B O 1
ATOM 3190 N N . ARG B 1 48 ? -1.675 37.188 -4.082 1 67.31 48 ARG B N 1
ATOM 3191 C CA . ARG B 1 48 ? -1.408 36.219 -5.133 1 67.31 48 ARG B CA 1
ATOM 3192 C C . ARG B 1 48 ? 0.09 36 -5.293 1 67.31 48 ARG B C 1
ATOM 3194 O O . ARG B 1 48 ? 0.534 34.844 -5.434 1 67.31 48 ARG B O 1
ATOM 3201 N N . ARG B 1 49 ? 0.781 37.094 -5.34 1 62.25 49 ARG B N 1
ATOM 3202 C CA . ARG B 1 49 ? 2.221 37.031 -5.57 1 62.25 49 ARG B CA 1
ATOM 3203 C C . ARG B 1 49 ? 2.934 36.312 -4.445 1 62.25 49 ARG B C 1
ATOM 3205 O O . ARG B 1 49 ? 3.883 35.562 -4.691 1 62.25 49 ARG B O 1
ATOM 3212 N N . VAL B 1 50 ? 2.367 36.625 -3.301 1 61.34 50 VAL B N 1
ATOM 3213 C CA . VAL B 1 50 ? 3.078 36.031 -2.174 1 61.34 50 VAL B CA 1
ATOM 3214 C C . VAL B 1 50 ? 2.387 34.719 -1.752 1 61.34 50 VAL B C 1
ATOM 3216 O O . VAL B 1 50 ? 2.797 34.094 -0.782 1 61.34 50 VAL B O 1
ATOM 3219 N N . ASP B 1 51 ? 1.404 34.312 -2.51 1 57.44 51 ASP B N 1
ATOM 3220 C CA . ASP B 1 51 ? 0.582 33.156 -2.195 1 57.44 51 ASP B CA 1
ATOM 3221 C C . ASP B 1 51 ? 0.161 33.156 -0.727 1 57.44 51 ASP B C 1
ATOM 3223 O O . ASP B 1 51 ? 0.358 32.156 -0.014 1 57.44 51 ASP B O 1
ATOM 3227 N N . TYR B 1 52 ? -0.256 34.406 -0.407 1 51.91 52 TYR B N 1
ATOM 3228 C CA . TYR B 1 52 ? -0.691 34.594 0.969 1 51.91 52 TYR B CA 1
ATOM 3229 C C . TYR B 1 52 ? -1.967 33.812 1.264 1 51.91 52 TYR B C 1
ATOM 3231 O O . TYR B 1 52 ? -2.963 33.969 0.548 1 51.91 52 TYR B O 1
ATOM 3239 N N . ARG B 1 53 ? -1.969 32.844 1.953 1 48.78 53 ARG B N 1
ATOM 3240 C CA . ARG B 1 53 ? -3.166 32.188 2.463 1 48.78 53 ARG B CA 1
ATOM 3241 C C . ARG B 1 53 ? -3.551 32.75 3.834 1 48.78 53 ARG B C 1
ATOM 3243 O O . ARG B 1 53 ? -2.773 32.656 4.785 1 48.78 53 ARG B O 1
ATOM 3250 N N . PRO B 1 54 ? -4.473 33.719 3.816 1 44.19 54 PRO B N 1
ATOM 3251 C CA . PRO B 1 54 ? -4.875 34.156 5.152 1 44.19 54 PRO B CA 1
ATOM 3252 C C . PRO B 1 54 ? -5.012 33 6.145 1 44.19 54 PRO B C 1
ATOM 3254 O O . PRO B 1 54 ? -5.328 31.891 5.754 1 44.19 54 PRO B O 1
ATOM 3257 N N . ASN B 1 55 ? -4.203 33.125 7.117 1 44.81 55 ASN B N 1
ATOM 3258 C CA . ASN B 1 55 ? -4.402 32.125 8.141 1 44.81 55 ASN B CA 1
ATOM 3259 C C . ASN B 1 55 ? -5.887 31.844 8.383 1 44.81 55 ASN B C 1
ATOM 3261 O O . ASN B 1 55 ? -6.535 32.562 9.148 1 44.81 55 ASN B O 1
ATOM 3265 N N . LEU B 1 56 ? -6.648 31.656 7.273 1 46.62 56 LEU B N 1
ATOM 3266 C CA . LEU B 1 56 ? -8.062 31.312 7.375 1 46.62 56 LEU B CA 1
ATOM 3267 C C . LEU B 1 56 ? -8.352 30.609 8.695 1 46.62 56 LEU B C 1
ATOM 3269 O O . LEU B 1 56 ? -9.453 30.75 9.242 1 46.62 56 LEU B O 1
ATOM 3273 N N . ILE B 1 57 ? -7.391 29.938 9.133 1 46.56 57 ILE B N 1
ATOM 3274 C CA . ILE B 1 57 ? -7.516 29.375 10.469 1 46.56 57 ILE B CA 1
ATOM 3275 C C . ILE B 1 57 ? -7.711 30.484 11.484 1 46.56 57 ILE B C 1
ATOM 3277 O O . ILE B 1 57 ? -8.562 30.391 12.375 1 46.56 57 ILE B O 1
ATOM 3281 N N . ALA B 1 58 ? -6.969 31.5 11.219 1 48.25 58 ALA B N 1
ATOM 3282 C CA . ALA B 1 58 ? -7.074 32.656 12.117 1 48.25 58 ALA B CA 1
ATOM 3283 C C . ALA B 1 58 ? -8.445 33.312 12.008 1 48.25 58 ALA B C 1
ATOM 3285 O O . ALA B 1 58 ? -9.016 33.75 13.008 1 48.25 58 ALA B O 1
ATOM 3286 N N . ARG B 1 59 ? -8.945 33.312 10.883 1 49.34 59 ARG B N 1
ATOM 3287 C CA . ARG B 1 59 ? -10.258 33.906 10.711 1 49.34 59 ARG B CA 1
ATOM 3288 C C . ARG B 1 59 ? -11.344 33.062 11.367 1 49.34 59 ARG B C 1
ATOM 3290 O O . ARG B 1 59 ? -12.273 33.594 11.977 1 49.34 59 ARG B O 1
ATOM 3297 N N . SER B 1 60 ? -11.305 31.766 11.047 1 52.41 60 SER B N 1
ATOM 3298 C CA . SER B 1 60 ? -12.289 30.906 11.68 1 52.41 60 SER B CA 1
ATOM 3299 C C . SER B 1 60 ? -12.234 31.016 13.203 1 52.41 60 SER B C 1
ATOM 3301 O O . SER B 1 60 ? -13.273 31.031 13.867 1 52.41 60 SER B O 1
ATOM 3303 N N . LEU B 1 61 ? -11.016 31.141 13.656 1 50.16 61 LEU B N 1
ATOM 3304 C CA . LEU B 1 61 ? -10.844 31.344 15.086 1 50.16 61 LEU B CA 1
ATOM 3305 C C . LEU B 1 61 ? -11.383 32.719 15.516 1 50.16 61 LEU B C 1
ATOM 3307 O O . LEU B 1 61 ? -11.977 32.844 16.578 1 50.16 61 LEU B O 1
ATOM 3311 N N . ALA B 1 62 ? -11.164 33.594 14.586 1 50.25 62 ALA B N 1
ATOM 3312 C CA . ALA B 1 62 ? -11.617 34.969 14.906 1 50.25 62 ALA B CA 1
ATOM 3313 C C . ALA B 1 62 ? -13.141 35.062 14.805 1 50.25 62 ALA B C 1
ATOM 3315 O O . ALA B 1 62 ? -13.766 35.781 15.586 1 50.25 62 ALA B O 1
ATOM 3316 N N . SER B 1 63 ? -13.695 34.438 13.805 1 54.53 63 SER B N 1
ATOM 3317 C CA . SER B 1 63 ? -15.141 34.562 13.648 1 54.53 63 SER B CA 1
ATOM 3318 C C . SER B 1 63 ? -15.875 33.812 14.773 1 54.53 63 SER B C 1
ATOM 3320 O O . SER B 1 63 ? -17.047 34.094 15.023 1 54.53 63 SER B O 1
ATOM 3322 N N . GLY B 1 64 ? -15.141 33.031 15.547 1 65.69 64 GLY B N 1
ATOM 3323 C CA . GLY B 1 64 ? -15.773 32.344 16.641 1 65.69 64 GLY B CA 1
ATOM 3324 C C . GLY B 1 64 ? -16.734 31.234 16.188 1 65.69 64 GLY B C 1
ATOM 3325 O O . GLY B 1 64 ? -17.422 30.625 17 1 65.69 64 GLY B O 1
ATOM 3326 N N . ARG B 1 65 ? -16.875 31.047 14.844 1 80.5 65 ARG B N 1
ATOM 3327 C CA . ARG B 1 65 ? -17.859 30.094 14.367 1 80.5 65 ARG B CA 1
ATOM 3328 C C . ARG B 1 65 ? -17.422 28.656 14.648 1 80.5 65 ARG B C 1
ATOM 3330 O O . ARG B 1 65 ? -16.266 28.312 14.43 1 80.5 65 ARG B O 1
ATOM 3337 N N . ARG B 1 66 ? -18.312 27.875 15.258 1 89.31 66 ARG B N 1
ATOM 3338 C CA . ARG B 1 66 ? -18.109 26.453 15.555 1 89.31 66 ARG B CA 1
ATOM 3339 C C . ARG B 1 66 ? -18.844 25.578 14.547 1 89.31 66 ARG B C 1
ATOM 3341 O O . ARG B 1 66 ? -19.984 25.875 14.164 1 89.31 66 ARG B O 1
ATOM 3348 N N . TYR B 1 67 ? -18.141 24.609 14.008 1 93.69 67 TYR B N 1
ATOM 3349 C CA . TYR B 1 67 ? -18.75 23.672 13.078 1 93.69 67 TYR B CA 1
ATOM 3350 C C . TYR B 1 67 ? -18.906 22.297 13.719 1 93.69 67 TYR B C 1
ATOM 3352 O O . TYR B 1 67 ? -18.016 21.844 14.453 1 93.69 67 TYR B O 1
ATOM 3360 N N . THR B 1 68 ? -20.031 21.688 13.445 1 95.69 68 THR B N 1
ATOM 3361 C CA . THR B 1 68 ? -20.281 20.328 13.891 1 95.69 68 THR B CA 1
ATOM 3362 C C . THR B 1 68 ? -20.453 19.391 12.703 1 95.69 68 THR B C 1
ATOM 3364 O O . THR B 1 68 ? -21.266 19.641 11.82 1 95.69 68 THR B O 1
ATOM 3367 N N . LEU B 1 69 ? -19.609 18.359 12.664 1 97.56 69 LEU B N 1
ATOM 3368 C CA . LEU B 1 69 ? -19.75 17.312 11.664 1 97.56 69 LEU B CA 1
ATOM 3369 C C . LEU B 1 69 ? -20.422 16.078 12.258 1 97.56 69 LEU B C 1
ATOM 3371 O O . LEU B 1 69 ? -20.281 15.797 13.453 1 97.56 69 LEU B O 1
ATOM 3375 N N . CYS B 1 70 ? -21.141 15.406 11.406 1 97.88 70 CYS B N 1
ATOM 3376 C CA . CYS B 1 70 ? -21.766 14.133 11.758 1 97.88 70 CYS B CA 1
ATOM 3377 C C . CYS B 1 70 ? -21.094 12.977 11.023 1 97.88 70 CYS B C 1
ATOM 3379 O O . CYS B 1 70 ? -20.953 13.023 9.797 1 97.88 70 CYS B O 1
ATOM 3381 N N . ALA B 1 71 ? -20.641 12.031 11.766 1 98.31 71 ALA B N 1
ATOM 3382 C CA . ALA B 1 71 ? -20.078 10.812 11.18 1 98.31 71 ALA B CA 1
ATOM 3383 C C . ALA B 1 71 ? -21.047 9.641 11.352 1 98.31 71 ALA B C 1
ATOM 3385 O O . ALA B 1 71 ? -21.328 9.219 12.477 1 98.31 71 ALA B O 1
ATOM 3386 N N . VAL B 1 72 ? -21.547 9.125 10.266 1 98.12 72 VAL B N 1
ATOM 3387 C CA . VAL B 1 72 ? -22.484 8 10.234 1 98.12 72 VAL B CA 1
ATOM 3388 C C . VAL B 1 72 ? -21.734 6.727 9.836 1 98.12 72 VAL B C 1
ATOM 3390 O O . VAL B 1 72 ? -21.281 6.598 8.695 1 98.12 72 VAL B O 1
ATOM 3393 N N . MET B 1 73 ? -21.609 5.781 10.789 1 97.38 73 MET B N 1
ATOM 3394 C CA . MET B 1 73 ? -20.781 4.609 10.516 1 97.38 73 MET B CA 1
ATOM 3395 C C . MET B 1 73 ? -21.312 3.387 11.258 1 97.38 73 MET B C 1
ATOM 3397 O O . MET B 1 73 ? -22.062 3.518 12.219 1 97.38 73 MET B O 1
ATOM 3401 N N . PRO B 1 74 ? -20.891 2.199 10.852 1 95.81 74 PRO B N 1
ATOM 3402 C CA . PRO B 1 74 ? -21.266 0.99 11.586 1 95.81 74 PRO B CA 1
ATOM 3403 C C . PRO B 1 74 ? -20.656 0.94 12.984 1 95.81 74 PRO B C 1
ATOM 3405 O O . PRO B 1 74 ? -19.578 1.48 13.211 1 95.81 74 PRO B O 1
ATOM 3408 N N . ARG B 1 75 ? -21.469 0.272 13.836 1 95.31 75 ARG B N 1
ATOM 3409 C CA . ARG B 1 75 ? -20.891 -0.049 15.141 1 95.31 75 ARG B CA 1
ATOM 3410 C C . ARG B 1 75 ? -19.719 -1.007 15 1 95.31 75 ARG B C 1
ATOM 3412 O O . ARG B 1 75 ? -19.641 -1.778 14.047 1 95.31 75 ARG B O 1
ATOM 3419 N N . PHE B 1 76 ? -18.812 -0.902 15.922 1 94.44 76 PHE B N 1
ATOM 3420 C CA . PHE B 1 76 ? -17.609 -1.714 15.789 1 94.44 76 PHE B CA 1
ATOM 3421 C C . PHE B 1 76 ? -17.047 -2.08 17.156 1 94.44 76 PHE B C 1
ATOM 3423 O O . PHE B 1 76 ? -17.312 -1.388 18.141 1 94.44 76 PHE B O 1
ATOM 3430 N N . ASP B 1 77 ? -16.344 -3.131 17.172 1 92.56 77 ASP B N 1
ATOM 3431 C CA . ASP B 1 77 ? -15.477 -3.48 18.297 1 92.56 77 ASP B CA 1
ATOM 3432 C C . ASP B 1 77 ? -14.023 -3.115 18.016 1 92.56 77 ASP B C 1
ATOM 3434 O O . ASP B 1 77 ? -13.641 -2.916 16.859 1 92.56 77 ASP B O 1
ATOM 3438 N N . PRO B 1 78 ? -13.273 -2.973 19.094 1 92 78 PRO B N 1
ATOM 3439 C CA . PRO B 1 78 ? -11.852 -2.711 18.875 1 92 78 PRO B CA 1
ATOM 3440 C C . PRO B 1 78 ? -11.195 -3.738 17.953 1 92 78 PRO B C 1
ATOM 3442 O O . PRO B 1 78 ? -11.484 -4.934 18.062 1 92 78 PRO B O 1
ATOM 3445 N N . GLY B 1 79 ? -10.359 -3.223 17.031 1 90.38 79 GLY B N 1
ATOM 3446 C CA . GLY B 1 79 ? -9.617 -4.113 16.156 1 90.38 79 GLY B CA 1
ATOM 3447 C C . GLY B 1 79 ? -10.359 -4.438 14.875 1 90.38 79 GLY B C 1
ATOM 3448 O O . GLY B 1 79 ? -9.828 -5.133 14.008 1 90.38 79 GLY B O 1
ATOM 3449 N N . GLU B 1 80 ? -11.539 -3.936 14.695 1 93.56 80 GLU B N 1
ATOM 3450 C CA . GLU B 1 80 ? -12.328 -4.156 13.484 1 93.56 80 GLU B CA 1
ATOM 3451 C C . GLU B 1 80 ? -12.141 -3.016 12.492 1 93.56 80 GLU B C 1
ATOM 3453 O O . GLU B 1 80 ? -11.469 -2.027 12.789 1 93.56 80 GLU B O 1
ATOM 3458 N N . TYR B 1 81 ? -12.648 -3.193 11.352 1 93.88 81 TYR B N 1
ATOM 3459 C CA . TYR B 1 81 ? -12.492 -2.258 10.25 1 93.88 81 TYR B CA 1
ATOM 3460 C C . TYR B 1 81 ? -12.93 -0.854 10.648 1 93.88 81 TYR B C 1
ATOM 3462 O O . TYR B 1 81 ? -12.172 0.109 10.484 1 93.88 81 TYR B O 1
ATOM 3470 N N . TRP B 1 82 ? -14.07 -0.747 11.219 1 96.44 82 TRP B N 1
ATOM 3471 C CA . TRP B 1 82 ? -14.648 0.562 11.508 1 96.44 82 TRP B CA 1
ATOM 3472 C C . TRP B 1 82 ? -13.992 1.197 12.727 1 96.44 82 TRP B C 1
ATOM 3474 O O . TRP B 1 82 ? -14.117 2.402 12.953 1 96.44 82 TRP B O 1
ATOM 3484 N N . ALA B 1 83 ? -13.328 0.375 13.531 1 96.19 83 ALA B N 1
ATOM 3485 C CA . ALA B 1 83 ? -12.508 0.942 14.602 1 96.19 83 ALA B CA 1
ATOM 3486 C C . ALA B 1 83 ? -11.344 1.741 14.023 1 96.19 83 ALA B C 1
ATOM 3488 O O . ALA B 1 83 ? -11.039 2.838 14.5 1 96.19 83 ALA B O 1
ATOM 3489 N N . ASP B 1 84 ? -10.719 1.201 13.055 1 94.69 84 ASP B N 1
ATOM 3490 C CA . ASP B 1 84 ? -9.633 1.906 12.383 1 94.69 84 ASP B CA 1
ATOM 3491 C C . ASP B 1 84 ? -10.141 3.166 11.688 1 94.69 84 ASP B C 1
ATOM 3493 O O . ASP B 1 84 ? -9.477 4.203 11.703 1 94.69 84 ASP B O 1
ATOM 3497 N N . PHE B 1 85 ? -11.266 3.018 11.086 1 96.25 85 PHE B N 1
ATOM 3498 C CA . PHE B 1 85 ? -11.914 4.164 10.461 1 96.25 85 PHE B CA 1
ATOM 3499 C C . PHE B 1 85 ? -12.133 5.281 11.469 1 96.25 85 PHE B C 1
ATOM 3501 O O . PHE B 1 85 ? -11.758 6.434 11.219 1 96.25 85 PHE B O 1
ATOM 3508 N N . GLU B 1 86 ? -12.688 4.949 12.602 1 97.25 86 GLU B N 1
ATOM 3509 C CA . GLU B 1 86 ? -12.953 5.914 13.664 1 97.25 86 GLU B CA 1
ATOM 3510 C C . GLU B 1 86 ? -11.656 6.527 14.188 1 97.25 86 GLU B C 1
ATOM 3512 O O . GLU B 1 86 ? -11.625 7.699 14.562 1 97.25 86 GLU B O 1
ATOM 3517 N N . ALA B 1 87 ? -10.672 5.742 14.242 1 95.38 87 ALA B N 1
ATOM 3518 C CA . ALA B 1 87 ? -9.375 6.273 14.664 1 95.38 87 ALA B CA 1
ATOM 3519 C C . ALA B 1 87 ? -8.914 7.387 13.727 1 95.38 87 ALA B C 1
ATOM 3521 O O . ALA B 1 87 ? -8.32 8.375 14.172 1 95.38 87 ALA B O 1
ATOM 3522 N N . GLY B 1 88 ? -9.156 7.199 12.461 1 95.31 88 GLY B N 1
ATOM 3523 C CA . GLY B 1 88 ? -8.867 8.25 11.492 1 95.31 88 GLY B CA 1
ATOM 3524 C C . GLY B 1 88 ? -9.68 9.516 11.727 1 95.31 88 GLY B C 1
ATOM 3525 O O . GLY B 1 88 ? -9.141 10.617 11.656 1 95.31 88 GLY B O 1
ATOM 3526 N N . ILE B 1 89 ? -10.906 9.336 12.016 1 96.62 89 ILE B N 1
ATOM 3527 C CA . ILE B 1 89 ? -11.789 10.461 12.32 1 96.62 89 ILE B CA 1
ATOM 3528 C C . ILE B 1 89 ? -11.273 11.195 13.555 1 96.62 89 ILE B C 1
ATOM 3530 O O . ILE B 1 89 ? -11.172 12.43 13.555 1 96.62 89 ILE B O 1
ATOM 3534 N N . ALA B 1 90 ? -10.969 10.414 14.539 1 95.81 90 ALA B N 1
ATOM 3535 C CA . ALA B 1 90 ? -10.508 10.984 15.805 1 95.81 90 ALA B CA 1
ATOM 3536 C C . ALA B 1 90 ? -9.227 11.797 15.594 1 95.81 90 ALA B C 1
ATOM 3538 O O . ALA B 1 90 ? -9.078 12.883 16.156 1 95.81 90 ALA B O 1
ATOM 3539 N N . ARG B 1 91 ? -8.375 11.312 14.836 1 93.12 91 ARG B N 1
ATOM 3540 C CA . ARG B 1 91 ? -7.137 12.023 14.54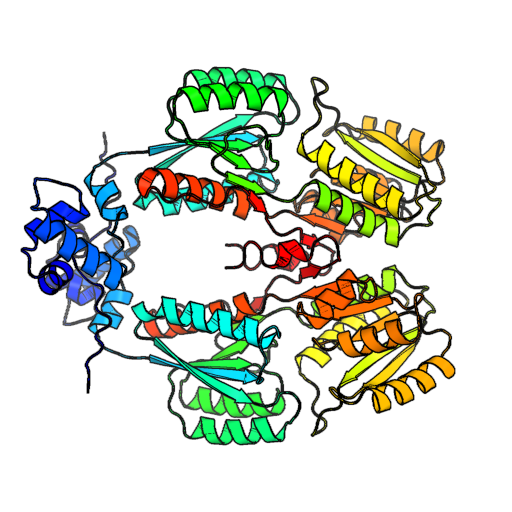7 1 93.12 91 ARG B CA 1
ATOM 3541 C C . ARG B 1 91 ? -7.418 13.336 13.82 1 93.12 91 ARG B C 1
ATOM 3543 O O . ARG B 1 91 ? -6.859 14.375 14.172 1 93.12 91 ARG B O 1
ATOM 3550 N N . ALA B 1 92 ? -8.203 13.266 12.844 1 93.62 92 ALA B N 1
ATOM 3551 C CA . ALA B 1 92 ? -8.57 14.461 12.102 1 93.62 92 ALA B CA 1
ATOM 3552 C C . ALA B 1 92 ? -9.242 15.484 13.016 1 93.62 92 ALA B C 1
ATOM 3554 O O . ALA B 1 92 ? -8.961 16.688 12.93 1 93.62 92 ALA B O 1
ATOM 3555 N N . GLU B 1 93 ? -10.125 14.992 13.852 1 92.31 93 GLU B N 1
ATOM 3556 C CA . GLU B 1 93 ? -10.828 15.875 14.781 1 92.31 93 GLU B CA 1
ATOM 3557 C C . GLU B 1 93 ? -9.844 16.594 15.703 1 92.31 93 GLU B C 1
ATOM 3559 O O . GLU B 1 93 ? -9.992 17.797 15.953 1 92.31 93 GLU B O 1
ATOM 3564 N N . ALA B 1 94 ? -8.875 15.867 16.141 1 89.25 94 ALA B N 1
ATOM 3565 C CA . ALA B 1 94 ? -7.859 16.453 17 1 89.25 94 ALA B CA 1
ATOM 3566 C C . ALA B 1 94 ? -7.09 17.562 16.297 1 89.25 94 ALA B C 1
ATOM 3568 O O . ALA B 1 94 ? -6.758 18.578 16.891 1 89.25 94 ALA B O 1
ATOM 3569 N N . GLU B 1 95 ? -6.855 17.312 15.055 1 82.31 95 GLU B N 1
ATOM 3570 C CA . GLU B 1 95 ? -6.121 18.297 14.266 1 82.31 95 GLU B CA 1
ATOM 3571 C C . GLU B 1 95 ? -7.016 19.469 13.867 1 82.31 95 GLU B C 1
ATOM 3573 O O . GLU B 1 95 ? -6.535 20.578 13.68 1 82.31 95 GLU B O 1
ATOM 3578 N N . ALA B 1 96 ? -8.242 19.188 13.758 1 82.12 96 ALA B N 1
ATOM 3579 C CA . ALA B 1 96 ? -9.195 20.188 13.273 1 82.12 96 ALA B CA 1
ATOM 3580 C C . ALA B 1 96 ? -9.664 21.094 14.414 1 82.12 96 ALA B C 1
ATOM 3582 O O . ALA B 1 96 ? -10.445 22.016 14.188 1 82.12 96 ALA B O 1
ATOM 3583 N N . VAL B 1 97 ? -9.164 20.891 15.492 1 73.75 97 VAL B N 1
ATOM 3584 C CA . VAL B 1 97 ? -9.5 21.734 16.625 1 73.75 97 VAL B CA 1
ATOM 3585 C C . VAL B 1 97 ? -9.133 23.188 16.328 1 73.75 97 VAL B C 1
ATOM 3587 O O . VAL B 1 97 ? -9.852 24.109 16.719 1 73.75 97 VAL B O 1
ATOM 3590 N N . ARG B 1 98 ? -8.062 23.25 15.508 1 68.94 98 ARG B N 1
ATOM 3591 C CA . ARG B 1 98 ? -7.625 24.578 15.086 1 68.94 98 ARG B CA 1
ATOM 3592 C C . ARG B 1 98 ? -8.695 25.266 14.25 1 68.94 98 ARG B C 1
ATOM 3594 O O . ARG B 1 98 ? -8.688 26.5 14.109 1 68.94 98 ARG B O 1
ATOM 3601 N N . TYR B 1 99 ? -9.656 24.5 13.789 1 72.44 99 TYR B N 1
ATOM 3602 C CA . TYR B 1 99 ? -10.734 25 12.945 1 72.44 99 TYR B CA 1
ATOM 3603 C C . TYR B 1 99 ? -12.039 25.109 13.734 1 72.44 99 TYR B C 1
ATOM 3605 O O . TYR B 1 99 ? -13.078 25.484 13.188 1 72.44 99 TYR B O 1
ATOM 3613 N N . ASN B 1 100 ? -12.016 24.844 15.078 1 84.31 100 ASN B N 1
ATOM 3614 C CA . ASN B 1 100 ? -13.219 24.828 15.906 1 84.31 100 ASN B CA 1
ATOM 3615 C C . ASN B 1 100 ? -14.258 23.859 15.352 1 84.31 100 ASN B C 1
ATOM 3617 O O . ASN B 1 100 ? -15.438 24.203 15.227 1 84.31 100 ASN B O 1
ATOM 3621 N N . VAL B 1 101 ? -13.789 22.719 14.883 1 90.25 101 VAL B N 1
ATOM 3622 C CA . VAL B 1 101 ? -14.641 21.672 14.328 1 90.25 101 VAL B CA 1
ATOM 3623 C C . VAL B 1 101 ? -14.75 20.516 15.32 1 90.25 101 VAL B C 1
ATOM 3625 O O . VAL B 1 101 ? -13.75 20.094 15.906 1 90.25 101 VAL B O 1
ATOM 3628 N N . THR B 1 102 ? -15.961 20.062 15.562 1 93.31 102 THR B N 1
ATOM 3629 C CA . THR B 1 102 ? -16.219 18.844 16.344 1 93.31 102 THR B CA 1
ATOM 3630 C C . THR B 1 102 ? -16.938 17.797 15.508 1 93.31 102 THR B C 1
ATOM 3632 O O . THR B 1 102 ? -17.641 18.141 14.555 1 93.31 102 THR B O 1
ATOM 3635 N N . VAL B 1 103 ? -16.688 16.516 15.828 1 96.88 103 VAL B N 1
ATOM 3636 C CA . VAL B 1 103 ? -17.328 15.43 15.086 1 96.88 103 VAL B CA 1
ATOM 3637 C C . VAL B 1 103 ? -18.203 14.602 16.031 1 96.88 103 VAL B C 1
ATOM 3639 O O . VAL B 1 103 ? -17.703 14.055 17.016 1 96.88 103 VAL B O 1
ATOM 3642 N N . ARG B 1 104 ? -19.484 14.531 15.766 1 97.31 104 ARG B N 1
ATOM 3643 C CA . ARG B 1 104 ? -20.391 13.648 16.484 1 97.31 104 ARG B CA 1
ATOM 3644 C C . ARG B 1 104 ? -20.562 12.32 15.766 1 97.31 104 ARG B C 1
ATOM 3646 O O . ARG B 1 104 ? -20.766 12.289 14.547 1 97.31 104 ARG B O 1
ATOM 3653 N N . ARG B 1 105 ? -20.438 11.281 16.531 1 97.62 105 ARG B N 1
ATOM 3654 C CA . ARG B 1 105 ? -20.5 9.938 15.961 1 97.62 105 ARG B CA 1
ATOM 3655 C C . ARG B 1 105 ? -21.906 9.344 16.109 1 97.62 105 ARG B C 1
ATOM 3657 O O . ARG B 1 105 ? -22.5 9.398 17.188 1 97.62 105 ARG B O 1
ATOM 3664 N N . PHE B 1 106 ? -22.406 8.836 15.094 1 97.5 106 PHE B N 1
ATOM 3665 C CA . PHE B 1 106 ? -23.672 8.109 15.055 1 97.5 106 PHE B CA 1
ATOM 3666 C C . PHE B 1 106 ? -23.484 6.727 14.445 1 97.5 106 PHE B C 1
ATOM 3668 O O . PHE B 1 106 ? -23.094 6.602 13.281 1 97.5 106 PHE B O 1
ATOM 3675 N N . CYS B 1 107 ? -23.781 5.691 15.211 1 97.31 107 CYS B N 1
ATOM 3676 C CA . CYS B 1 107 ? -23.453 4.332 14.797 1 97.31 107 CYS B CA 1
ATOM 3677 C C . CYS B 1 107 ? -24.719 3.512 14.578 1 97.31 107 CYS B C 1
ATOM 3679 O O . CYS B 1 107 ? -25.75 3.771 15.195 1 97.31 107 CYS B O 1
ATOM 3681 N N . PHE B 1 108 ? -24.641 2.533 13.688 1 94.88 108 PHE B N 1
ATOM 3682 C CA . PHE B 1 108 ? -25.719 1.594 13.406 1 94.88 108 PHE B CA 1
ATOM 3683 C C . PHE B 1 108 ? -25.188 0.177 13.258 1 94.88 108 PHE B C 1
ATOM 3685 O O . PHE B 1 108 ? -23.969 -0.021 13.117 1 94.88 108 PHE B O 1
ATOM 3692 N N . ASP B 1 109 ? -26.094 -0.795 13.336 1 92.31 109 ASP B N 1
ATOM 3693 C CA . ASP B 1 109 ? -25.75 -2.188 13.07 1 92.31 109 ASP B CA 1
ATOM 3694 C C . ASP B 1 109 ? -25.734 -2.469 11.57 1 92.31 109 ASP B C 1
ATOM 3696 O O . ASP B 1 109 ? -26.781 -2.443 10.914 1 92.31 109 ASP B O 1
ATOM 3700 N N . GLN B 1 110 ? -24.531 -2.754 11.062 1 89.56 110 GLN B N 1
ATOM 3701 C CA . GLN B 1 110 ? -24.375 -2.91 9.617 1 89.56 110 GLN B CA 1
ATOM 3702 C C . GLN B 1 110 ? -25.125 -4.152 9.125 1 89.56 110 GLN B C 1
ATOM 3704 O O . GLN B 1 110 ? -25.312 -4.332 7.922 1 89.56 110 GLN B O 1
ATOM 3709 N N . TYR B 1 111 ? -25.547 -4.977 10.016 1 86.81 111 TYR B N 1
ATOM 3710 C CA . TYR B 1 111 ? -26.219 -6.207 9.609 1 86.81 111 TYR B CA 1
ATOM 3711 C C . TYR B 1 111 ? -27.719 -6.141 9.914 1 86.81 111 TYR B C 1
ATOM 3713 O O . TYR B 1 111 ? -28.406 -7.16 9.867 1 86.81 111 TYR B O 1
ATOM 3721 N N . ASP B 1 112 ? -28.188 -4.953 10.266 1 87.94 112 ASP B N 1
ATOM 3722 C CA . ASP B 1 112 ? -29.609 -4.727 10.555 1 87.94 112 ASP B CA 1
ATOM 3723 C C . ASP B 1 112 ? -30.094 -3.432 9.906 1 87.94 112 ASP B C 1
ATOM 3725 O O . ASP B 1 112 ? -29.906 -2.346 10.461 1 87.94 112 ASP B O 1
ATOM 3729 N N . ARG B 1 113 ? -30.828 -3.598 8.906 1 87.94 113 ARG B N 1
ATOM 3730 C CA . ARG B 1 113 ? -31.328 -2.455 8.148 1 87.94 113 ARG B CA 1
ATOM 3731 C C . ARG B 1 113 ? -32.156 -1.542 9.039 1 87.94 113 ARG B C 1
ATOM 3733 O O . ARG B 1 113 ? -32.125 -0.318 8.891 1 87.94 113 ARG B O 1
ATOM 3740 N N . SER B 1 114 ? -32.938 -2.109 9.891 1 91.44 114 SER B N 1
ATOM 3741 C CA . SER B 1 114 ? -33.812 -1.332 10.758 1 91.44 114 SER B CA 1
ATOM 3742 C C . SER B 1 114 ? -33 -0.414 11.68 1 91.44 114 SER B C 1
ATOM 3744 O O . SER B 1 114 ? -33.469 0.671 12.031 1 91.44 114 SER B O 1
ATOM 3746 N N . SER B 1 115 ? -31.859 -0.864 12.008 1 93.56 115 SER B N 1
ATOM 3747 C CA . SER B 1 115 ? -30.969 -0.04 12.82 1 93.56 115 SER B CA 1
ATOM 3748 C C . SER B 1 115 ? -30.594 1.247 12.094 1 93.56 115 SER B C 1
ATOM 3750 O O . SER B 1 115 ? -30.562 2.32 12.703 1 93.56 115 SER B O 1
ATOM 3752 N N . PHE B 1 116 ? -30.359 1.164 10.828 1 92.81 116 PHE B N 1
ATOM 3753 C CA . PHE B 1 116 ? -30.016 2.326 10.023 1 92.81 116 PHE B CA 1
ATOM 3754 C C . PHE B 1 116 ? -31.219 3.24 9.836 1 92.81 116 PHE B C 1
ATOM 3756 O O . PHE B 1 116 ? -31.094 4.465 9.898 1 92.81 116 PHE B O 1
ATOM 3763 N N . GLU B 1 117 ? -32.344 2.662 9.602 1 92.75 117 GLU B N 1
ATOM 3764 C CA . GLU B 1 117 ? -33.562 3.436 9.469 1 92.75 117 GLU B CA 1
ATOM 3765 C C . GLU B 1 117 ? -33.812 4.281 10.711 1 92.75 117 GLU B C 1
ATOM 3767 O O . GLU B 1 117 ? -34.156 5.465 10.609 1 92.75 117 GLU B O 1
ATOM 3772 N N . SER B 1 118 ? -33.688 3.631 11.828 1 95.62 118 SER B N 1
ATOM 3773 C CA . SER B 1 118 ? -33.875 4.332 13.094 1 95.62 118 SER B CA 1
ATOM 3774 C C . SER B 1 118 ? -32.875 5.469 13.258 1 95.62 118 SER B C 1
ATOM 3776 O O . SER B 1 118 ? -33.219 6.547 13.734 1 95.62 118 SER B O 1
ATOM 3778 N N . LEU B 1 119 ? -31.688 5.223 12.859 1 96.75 119 LEU B N 1
ATOM 3779 C CA . LEU B 1 119 ? -30.641 6.23 12.945 1 96.75 119 LEU B CA 1
ATOM 3780 C C . LEU B 1 119 ? -30.969 7.434 12.07 1 96.75 119 LEU B C 1
ATOM 3782 O O . LEU B 1 119 ? -30.75 8.578 12.469 1 96.75 119 LEU B O 1
ATOM 3786 N N . LEU B 1 120 ? -31.453 7.172 10.891 1 95.94 120 LEU B N 1
ATOM 3787 C CA . LEU B 1 120 ? -31.797 8.25 9.969 1 95.94 120 LEU B CA 1
ATOM 3788 C C . LEU B 1 120 ? -32.875 9.156 10.57 1 95.94 120 LEU B C 1
ATOM 3790 O O . LEU B 1 120 ? -32.812 10.375 10.391 1 95.94 120 LEU B O 1
ATOM 3794 N N . GLU B 1 121 ? -33.781 8.57 11.242 1 95.62 121 GLU B N 1
ATOM 3795 C CA . GLU B 1 121 ? -34.781 9.367 11.922 1 95.62 121 GLU B CA 1
ATOM 3796 C C . GLU B 1 121 ? -34.156 10.281 12.969 1 95.62 121 GLU B C 1
ATOM 3798 O O . GLU B 1 121 ? -34.562 11.445 13.102 1 95.62 121 GLU B O 1
ATOM 3803 N N . THR B 1 122 ? -33.281 9.758 13.641 1 96.38 122 THR B N 1
ATOM 3804 C CA . THR B 1 122 ? -32.562 10.539 14.641 1 96.38 122 THR B CA 1
ATOM 3805 C C . THR B 1 122 ? -31.781 11.68 13.977 1 96.38 122 THR B C 1
ATOM 3807 O O . THR B 1 122 ? -31.812 12.82 14.445 1 96.38 122 THR B O 1
ATOM 3810 N N . LEU B 1 123 ? -31.156 11.391 12.852 1 96.5 123 LEU B N 1
ATOM 3811 C CA . LEU B 1 123 ? -30.297 12.352 12.164 1 96.5 123 LEU B CA 1
ATOM 3812 C C . LEU B 1 123 ? -31.125 13.492 11.586 1 96.5 123 LEU B C 1
ATOM 3814 O O . LEU B 1 123 ? -30.641 14.625 11.492 1 96.5 123 LEU B O 1
ATOM 3818 N N . ARG B 1 124 ? -32.312 13.234 11.258 1 93.56 124 ARG B N 1
ATOM 3819 C CA . ARG B 1 124 ? -33.188 14.258 10.703 1 93.56 124 ARG B CA 1
ATOM 3820 C C . ARG B 1 124 ? -33.5 15.32 11.742 1 93.56 124 ARG B C 1
ATOM 3822 O O . ARG B 1 124 ? -33.844 16.453 11.391 1 93.56 124 ARG B O 1
ATOM 3829 N N . ARG B 1 125 ? -33.344 14.977 12.984 1 92.94 125 ARG B N 1
ATOM 3830 C CA . ARG B 1 125 ? -33.625 15.891 14.078 1 92.94 125 ARG B CA 1
ATOM 3831 C C . ARG B 1 125 ? -32.375 16.578 14.578 1 92.94 125 ARG B C 1
ATOM 3833 O O . ARG B 1 125 ? -32.438 17.453 15.453 1 92.94 125 ARG B O 1
ATOM 3840 N N . GLU B 1 126 ? -31.297 16.141 14.062 1 94.31 126 GLU B N 1
ATOM 3841 C CA . GLU B 1 126 ? -30.016 16.688 14.5 1 94.31 126 GLU B CA 1
ATOM 3842 C C . GLU B 1 126 ? -29.562 17.828 13.594 1 94.31 126 GLU B C 1
ATOM 3844 O O . GLU B 1 126 ? -29.938 17.891 12.422 1 94.31 126 GLU B O 1
ATOM 3849 N N . GLU B 1 127 ? -28.891 18.75 14.195 1 95.06 127 GLU B N 1
ATOM 3850 C CA . GLU B 1 127 ? -28.281 19.828 13.43 1 95.06 127 GLU B CA 1
ATOM 3851 C C . GLU B 1 127 ? -26.766 19.625 13.32 1 95.06 127 GLU B C 1
ATOM 3853 O O . GLU B 1 127 ? -26.094 19.344 14.312 1 95.06 127 GLU B O 1
ATOM 3858 N N . PHE B 1 128 ? -26.25 19.625 12.148 1 96.94 128 PHE B N 1
ATOM 3859 C CA . PHE B 1 128 ? -24.828 19.547 11.867 1 96.94 128 PHE B CA 1
ATOM 3860 C C . PHE B 1 128 ? -24.484 20.281 10.57 1 96.94 128 PHE B C 1
ATOM 3862 O O . PHE B 1 128 ? -25.375 20.562 9.766 1 96.94 128 PHE B O 1
ATOM 3869 N N . ASP B 1 129 ? -23.188 20.594 10.414 1 97.12 129 ASP B N 1
ATOM 3870 C CA . ASP B 1 129 ? -22.766 21.438 9.305 1 97.12 129 ASP B CA 1
ATOM 3871 C C . ASP B 1 129 ? -22.234 20.609 8.141 1 97.12 129 ASP B C 1
ATOM 3873 O O . ASP B 1 129 ? -22.094 21.109 7.023 1 97.12 129 ASP B O 1
ATOM 3877 N N . GLY B 1 130 ? -21.922 19.391 8.289 1 98.25 130 GLY B N 1
ATOM 3878 C CA . GLY B 1 130 ? -21.422 18.438 7.316 1 98.25 130 GLY B CA 1
ATOM 3879 C C . GLY B 1 130 ? -21.516 17 7.785 1 98.25 130 GLY B C 1
ATOM 3880 O O . GLY B 1 130 ? -21.672 16.734 8.984 1 98.25 130 GLY B O 1
ATOM 3881 N N . ALA B 1 131 ? -21.406 16.062 6.816 1 98.62 131 ALA B N 1
ATOM 3882 C CA . ALA B 1 131 ? -21.594 14.672 7.207 1 98.62 131 ALA B CA 1
ATOM 3883 C C . ALA B 1 131 ? -20.594 13.766 6.5 1 98.62 131 ALA B C 1
ATOM 3885 O O . ALA B 1 131 ? -20.312 13.945 5.312 1 98.62 131 ALA B O 1
ATOM 3886 N N . VAL B 1 132 ? -19.984 12.875 7.238 1 98.62 132 VAL B N 1
ATOM 3887 C CA . VAL B 1 132 ? -19.281 11.711 6.719 1 98.62 132 VAL B CA 1
ATOM 3888 C C . VAL B 1 132 ? -20.188 10.484 6.766 1 98.62 132 VAL B C 1
ATOM 3890 O O . VAL B 1 132 ? -20.625 10.07 7.844 1 98.62 132 VAL B O 1
ATOM 3893 N N . ILE B 1 133 ? -20.422 9.867 5.617 1 97.69 133 ILE B N 1
ATOM 3894 C CA . ILE B 1 133 ? -21.469 8.844 5.574 1 97.69 133 ILE B CA 1
ATOM 3895 C C . ILE B 1 133 ? -20.891 7.547 5.012 1 97.69 133 ILE B C 1
ATOM 3897 O O . ILE B 1 133 ? -20.438 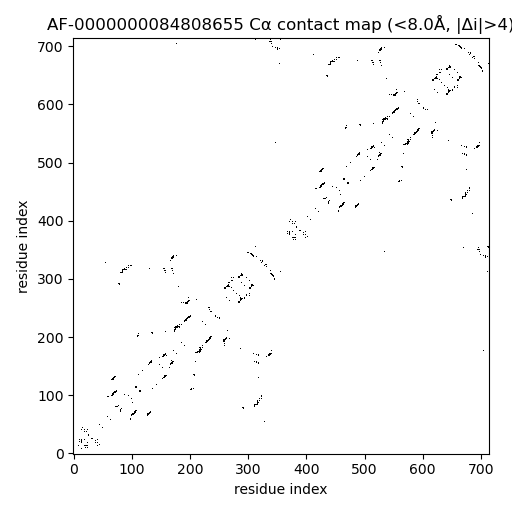7.508 3.867 1 97.69 133 ILE B O 1
ATOM 3901 N N . ALA B 1 134 ? -20.906 6.5 5.828 1 93.44 134 ALA B N 1
ATOM 3902 C CA . ALA B 1 134 ? -20.719 5.148 5.301 1 93.44 134 ALA B CA 1
ATOM 3903 C C . ALA B 1 134 ? -21.938 4.699 4.496 1 93.44 134 ALA B C 1
ATOM 3905 O O . ALA B 1 134 ? -23.062 4.715 4.996 1 93.44 134 ALA B O 1
ATOM 3906 N N . THR B 1 135 ? -21.812 4.117 3.309 1 87.81 135 THR B N 1
ATOM 3907 C CA . THR B 1 135 ? -22.906 4.023 2.336 1 87.81 135 THR B CA 1
ATOM 3908 C C . THR B 1 135 ? -23.391 2.582 2.207 1 87.81 135 THR B C 1
ATOM 3910 O O . THR B 1 135 ? -23.719 2.129 1.107 1 87.81 135 THR B O 1
ATOM 3913 N N . LEU B 1 136 ? -23.391 1.83 3.252 1 85.31 136 LEU B N 1
ATOM 3914 C CA . LEU B 1 136 ? -23.703 0.406 3.215 1 85.31 136 LEU B CA 1
ATOM 3915 C C . LEU B 1 136 ? -25.078 0.171 2.6 1 85.31 136 LEU B C 1
ATOM 3917 O O . LEU B 1 136 ? -25.266 -0.791 1.853 1 85.31 136 LEU B O 1
ATOM 3921 N N . PHE B 1 137 ? -26.062 1.081 2.789 1 86.62 137 PHE B N 1
ATOM 3922 C CA . PHE B 1 137 ? -27.438 0.965 2.322 1 86.62 137 PHE B CA 1
ATOM 3923 C C . PHE B 1 137 ? -27.781 2.102 1.367 1 86.62 137 PHE B C 1
ATOM 3925 O O . PHE B 1 137 ? -28.516 3.021 1.73 1 86.62 137 PHE B O 1
ATOM 3932 N N . ALA B 1 138 ? -27.375 1.912 0.146 1 88.81 138 ALA B N 1
ATOM 3933 C CA . ALA B 1 138 ? -27.469 2.984 -0.842 1 88.81 138 ALA B CA 1
ATOM 3934 C C . ALA B 1 138 ? -28.906 3.473 -0.988 1 88.81 138 ALA B C 1
ATOM 3936 O O . ALA B 1 138 ? -29.141 4.676 -1.117 1 88.81 138 ALA B O 1
ATOM 3937 N N . GLU B 1 139 ? -29.844 2.592 -0.927 1 89.75 139 GLU B N 1
ATOM 3938 C CA . GLU B 1 139 ? -31.25 2.922 -1.146 1 89.75 139 GLU B CA 1
ATOM 3939 C C . GLU B 1 139 ? -31.766 3.848 -0.053 1 89.75 139 GLU B C 1
ATOM 3941 O O . GLU B 1 139 ? -32.688 4.629 -0.285 1 89.75 139 GLU B O 1
ATOM 3946 N N . MET B 1 140 ? -31.203 3.77 1.093 1 91.81 140 MET B N 1
ATOM 3947 C CA . MET B 1 140 ? -31.625 4.605 2.209 1 91.81 140 MET B CA 1
ATOM 3948 C C . MET B 1 140 ? -30.781 5.871 2.295 1 91.81 140 MET B C 1
ATOM 3950 O O . MET B 1 140 ? -31.25 6.914 2.746 1 91.81 140 MET B O 1
ATOM 3954 N N . VAL B 1 141 ? -29.562 5.77 1.812 1 93.69 141 VAL B N 1
ATOM 3955 C CA . VAL B 1 141 ? -28.625 6.895 1.871 1 93.69 141 VAL B CA 1
ATOM 3956 C C . VAL B 1 141 ? -29.031 7.953 0.847 1 93.69 141 VAL B C 1
ATOM 3958 O O . VAL B 1 141 ? -28.984 9.156 1.129 1 93.69 141 VAL B O 1
ATOM 3961 N N . GLU B 1 142 ? -29.5 7.531 -0.289 1 95 142 GLU B N 1
ATOM 3962 C CA . GLU B 1 142 ? -29.797 8.445 -1.386 1 95 142 GLU B CA 1
ATOM 3963 C C . GLU B 1 142 ? -30.891 9.445 -0.984 1 95 142 GLU B C 1
ATOM 3965 O O . GLU B 1 142 ? -30.688 10.656 -1.092 1 95 142 GLU B O 1
ATOM 3970 N N . PRO B 1 143 ? -32.031 8.992 -0.45 1 95.44 143 PRO B N 1
ATOM 3971 C CA . PRO B 1 143 ? -33.031 9.977 -0.015 1 95.44 143 PRO B CA 1
ATOM 3972 C C . PRO B 1 143 ? -32.531 10.867 1.118 1 95.44 143 PRO B C 1
ATOM 3974 O O . PRO B 1 143 ? -32.875 12.055 1.174 1 95.44 143 PRO B O 1
ATOM 3977 N N . PHE B 1 144 ? -31.781 10.32 1.971 1 96.25 144 PHE B N 1
ATOM 3978 C CA . PHE B 1 144 ? -31.234 11.094 3.082 1 96.25 144 PHE B CA 1
ATOM 3979 C C . PHE B 1 144 ? -30.328 12.211 2.574 1 96.25 144 PHE B C 1
ATOM 3981 O O . PHE B 1 144 ? -30.391 13.336 3.062 1 96.25 144 PHE B O 1
ATOM 3988 N N . THR B 1 145 ? -29.484 11.93 1.593 1 97.19 145 THR B N 1
ATOM 3989 C CA . THR B 1 145 ? -28.562 12.938 1.084 1 97.19 145 THR B CA 1
ATOM 3990 C C . THR B 1 145 ? -29.297 14.008 0.297 1 97.19 145 THR B C 1
ATOM 3992 O O . THR B 1 145 ? -28.859 15.156 0.224 1 97.19 145 THR B O 1
ATOM 3995 N N . ARG B 1 146 ? -30.438 13.711 -0.28 1 97.19 146 ARG B N 1
ATOM 3996 C CA . ARG B 1 146 ? -31.266 14.734 -0.913 1 97.19 146 ARG B CA 1
ATOM 3997 C C . ARG B 1 146 ? -31.75 15.758 0.109 1 97.19 146 ARG B C 1
ATOM 3999 O O . ARG B 1 146 ? -31.812 16.953 -0.188 1 97.19 146 ARG B O 1
ATOM 4006 N N . GLU B 1 147 ? -32.125 15.258 1.25 1 97.06 147 GLU B N 1
ATOM 4007 C CA . GLU B 1 147 ? -32.5 16.156 2.338 1 97.06 147 GLU B CA 1
ATOM 4008 C C . GLU B 1 147 ? -31.344 17.062 2.736 1 97.06 147 GLU B C 1
ATOM 4010 O O . GLU B 1 147 ? -31.531 18.25 3.008 1 97.06 147 GLU B O 1
ATOM 4015 N N . LEU B 1 148 ? -30.156 16.516 2.785 1 97.94 148 LEU B N 1
ATOM 4016 C CA . LEU B 1 148 ? -28.969 17.312 3.119 1 97.94 148 LEU B CA 1
ATOM 4017 C C . LEU B 1 148 ? -28.719 18.375 2.062 1 97.94 148 LEU B C 1
ATOM 4019 O O . LEU B 1 148 ? -28.391 19.516 2.396 1 97.94 148 LEU B O 1
ATOM 4023 N N . ASP B 1 149 ? -28.906 17.969 0.85 1 97.81 149 ASP B N 1
ATOM 4024 C CA . ASP B 1 149 ? -28.766 18.922 -0.251 1 97.81 149 ASP B CA 1
ATOM 4025 C C . ASP B 1 149 ? -29.719 20.094 -0.096 1 97.81 149 ASP B C 1
ATOM 4027 O O . ASP B 1 149 ? -29.328 21.25 -0.271 1 97.81 149 ASP B O 1
ATOM 4031 N N . ALA B 1 150 ? -30.891 19.797 0.217 1 96.94 150 ALA B N 1
ATOM 4032 C CA . ALA B 1 150 ? -31.922 20.828 0.383 1 96.94 150 ALA B CA 1
ATOM 4033 C C . ALA B 1 150 ? -31.547 21.781 1.512 1 96.94 150 ALA B C 1
ATOM 4035 O O . ALA B 1 150 ? -31.875 22.969 1.456 1 96.94 150 ALA B O 1
ATOM 4036 N N . ARG B 1 151 ? -30.875 21.266 2.498 1 96.06 151 ARG B N 1
ATOM 4037 C CA . ARG B 1 151 ? -30.469 22.062 3.652 1 96.06 151 ARG B CA 1
ATOM 4038 C C . ARG B 1 151 ? -29.125 22.734 3.412 1 96.06 151 ARG B C 1
ATOM 4040 O O . ARG B 1 151 ? -28.656 23.5 4.254 1 96.06 151 ARG B O 1
ATOM 4047 N N . GLY B 1 152 ? -28.484 22.422 2.318 1 96.81 152 GLY B N 1
ATOM 4048 C CA . GLY B 1 152 ? -27.172 22.984 2.008 1 96.81 152 GLY B CA 1
ATOM 4049 C C . GLY B 1 152 ? -26.062 22.391 2.846 1 96.81 152 GLY B C 1
ATOM 4050 O O . GLY B 1 152 ? -25.031 23.031 3.088 1 96.81 152 GLY B O 1
ATOM 4051 N N . VAL B 1 153 ? -26.25 21.188 3.371 1 98 153 VAL B N 1
ATOM 4052 C CA . VAL B 1 153 ? -25.266 20.516 4.207 1 98 153 VAL B CA 1
ATOM 4053 C C . VAL B 1 153 ? -24.375 19.609 3.344 1 98 153 VAL B C 1
ATOM 4055 O O . VAL B 1 153 ? -24.859 18.641 2.766 1 98 153 VAL B O 1
ATOM 4058 N N . PRO B 1 154 ? -23.047 19.953 3.201 1 98.5 154 PRO B N 1
ATOM 4059 C CA . PRO B 1 154 ? -22.141 19.094 2.428 1 98.5 154 PRO B CA 1
ATOM 4060 C C . PRO B 1 154 ? -21.906 17.734 3.098 1 98.5 154 PRO B C 1
ATOM 4062 O O . PRO B 1 154 ? -21.953 17.641 4.324 1 98.5 154 PRO B O 1
ATOM 4065 N N . TYR B 1 155 ? -21.641 16.719 2.295 1 98.62 155 TYR B N 1
ATOM 4066 C CA . TYR B 1 155 ? -21.359 15.383 2.822 1 98.62 155 TYR B CA 1
ATOM 4067 C C . TYR B 1 155 ? -20.344 14.656 1.95 1 98.62 155 TYR B C 1
ATOM 4069 O O . TYR B 1 155 ? -20.203 14.969 0.768 1 98.62 155 TYR B O 1
ATOM 4077 N N . VAL B 1 156 ? -19.594 13.766 2.555 1 98.5 156 VAL B N 1
ATOM 4078 C CA . VAL B 1 156 ? -18.641 12.898 1.865 1 98.5 156 VAL B CA 1
ATOM 4079 C C . VAL B 1 156 ? -19.016 11.43 2.102 1 98.5 156 VAL B C 1
ATOM 4081 O O . VAL B 1 156 ? -19.531 11.078 3.164 1 98.5 156 VAL B O 1
ATOM 4084 N N . PHE B 1 157 ? -18.844 10.648 1.044 1 98.06 157 PHE B N 1
ATOM 4085 C CA . PHE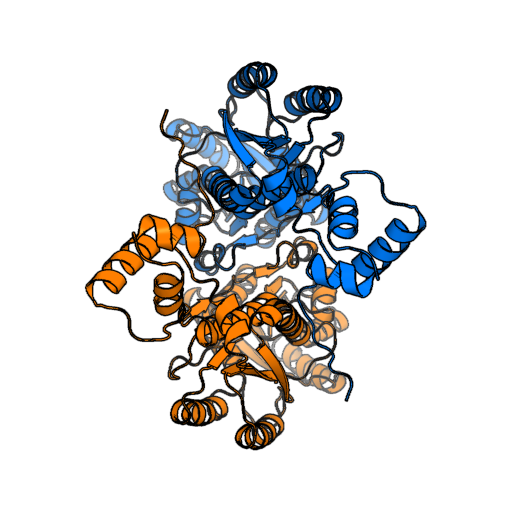 B 1 157 ? -19.047 9.211 1.153 1 98.06 157 PHE B CA 1
ATOM 4086 C C . PHE B 1 157 ? -17.719 8.5 1.449 1 98.06 157 PHE B C 1
ATOM 4088 O O . PHE B 1 157 ? -16.672 8.922 0.978 1 98.06 157 PHE B O 1
ATOM 4095 N N . VAL B 1 158 ? -17.844 7.484 2.213 1 97 158 VAL B N 1
ATOM 4096 C CA . VAL B 1 158 ? -16.703 6.621 2.486 1 97 158 VAL B CA 1
ATOM 4097 C C . VAL B 1 158 ? -17.078 5.164 2.244 1 97 158 VAL B C 1
ATOM 4099 O O . VAL B 1 158 ? -18.266 4.832 2.152 1 97 158 VAL B O 1
ATOM 4102 N N . ASP B 1 159 ? -16.062 4.246 2.086 1 93.44 159 ASP B N 1
ATOM 4103 C CA . ASP B 1 159 ? -16.203 2.805 1.91 1 93.44 159 ASP B CA 1
ATOM 4104 C C . ASP B 1 159 ? -16.719 2.467 0.513 1 93.44 159 ASP B C 1
ATOM 4106 O O . ASP B 1 159 ? -16.078 1.711 -0.224 1 93.44 159 ASP B O 1
ATOM 4110 N N . SER B 1 160 ? -17.859 3.062 0.192 1 91.5 160 SER B N 1
ATOM 4111 C CA . SER B 1 160 ? -18.406 2.924 -1.155 1 91.5 160 SER B CA 1
ATOM 4112 C C . SER B 1 160 ? -19.016 4.23 -1.643 1 91.5 160 SER B C 1
ATOM 4114 O O . SER B 1 160 ? -19.359 5.098 -0.837 1 91.5 160 SER B O 1
ATOM 4116 N N . ASP B 1 161 ? -19.125 4.312 -2.943 1 94.19 161 ASP B N 1
ATOM 4117 C CA . ASP B 1 161 ? -19.625 5.539 -3.545 1 94.19 161 ASP B CA 1
ATOM 4118 C C . ASP B 1 161 ? -21.031 5.34 -4.098 1 94.19 161 ASP B C 1
ATOM 4120 O O . ASP B 1 161 ? -21.453 4.207 -4.371 1 94.19 161 ASP B O 1
ATOM 4124 N N . ILE B 1 162 ? -21.797 6.383 -4.102 1 93.88 162 ILE B N 1
ATOM 4125 C CA . ILE B 1 162 ? -23.062 6.484 -4.824 1 93.88 162 ILE B CA 1
ATOM 4126 C C . ILE B 1 162 ? -23 7.66 -5.797 1 93.88 162 ILE B C 1
ATOM 4128 O O . ILE B 1 162 ? -23.484 8.758 -5.488 1 93.88 162 ILE B O 1
ATOM 4132 N N . PRO B 1 163 ? -22.516 7.395 -6.98 1 91.81 163 PRO B N 1
ATOM 4133 C CA . PRO B 1 163 ? -22.172 8.477 -7.91 1 91.81 163 PRO B CA 1
ATOM 4134 C C . PRO B 1 163 ? -23.375 9.359 -8.258 1 91.81 163 PRO B C 1
ATOM 4136 O O . PRO B 1 163 ? -23.203 10.523 -8.617 1 91.81 163 PRO B O 1
ATOM 4139 N N . ALA B 1 164 ? -24.547 8.898 -8.117 1 92.69 164 ALA B N 1
ATOM 4140 C CA . ALA B 1 164 ? -25.75 9.648 -8.477 1 92.69 164 ALA B CA 1
ATOM 4141 C C . ALA B 1 164 ? -26.016 10.766 -7.48 1 92.69 164 ALA B C 1
ATOM 4143 O O . ALA B 1 164 ? -26.812 11.672 -7.754 1 92.69 164 ALA B O 1
ATOM 4144 N N . CYS B 1 165 ? -25.422 10.727 -6.34 1 95.69 165 CYS B N 1
ATOM 4145 C CA . CYS B 1 165 ? -25.625 11.727 -5.305 1 95.69 165 CYS B CA 1
ATOM 4146 C C . CYS B 1 165 ? -24.672 12.906 -5.484 1 95.69 165 CYS B C 1
ATOM 4148 O O . CYS B 1 165 ? -23.688 12.797 -6.219 1 95.69 165 CYS B O 1
ATOM 4150 N N . ASN B 1 166 ? -24.984 14 -4.863 1 96.88 166 ASN B N 1
ATOM 4151 C CA . ASN B 1 166 ? -24.203 15.227 -4.965 1 96.88 166 ASN B CA 1
ATOM 4152 C C . ASN B 1 166 ? -23.188 15.336 -3.826 1 96.88 166 ASN B C 1
ATOM 4154 O O . ASN B 1 166 ? -23.078 16.375 -3.176 1 96.88 166 ASN B O 1
ATOM 4158 N N . ARG B 1 167 ? -22.484 14.266 -3.584 1 97.5 167 ARG B N 1
ATOM 4159 C CA . ARG B 1 167 ? -21.5 14.273 -2.508 1 97.5 167 ARG B CA 1
ATOM 4160 C C . ARG B 1 167 ? -20.359 15.234 -2.818 1 97.5 167 ARG B C 1
ATOM 4162 O O . ARG B 1 167 ? -19.984 15.414 -3.98 1 97.5 167 ARG B O 1
ATOM 4169 N N . LEU B 1 168 ? -19.812 15.812 -1.834 1 98.19 168 LEU B N 1
ATOM 4170 C CA . LEU B 1 168 ? -18.625 16.656 -1.946 1 98.19 168 LEU B CA 1
ATOM 4171 C C . LEU B 1 168 ? -17.422 15.852 -2.436 1 98.19 168 LEU B C 1
ATOM 4173 O O . LEU B 1 168 ? -16.672 16.328 -3.289 1 98.19 168 LEU B O 1
ATOM 4177 N N . ALA B 1 169 ? -17.25 14.664 -1.899 1 98.31 169 ALA B N 1
ATOM 4178 C CA . ALA B 1 169 ? -16.141 13.781 -2.246 1 98.31 169 ALA B CA 1
ATOM 4179 C C . ALA B 1 169 ? -16.406 12.344 -1.811 1 98.31 169 ALA B C 1
ATOM 4181 O O . ALA B 1 169 ? -17.297 12.102 -0.995 1 98.31 169 ALA B O 1
ATOM 4182 N N . TYR B 1 170 ? -15.727 11.508 -2.402 1 97.69 170 TYR B N 1
ATOM 4183 C CA . TYR B 1 170 ? -15.672 10.109 -1.998 1 97.69 170 TYR B CA 1
ATOM 4184 C C . TYR B 1 170 ? -14.258 9.695 -1.613 1 97.69 170 TYR B C 1
ATOM 4186 O O . TYR B 1 170 ? -13.305 10.008 -2.326 1 97.69 170 TYR B O 1
ATOM 4194 N N . PHE B 1 171 ? -14.133 9.039 -0.461 1 96.81 171 PHE B N 1
ATOM 4195 C CA . PHE B 1 171 ? -12.875 8.445 -0.029 1 96.81 171 PHE B CA 1
ATOM 4196 C C . PHE B 1 171 ? -13.023 6.941 0.169 1 96.81 171 PHE B C 1
ATOM 4198 O O . PHE B 1 171 ? -13.781 6.496 1.036 1 96.81 171 PHE B O 1
ATOM 4205 N N . GLY B 1 172 ? -12.383 6.086 -0.563 1 96.06 172 GLY B N 1
ATOM 4206 C CA . GLY B 1 172 ? -12.422 4.633 -0.52 1 96.06 172 GLY B CA 1
ATOM 4207 C C . GLY B 1 172 ? -11.695 3.98 -1.682 1 96.06 172 GLY B C 1
ATOM 4208 O O . GLY B 1 172 ? -10.812 4.59 -2.289 1 96.06 172 GLY B O 1
ATOM 4209 N N . THR B 1 173 ? -11.945 2.73 -1.919 1 95.75 173 THR B N 1
ATOM 4210 C CA . THR B 1 173 ? -11.336 2.021 -3.037 1 95.75 173 THR B CA 1
ATOM 4211 C C . THR B 1 173 ? -12.336 1.834 -4.172 1 95.75 173 THR B C 1
ATOM 4213 O O . THR B 1 173 ? -13.547 1.992 -3.975 1 95.75 173 THR B O 1
ATOM 4216 N N . SER B 1 174 ? -11.812 1.615 -5.379 1 96.38 174 SER B N 1
ATOM 4217 C CA . SER B 1 174 ? -12.68 1.044 -6.41 1 96.38 174 SER B CA 1
ATOM 4218 C C . SER B 1 174 ? -13.102 -0.375 -6.051 1 96.38 174 SER B C 1
ATOM 4220 O O . SER B 1 174 ? -12.312 -1.315 -6.18 1 96.38 174 SER B O 1
ATOM 4222 N N . SER B 1 175 ? -14.328 -0.458 -5.633 1 96.06 175 SER B N 1
ATOM 4223 C CA . SER B 1 175 ? -14.812 -1.77 -5.223 1 96.06 175 SER B CA 1
ATOM 4224 C C . SER B 1 175 ? -14.75 -2.77 -6.371 1 96.06 175 SER B C 1
ATOM 4226 O O . SER B 1 175 ? -14.438 -3.943 -6.164 1 96.06 175 SER B O 1
ATOM 4228 N N . PHE B 1 176 ? -15.047 -2.285 -7.531 1 97.12 176 PHE B N 1
ATOM 4229 C CA . PHE B 1 176 ? -14.984 -3.133 -8.711 1 97.12 176 PHE B CA 1
ATOM 4230 C C . PHE B 1 176 ? -13.578 -3.662 -8.93 1 97.12 176 PHE B C 1
ATOM 4232 O O . PHE B 1 176 ? -13.367 -4.871 -9.055 1 97.12 176 PHE B O 1
ATOM 4239 N N . ASP B 1 177 ? -12.578 -2.795 -8.898 1 97.94 177 ASP B N 1
ATOM 4240 C CA . ASP B 1 177 ? -11.203 -3.211 -9.125 1 97.94 177 ASP B CA 1
ATOM 4241 C C . ASP B 1 177 ? -10.688 -4.055 -7.957 1 97.94 177 ASP B C 1
ATOM 4243 O O . ASP B 1 177 ? -9.875 -4.965 -8.156 1 97.94 177 ASP B O 1
ATOM 4247 N N . ALA B 1 178 ? -11.148 -3.732 -6.793 1 98.25 178 ALA B N 1
ATOM 4248 C CA . ALA B 1 178 ? -10.797 -4.57 -5.648 1 98.25 178 ALA B CA 1
ATOM 4249 C C . ALA B 1 178 ? -11.312 -5.996 -5.832 1 98.25 178 ALA B C 1
ATOM 4251 O O . ALA B 1 178 ? -10.656 -6.957 -5.438 1 98.25 178 ALA B O 1
ATOM 4252 N N . GLY B 1 179 ? -12.539 -6.07 -6.367 1 98.5 179 GLY B N 1
ATOM 4253 C CA . GLY B 1 179 ? -13.07 -7.379 -6.707 1 98.5 179 GLY B CA 1
ATOM 4254 C C . GLY B 1 179 ? -12.234 -8.109 -7.742 1 98.5 179 GLY B C 1
ATOM 4255 O O . GLY B 1 179 ? -11.992 -9.312 -7.617 1 98.5 179 GLY B O 1
ATOM 4256 N N . ALA B 1 180 ? -11.82 -7.395 -8.742 1 98.5 180 ALA B N 1
ATOM 4257 C CA . ALA B 1 180 ? -10.977 -7.977 -9.781 1 98.5 180 ALA B CA 1
ATOM 4258 C C . ALA B 1 180 ? -9.648 -8.461 -9.203 1 98.5 180 ALA B C 1
ATOM 4260 O O . ALA B 1 180 ? -9.148 -9.523 -9.586 1 98.5 180 ALA B O 1
ATOM 4261 N N . VAL B 1 181 ? -9.086 -7.719 -8.32 1 98.38 181 VAL B N 1
ATOM 4262 C CA . VAL B 1 181 ? -7.836 -8.094 -7.66 1 98.38 181 VAL B CA 1
ATOM 4263 C C . VAL B 1 181 ? -8.016 -9.414 -6.914 1 98.38 181 VAL B C 1
ATOM 4265 O O . VAL B 1 181 ? -7.191 -10.32 -7.039 1 98.38 181 VAL B O 1
ATOM 4268 N N . ALA B 1 182 ? -9.117 -9.484 -6.176 1 98.62 182 ALA B N 1
ATOM 4269 C CA . ALA B 1 182 ? -9.391 -10.711 -5.434 1 98.62 182 ALA B CA 1
ATOM 4270 C C . ALA B 1 182 ? -9.523 -11.906 -6.379 1 98.62 182 ALA B C 1
ATOM 4272 O O . ALA B 1 182 ? -9.008 -12.992 -6.102 1 98.62 182 ALA B O 1
ATOM 4273 N N . ALA B 1 183 ? -10.25 -11.68 -7.461 1 98.5 183 ALA B N 1
ATOM 4274 C CA . ALA B 1 183 ? -10.43 -12.742 -8.453 1 98.5 183 ALA B CA 1
ATOM 4275 C C . ALA B 1 183 ? -9.094 -13.211 -9.008 1 98.5 183 ALA B C 1
ATOM 4277 O O . ALA B 1 183 ? -8.852 -14.406 -9.133 1 98.5 183 ALA B O 1
ATOM 4278 N N . ARG B 1 184 ? -8.281 -12.312 -9.297 1 96.62 184 ARG B N 1
ATOM 4279 C CA . ARG B 1 184 ? -6.973 -12.648 -9.844 1 96.62 184 ARG B CA 1
ATOM 4280 C C . ARG B 1 184 ? -6.145 -13.438 -8.836 1 96.62 184 ARG B C 1
ATOM 4282 O O . ARG B 1 184 ? -5.555 -14.469 -9.18 1 96.62 184 ARG B O 1
ATOM 4289 N N . LEU B 1 185 ? -6.09 -12.961 -7.621 1 96.88 185 LEU B N 1
ATOM 4290 C CA . LEU B 1 185 ? -5.328 -13.617 -6.562 1 96.88 185 LEU B CA 1
ATOM 4291 C C . LEU B 1 185 ? -5.781 -15.062 -6.375 1 96.88 185 LEU B C 1
ATOM 4293 O O . LEU B 1 185 ? -4.969 -15.938 -6.074 1 96.88 185 LEU B O 1
ATOM 4297 N N . LEU B 1 186 ? -7.035 -15.234 -6.578 1 96.12 186 LEU B N 1
ATOM 4298 C CA . LEU B 1 186 ? -7.602 -16.562 -6.375 1 96.12 186 LEU B CA 1
ATOM 4299 C C . LEU B 1 186 ? -7.438 -17.422 -7.621 1 96.12 186 LEU B C 1
ATOM 4301 O O . LEU B 1 186 ? -6.863 -18.516 -7.559 1 96.12 186 LEU B O 1
ATOM 4305 N N . PHE B 1 187 ? -7.793 -16.922 -8.734 1 94.25 187 PHE B N 1
ATOM 4306 C CA . PHE B 1 187 ? -7.902 -17.688 -9.969 1 94.25 187 PHE B CA 1
ATOM 4307 C C . PHE B 1 187 ? -6.523 -18.109 -10.469 1 94.25 187 PHE B C 1
ATOM 4309 O O . PHE B 1 187 ? -6.367 -19.188 -11.031 1 94.25 187 PHE B O 1
ATOM 4316 N N . ASP B 1 188 ? -5.531 -17.281 -10.227 1 89.31 188 ASP B N 1
ATOM 4317 C CA . ASP B 1 188 ? -4.168 -17.578 -10.648 1 89.31 188 ASP B CA 1
ATOM 4318 C C . ASP B 1 188 ? -3.652 -18.859 -9.984 1 89.31 188 ASP B C 1
ATOM 4320 O O . ASP B 1 188 ? -2.662 -19.438 -10.43 1 89.31 188 ASP B O 1
ATOM 4324 N N . ARG B 1 189 ? -4.328 -19.281 -8.961 1 88.94 189 ARG B N 1
ATOM 4325 C CA . ARG B 1 189 ? -3.873 -20.422 -8.18 1 88.94 189 ARG B CA 1
ATOM 4326 C C . ARG B 1 189 ? -4.809 -21.609 -8.359 1 88.94 189 ARG B C 1
ATOM 4328 O O . ARG B 1 189 ? -4.645 -22.641 -7.699 1 88.94 189 ARG B O 1
ATOM 4335 N N . LEU B 1 190 ? -5.805 -21.469 -9.195 1 93.5 190 LEU B N 1
ATOM 4336 C CA . LEU B 1 190 ? -6.828 -22.5 -9.336 1 93.5 190 LEU B CA 1
ATOM 4337 C C . LEU B 1 190 ? -6.793 -23.094 -10.742 1 93.5 190 LEU B C 1
ATOM 4339 O O . LEU B 1 190 ? -6.406 -22.422 -11.703 1 93.5 190 LEU B O 1
ATOM 4343 N N . ASP B 1 191 ? -7.188 -24.406 -10.789 1 92.56 191 ASP B N 1
ATOM 4344 C CA . ASP B 1 191 ? -7.582 -24.938 -12.094 1 92.56 191 ASP B CA 1
ATOM 4345 C C . ASP B 1 191 ? -8.773 -24.172 -12.664 1 92.56 191 ASP B C 1
ATOM 4347 O O . ASP B 1 191 ? -9.711 -23.844 -11.938 1 92.56 191 ASP B O 1
ATOM 4351 N N . PRO B 1 192 ? -8.68 -23.891 -13.914 1 93.31 192 PRO B N 1
ATOM 4352 C CA . PRO B 1 192 ? -9.75 -23.078 -14.523 1 93.31 192 PRO B CA 1
ATOM 4353 C C . PRO B 1 192 ? -11.133 -23.703 -14.336 1 93.31 192 PRO B C 1
ATOM 4355 O O . PRO B 1 192 ? -12.141 -23.016 -14.43 1 93.31 192 PRO B O 1
ATOM 4358 N N . GLY B 1 193 ? -11.188 -24.984 -14.078 1 96 193 GLY B N 1
ATOM 4359 C CA . GLY B 1 193 ? -12.461 -25.672 -13.922 1 96 193 GLY B CA 1
ATOM 4360 C C . GLY B 1 193 ? -12.875 -25.828 -12.469 1 96 193 GLY B C 1
ATOM 4361 O O . GLY B 1 193 ? -13.953 -26.359 -12.188 1 96 193 GLY B O 1
ATOM 4362 N N . ALA B 1 194 ? -12.078 -25.344 -11.539 1 97 194 ALA B N 1
ATOM 4363 C CA . ALA B 1 194 ? -12.375 -25.484 -10.117 1 97 194 ALA B CA 1
ATOM 4364 C C . ALA B 1 194 ? -13.508 -24.547 -9.703 1 97 194 ALA B C 1
ATOM 4366 O O . ALA B 1 194 ? -13.594 -23.406 -10.172 1 97 194 ALA B O 1
ATOM 4367 N N . ASP B 1 195 ? -14.352 -25.016 -8.805 1 98.56 195 ASP B N 1
ATOM 4368 C CA . ASP B 1 195 ? -15.453 -24.219 -8.273 1 98.56 195 ASP B CA 1
ATOM 4369 C C . ASP B 1 195 ? -14.977 -23.312 -7.141 1 98.56 195 ASP B C 1
ATOM 4371 O O . ASP B 1 195 ? -13.922 -23.562 -6.543 1 98.56 195 ASP B O 1
ATOM 4375 N N . ILE B 1 196 ? -15.719 -22.25 -6.922 1 98.69 196 ILE B N 1
ATOM 4376 C CA . ILE B 1 196 ? -15.406 -21.281 -5.887 1 98.69 196 ILE B CA 1
ATOM 4377 C C . ILE B 1 196 ? -16.625 -21.062 -4.98 1 98.69 196 ILE B C 1
ATOM 4379 O O . ILE B 1 196 ? -17.734 -20.906 -5.465 1 98.69 196 ILE B O 1
ATOM 4383 N N . VAL B 1 197 ? -16.438 -21.109 -3.686 1 98.75 197 VAL B N 1
ATOM 4384 C CA . VAL B 1 197 ? -17.5 -20.781 -2.744 1 98.75 197 VAL B CA 1
ATOM 4385 C C . VAL B 1 197 ? -17.422 -19.312 -2.346 1 98.75 197 VAL B C 1
ATOM 4387 O O . VAL B 1 197 ? -16.328 -18.781 -2.129 1 98.75 197 VAL B O 1
ATOM 4390 N N . VAL B 1 198 ? -18.531 -18.641 -2.328 1 98.31 198 VAL B N 1
ATOM 4391 C CA . VAL B 1 198 ? -18.672 -17.25 -1.901 1 98.31 198 VAL B CA 1
ATOM 4392 C C . VAL B 1 198 ? -19.438 -17.188 -0.583 1 98.31 198 VAL B C 1
ATOM 4394 O O . VAL B 1 198 ? -20.625 -17.516 -0.533 1 98.31 198 VAL B O 1
ATOM 4397 N N . GLY B 1 199 ? -18.703 -16.719 0.476 1 96.81 199 GLY B N 1
ATOM 4398 C CA . GLY B 1 199 ? -19.375 -16.531 1.752 1 96.81 199 GLY B CA 1
ATOM 4399 C C . GLY B 1 199 ? -20.141 -15.219 1.843 1 96.81 199 GLY B C 1
ATOM 4400 O O . GLY B 1 199 ? -19.562 -14.156 1.58 1 96.81 199 GLY B O 1
ATOM 4401 N N . ARG B 1 200 ? -21.391 -15.352 2.234 1 92.81 200 ARG B N 1
ATOM 4402 C CA . ARG B 1 200 ? -22.234 -14.18 2.428 1 92.81 200 ARG B CA 1
ATOM 4403 C C . ARG B 1 200 ? -22.875 -14.188 3.812 1 92.81 200 ARG B C 1
ATOM 4405 O O . ARG B 1 200 ? -23.469 -15.188 4.227 1 92.81 200 ARG B O 1
ATOM 4412 N N . ILE B 1 201 ? -22.766 -13.055 4.438 1 89.25 201 ILE B N 1
ATOM 4413 C CA . ILE B 1 201 ? -23.391 -12.961 5.75 1 89.25 201 ILE B CA 1
ATOM 4414 C C . ILE B 1 201 ? -24.875 -12.633 5.582 1 89.25 201 ILE B C 1
ATOM 4416 O O . ILE B 1 201 ? -25.234 -11.727 4.824 1 89.25 201 ILE B O 1
ATOM 4420 N N . VAL B 1 202 ? -25.672 -13.383 6.219 1 83.19 202 VAL B N 1
ATOM 4421 C CA . VAL B 1 202 ? -27.109 -13.164 6.211 1 83.19 202 VAL B CA 1
ATOM 4422 C C . VAL B 1 202 ? -27.453 -11.914 7.02 1 83.19 202 VAL B C 1
ATOM 4424 O O . VAL B 1 202 ? -27 -11.75 8.148 1 83.19 202 VAL B O 1
ATOM 4427 N N . HIS B 1 203 ? -28.078 -10.977 6.332 1 76.06 203 HIS B N 1
ATOM 4428 C CA . HIS B 1 203 ? -28.516 -9.727 6.945 1 76.06 203 HIS B CA 1
ATOM 4429 C C . HIS B 1 203 ? -29.984 -9.789 7.328 1 76.06 203 HIS B C 1
ATOM 4431 O O . HIS B 1 203 ? -30.75 -10.57 6.746 1 76.06 203 HIS B O 1
ATOM 4437 N N . ARG B 1 204 ? -30.141 -9.117 8.422 1 73 204 ARG B N 1
ATOM 4438 C CA . ARG B 1 204 ? -31.562 -8.875 8.664 1 73 204 ARG B CA 1
ATOM 4439 C C . ARG B 1 204 ? -32.094 -7.801 7.73 1 73 204 ARG B C 1
ATOM 4441 O O . ARG B 1 204 ? -31.656 -6.652 7.77 1 73 204 ARG B O 1
ATOM 4448 N N . GLY B 1 205 ? -33 -8.031 6.797 1 63.72 205 GLY B N 1
ATOM 4449 C CA . GLY B 1 205 ? -33.594 -7.102 5.844 1 63.72 205 GLY B CA 1
ATOM 4450 C C . GLY B 1 205 ? -32.875 -7.105 4.5 1 63.72 205 GLY B C 1
ATOM 4451 O O . GLY B 1 205 ? -33.125 -6.219 3.672 1 63.72 205 GLY B O 1
ATOM 4452 N N . ASP B 1 206 ? -32.812 -8.016 3.66 1 55.59 206 ASP B N 1
ATOM 4453 C CA . ASP B 1 206 ? -32.344 -8.469 2.35 1 55.59 206 ASP B CA 1
ATOM 4454 C C . ASP B 1 206 ? -31.344 -7.48 1.759 1 55.59 206 ASP B C 1
ATOM 4456 O O . ASP B 1 206 ? -31.109 -7.473 0.547 1 55.59 206 ASP B O 1
ATOM 4460 N N . ALA B 1 207 ? -30.828 -6.477 2.484 1 56.75 207 ALA B N 1
ATOM 4461 C CA . ALA B 1 207 ? -30.109 -5.527 1.647 1 56.75 207 ALA B CA 1
ATOM 4462 C C . ALA B 1 207 ? -28.594 -5.766 1.735 1 56.75 207 ALA B C 1
ATOM 4464 O O . ALA B 1 207 ? -28.047 -5.863 2.832 1 56.75 207 ALA B O 1
ATOM 4465 N N . GLY B 1 208 ? -27.984 -6.258 0.604 1 64.94 208 GLY B N 1
ATOM 4466 C CA . GLY B 1 208 ? -26.531 -6.359 0.521 1 64.94 208 GLY B CA 1
ATOM 4467 C C . GLY B 1 208 ? -25.844 -5.012 0.424 1 64.94 208 GLY B C 1
ATOM 4468 O O . GLY B 1 208 ? -26.484 -4.008 0.102 1 64.94 208 GLY B O 1
ATOM 4469 N N . SER B 1 209 ? -24.719 -4.891 0.957 1 81.62 209 SER B N 1
ATOM 4470 C CA . SER B 1 209 ? -23.891 -3.693 0.916 1 81.62 209 SER B CA 1
ATOM 4471 C C . SER B 1 209 ? -23.516 -3.328 -0.517 1 81.62 209 SER B C 1
ATOM 4473 O O . SER B 1 209 ? -23.297 -4.207 -1.351 1 81.62 209 SER B O 1
ATOM 4475 N N . ASN B 1 210 ? -23.672 -2.074 -0.819 1 84.12 210 ASN B N 1
ATOM 4476 C CA . ASN B 1 210 ? -23.219 -1.537 -2.098 1 84.12 210 ASN B CA 1
ATOM 4477 C C . ASN B 1 210 ? -21.797 -1.971 -2.412 1 84.12 210 ASN B C 1
ATOM 4479 O O . ASN B 1 210 ? -21.484 -2.316 -3.553 1 84.12 210 ASN B O 1
ATOM 4483 N N . GLN B 1 211 ? -21 -1.992 -1.501 1 90.75 211 GLN B N 1
ATOM 4484 C CA . GLN B 1 211 ? -19.594 -2.383 -1.68 1 90.75 211 GLN B CA 1
ATOM 4485 C C . GLN B 1 211 ? -19.484 -3.854 -2.074 1 90.75 211 GLN B C 1
ATOM 4487 O O . GLN B 1 211 ? -18.719 -4.203 -2.977 1 90.75 211 GLN B O 1
ATOM 4492 N N . TRP B 1 212 ? -20.281 -4.695 -1.449 1 90.88 212 TRP B N 1
ATOM 4493 C CA . TRP B 1 212 ? -20.297 -6.121 -1.76 1 90.88 212 TRP B CA 1
ATOM 4494 C C . TRP B 1 212 ? -20.672 -6.359 -3.219 1 90.88 212 TRP B C 1
ATOM 4496 O O . TRP B 1 212 ? -20 -7.117 -3.924 1 90.88 212 TRP B O 1
ATOM 4506 N N . ARG B 1 213 ? -21.672 -5.695 -3.592 1 91.06 213 ARG B N 1
ATOM 4507 C CA . ARG B 1 213 ? -22.172 -5.859 -4.957 1 91.06 213 ARG B CA 1
ATOM 4508 C C . ARG B 1 213 ? -21.109 -5.457 -5.977 1 91.06 213 ARG B C 1
ATOM 4510 O O . ARG B 1 213 ? -20.891 -6.168 -6.957 1 91.06 213 ARG B O 1
ATOM 4517 N N . ASN B 1 214 ? -20.484 -4.387 -5.719 1 93.94 214 ASN B N 1
ATOM 4518 C CA . ASN B 1 214 ? -19.484 -3.879 -6.648 1 93.94 214 ASN B CA 1
ATOM 4519 C C . ASN B 1 214 ? -18.25 -4.766 -6.672 1 93.94 214 ASN B C 1
ATOM 4521 O O . ASN B 1 214 ? -17.656 -5 -7.734 1 93.94 214 ASN B O 1
ATOM 4525 N N . ARG B 1 215 ? -17.812 -5.25 -5.52 1 96.88 215 ARG B N 1
ATOM 4526 C CA . ARG B 1 215 ? -16.688 -6.176 -5.457 1 96.88 215 ARG B CA 1
ATOM 4527 C C . ARG B 1 215 ? -17 -7.473 -6.199 1 96.88 215 ARG B C 1
ATOM 4529 O O . ARG B 1 215 ? -16.156 -7.977 -6.957 1 96.88 215 ARG B O 1
ATOM 4536 N N . GLU B 1 216 ? -18.234 -7.969 -6 1 97.06 216 GLU B N 1
ATOM 4537 C CA . GLU B 1 216 ? -18.609 -9.188 -6.703 1 97.06 216 GLU B CA 1
ATOM 4538 C C . GLU B 1 216 ? -18.641 -8.969 -8.219 1 97.06 216 GLU B C 1
ATOM 4540 O O . GLU B 1 216 ? -18.219 -9.836 -8.984 1 97.06 216 GLU B O 1
ATOM 4545 N N . ALA B 1 217 ? -19.188 -7.836 -8.586 1 97.31 217 ALA B N 1
ATOM 4546 C CA . ALA B 1 217 ? -19.234 -7.527 -10.008 1 97.31 217 ALA B CA 1
ATOM 4547 C C . ALA B 1 217 ? -17.828 -7.539 -10.617 1 97.31 217 ALA B C 1
ATOM 4549 O O . ALA B 1 217 ? -17.625 -8.109 -11.688 1 97.31 217 ALA B O 1
ATOM 4550 N N . GLY B 1 218 ? -16.875 -6.91 -9.93 1 98.31 218 GLY B N 1
ATOM 4551 C CA . GLY B 1 218 ? -15.5 -6.93 -10.383 1 98.31 218 GLY B CA 1
ATOM 4552 C C . GLY B 1 218 ? -14.891 -8.32 -10.398 1 98.31 218 GLY B C 1
ATOM 4553 O O . GLY B 1 218 ? -14.188 -8.688 -11.344 1 98.31 218 GLY B O 1
ATOM 4554 N N . PHE B 1 219 ? -15.25 -9.078 -9.391 1 98.62 219 PHE B N 1
ATOM 4555 C CA . PHE B 1 219 ? -14.789 -10.453 -9.266 1 98.62 219 PHE B CA 1
ATOM 4556 C C . PHE B 1 219 ? -15.281 -11.297 -10.438 1 98.62 219 PHE B C 1
ATOM 4558 O O . PHE B 1 219 ? -14.484 -11.945 -11.125 1 98.62 219 PHE B O 1
ATOM 4565 N N . ARG B 1 220 ? -16.469 -11.211 -10.75 1 98.25 220 ARG B N 1
ATOM 4566 C CA . ARG B 1 220 ? -17.094 -11.977 -11.828 1 98.25 220 ARG B CA 1
ATOM 4567 C C . ARG B 1 220 ? -16.578 -11.523 -13.188 1 98.25 220 ARG B C 1
ATOM 4569 O O . ARG B 1 220 ? -16.312 -12.352 -14.07 1 98.25 220 ARG B O 1
ATOM 4576 N N . SER B 1 221 ? -16.516 -10.258 -13.312 1 98.12 221 SER B N 1
ATOM 4577 C CA . SER B 1 221 ? -16.016 -9.719 -14.578 1 98.12 221 SER B CA 1
ATOM 4578 C C . SER B 1 221 ? -14.633 -10.273 -14.906 1 98.12 221 SER B C 1
ATOM 4580 O O . SER B 1 221 ? -14.367 -10.664 -16.047 1 98.12 221 SER B O 1
ATOM 4582 N N . TYR B 1 222 ? -13.781 -10.336 -13.938 1 98 222 TYR B N 1
ATOM 4583 C CA . TYR B 1 222 ? -12.438 -10.875 -14.141 1 98 222 TYR B CA 1
ATOM 4584 C C . TYR B 1 222 ? -12.492 -12.352 -14.523 1 98 222 TYR B C 1
ATOM 4586 O O . TYR B 1 222 ? -11.82 -12.773 -15.469 1 98 222 TYR B O 1
ATOM 4594 N N . LEU B 1 223 ? -13.258 -13.141 -13.797 1 97.69 223 LEU B N 1
ATOM 4595 C CA . LEU B 1 223 ? -13.367 -14.57 -14.07 1 97.69 223 LEU B CA 1
ATOM 4596 C C . LEU B 1 223 ? -13.859 -14.812 -15.492 1 97.69 223 LEU B C 1
ATOM 4598 O O . LEU B 1 223 ? -13.32 -15.664 -16.203 1 97.69 223 LEU B O 1
ATOM 4602 N N . GLU B 1 224 ? -14.836 -14.07 -15.836 1 96.38 224 GLU B N 1
ATOM 4603 C CA . GLU B 1 224 ? -15.406 -14.211 -17.172 1 96.38 224 GLU B CA 1
ATOM 4604 C C . GLU B 1 224 ? -14.367 -13.891 -18.25 1 96.38 224 GLU B C 1
ATOM 4606 O O . GLU B 1 224 ? -14.297 -14.578 -19.266 1 96.38 224 GLU B O 1
ATOM 4611 N N . ALA B 1 225 ? -13.609 -12.93 -18.016 1 95.69 225 ALA B N 1
ATOM 4612 C CA . ALA B 1 225 ? -12.617 -12.477 -18.984 1 95.69 225 ALA B CA 1
ATOM 4613 C C . ALA B 1 225 ? -11.453 -13.461 -19.078 1 95.69 225 ALA B C 1
ATOM 4615 O O . ALA B 1 225 ? -10.656 -13.398 -20.016 1 95.69 225 ALA B O 1
ATOM 4616 N N . HIS B 1 226 ? -11.258 -14.383 -18.125 1 93.5 226 HIS B N 1
ATOM 4617 C CA . HIS B 1 226 ? -10.086 -15.242 -18.078 1 93.5 226 HIS B CA 1
ATOM 4618 C C . HIS B 1 226 ? -10.484 -16.719 -18.141 1 93.5 226 HIS B C 1
ATOM 4620 O O . HIS B 1 226 ? -9.828 -17.562 -17.531 1 93.5 226 HIS B O 1
ATOM 4626 N N . ALA B 1 227 ? -11.492 -17.062 -18.719 1 92.12 227 ALA B N 1
ATOM 4627 C CA . ALA B 1 227 ? -11.922 -18.391 -19.125 1 92.12 227 ALA B CA 1
ATOM 4628 C C . ALA B 1 227 ? -12.211 -19.266 -17.891 1 92.12 227 ALA B C 1
ATOM 4630 O O . ALA B 1 227 ? -11.82 -20.438 -17.859 1 92.12 227 ALA B O 1
ATOM 4631 N N . PHE B 1 228 ? -12.688 -18.719 -16.828 1 96.19 228 PHE B N 1
ATOM 4632 C CA . PHE B 1 228 ? -13.227 -19.469 -15.711 1 96.19 228 PHE B CA 1
ATOM 4633 C C . PHE B 1 228 ? -14.32 -20.422 -16.172 1 96.19 228 PHE B C 1
ATOM 4635 O O . PHE B 1 228 ? -15.281 -20 -16.828 1 96.19 228 PHE B O 1
ATOM 4642 N N . ARG B 1 229 ? -14.164 -21.688 -15.867 1 97.5 229 ARG B N 1
ATOM 4643 C CA . ARG B 1 229 ? -15.109 -22.703 -16.312 1 97.5 229 ARG B CA 1
ATOM 4644 C C . ARG B 1 229 ? -15.812 -23.359 -15.133 1 97.5 229 ARG B C 1
ATOM 4646 O O . ARG B 1 229 ? -16.625 -24.266 -15.312 1 97.5 229 ARG B O 1
ATOM 4653 N N . GLY B 1 230 ? -15.508 -22.938 -13.961 1 97.56 230 GLY B N 1
ATOM 4654 C CA . GLY B 1 230 ? -16.156 -23.469 -12.773 1 97.56 230 GLY B CA 1
ATOM 4655 C C . GLY B 1 230 ? -17.453 -22.766 -12.438 1 97.56 230 GLY B C 1
ATOM 4656 O O . GLY B 1 230 ? -18.016 -22.062 -13.273 1 97.56 230 GLY B O 1
ATOM 4657 N N . ARG B 1 231 ? -17.969 -23.062 -11.289 1 97.94 231 ARG B N 1
ATOM 4658 C CA . ARG B 1 231 ? -19.203 -22.453 -10.797 1 97.94 231 ARG B CA 1
ATOM 4659 C C . ARG B 1 231 ? -18.953 -21.703 -9.492 1 97.94 231 ARG B C 1
ATOM 4661 O O . ARG B 1 231 ? -18.094 -22.078 -8.703 1 97.94 231 ARG B O 1
ATOM 4668 N N . LEU B 1 232 ? -19.703 -20.672 -9.344 1 98.25 232 LEU B N 1
ATOM 4669 C CA . LEU B 1 232 ? -19.75 -19.984 -8.055 1 98.25 232 LEU B CA 1
ATOM 4670 C C . LEU B 1 232 ? -20.875 -20.547 -7.191 1 98.25 232 LEU B C 1
ATOM 4672 O O . LEU B 1 232 ? -22.016 -20.641 -7.641 1 98.25 232 LEU B O 1
ATOM 4676 N N . HIS B 1 233 ? -20.516 -20.953 -5.977 1 98.5 233 HIS B N 1
ATOM 4677 C CA . HIS B 1 233 ? -21.5 -21.422 -5.004 1 98.5 233 HIS B CA 1
ATOM 4678 C C . HIS B 1 233 ? -21.641 -20.453 -3.842 1 98.5 233 HIS B C 1
ATOM 4680 O O . HIS B 1 233 ? -20.641 -20.047 -3.242 1 98.5 233 HIS B O 1
ATOM 4686 N N . TYR B 1 234 ? -22.859 -20.109 -3.516 1 97.56 234 TYR B N 1
ATOM 4687 C CA . TYR B 1 234 ? -23.094 -19.094 -2.482 1 97.56 234 TYR B CA 1
ATOM 4688 C C . TYR B 1 234 ? -23.5 -19.75 -1.17 1 97.56 234 TYR B C 1
ATOM 4690 O O . TYR B 1 234 ? -24.453 -20.531 -1.134 1 97.56 234 TYR B O 1
ATOM 4698 N N . ALA B 1 235 ? -22.75 -19.422 -0.139 1 97.38 235 ALA B N 1
ATOM 4699 C CA . ALA B 1 235 ? -23.078 -19.906 1.201 1 97.38 235 ALA B CA 1
ATOM 4700 C C . ALA B 1 235 ? -23.625 -18.797 2.076 1 97.38 235 ALA B C 1
ATOM 4702 O O . ALA B 1 235 ? -22.953 -17.781 2.293 1 97.38 235 ALA B O 1
ATOM 4703 N N . ALA B 1 236 ? -24.828 -18.984 2.57 1 94.62 236 ALA B N 1
ATOM 4704 C CA . ALA B 1 236 ? -25.406 -18.078 3.549 1 94.62 236 ALA B CA 1
ATOM 4705 C C . ALA B 1 236 ? -24.891 -18.375 4.953 1 94.62 236 ALA B C 1
ATOM 4707 O O . ALA B 1 236 ? -25.203 -19.406 5.531 1 94.62 236 ALA B O 1
ATOM 4708 N N . LEU B 1 237 ? -24.125 -17.391 5.461 1 95.38 237 LEU B N 1
ATOM 4709 C CA . LEU B 1 237 ? -23.453 -17.609 6.738 1 95.38 237 LEU B CA 1
ATOM 4710 C C . LEU B 1 237 ? -23.953 -16.625 7.789 1 95.38 237 LEU B C 1
ATOM 4712 O O . LEU B 1 237 ? -24.562 -15.609 7.449 1 95.38 237 LEU B O 1
ATOM 4716 N N . ARG B 1 238 ? -23.688 -17 9 1 92.88 238 ARG B N 1
ATOM 4717 C CA . ARG B 1 238 ? -24.109 -16.172 10.125 1 92.88 238 ARG B CA 1
ATOM 4718 C C . ARG B 1 238 ? -22.906 -15.758 10.969 1 92.88 238 ARG B C 1
ATOM 4720 O O . ARG B 1 238 ? -21.969 -16.531 11.141 1 92.88 238 ARG B O 1
ATOM 4727 N N . LEU B 1 239 ? -22.797 -14.57 11.539 1 88.69 239 LEU B N 1
ATOM 4728 C CA . LEU B 1 239 ? -21.688 -14 12.289 1 88.69 239 LEU B CA 1
ATOM 4729 C C . LEU B 1 239 ? -21.406 -14.812 13.547 1 88.69 239 LEU B C 1
ATOM 4731 O O . LEU B 1 239 ? -20.25 -15.062 13.883 1 88.69 239 LEU B O 1
ATOM 4735 N N . ASP B 1 240 ? -22.344 -15.266 14.242 1 85.44 240 ASP B N 1
ATOM 4736 C CA . ASP B 1 240 ? -22.109 -15.867 15.555 1 85.44 240 ASP B CA 1
ATOM 4737 C C . ASP B 1 240 ? -22.859 -17.188 15.695 1 85.44 240 ASP B C 1
ATOM 4739 O O . ASP B 1 240 ? -23.453 -17.469 16.734 1 85.44 240 ASP B O 1
ATOM 4743 N N . ASP B 1 241 ? -22.719 -17.938 14.617 1 93.5 241 ASP B N 1
ATOM 4744 C CA . ASP B 1 241 ? -23.344 -19.266 14.656 1 93.5 241 ASP B CA 1
ATOM 4745 C C . ASP B 1 241 ? -22.5 -20.297 13.922 1 93.5 241 ASP B C 1
ATOM 4747 O O . ASP B 1 241 ? -22.812 -20.688 12.797 1 93.5 241 ASP B O 1
ATOM 4751 N N . GLU B 1 242 ? -21.562 -20.75 14.617 1 94.56 242 GLU B N 1
ATOM 4752 C CA . GLU B 1 242 ? -20.609 -21.688 14.031 1 94.56 242 GLU B CA 1
ATOM 4753 C C . GLU B 1 242 ? -21.266 -23 13.633 1 94.56 242 GLU B C 1
ATOM 4755 O O . GLU B 1 242 ? -20.922 -23.594 12.617 1 94.56 242 GLU B O 1
ATOM 4760 N N . ALA B 1 243 ? -22.188 -23.422 14.461 1 96.31 243 ALA B N 1
ATOM 4761 C CA . ALA B 1 243 ? -22.875 -24.688 14.18 1 96.31 243 ALA B CA 1
ATOM 4762 C C . ALA B 1 243 ? -23.656 -24.594 12.875 1 96.31 243 ALA B C 1
ATOM 4764 O O . ALA B 1 243 ? -23.594 -25.5 12.031 1 96.31 243 ALA B O 1
ATOM 4765 N N . CYS B 1 244 ? -24.359 -23.531 12.758 1 96.25 244 CYS B N 1
ATOM 4766 C CA . CYS B 1 244 ? -25.109 -23.312 11.531 1 96.25 244 CYS B CA 1
ATOM 4767 C C . CYS B 1 244 ? -24.188 -23.219 10.32 1 96.25 244 CYS B C 1
ATOM 4769 O O . CYS B 1 244 ? -24.438 -23.875 9.305 1 96.25 244 CYS B O 1
ATOM 4771 N N . ASN B 1 245 ? -23.172 -22.453 10.414 1 97.88 245 ASN B N 1
ATOM 4772 C CA . ASN B 1 245 ? -22.203 -22.281 9.32 1 97.88 245 ASN B CA 1
ATOM 4773 C C . ASN B 1 245 ? -21.578 -23.609 8.93 1 97.88 245 ASN B C 1
ATOM 4775 O O . ASN B 1 245 ? -21.406 -23.906 7.742 1 97.88 245 ASN B O 1
ATOM 4779 N N . GLY B 1 246 ? -21.25 -24.391 10 1 97.94 246 GLY B N 1
ATOM 4780 C CA . GLY B 1 246 ? -20.688 -25.719 9.742 1 97.94 246 GLY B CA 1
ATOM 4781 C C . GLY B 1 246 ? -21.594 -26.609 8.93 1 97.94 246 GLY B C 1
ATOM 4782 O O . GLY B 1 246 ? -21.156 -27.266 7.988 1 97.94 246 GLY B O 1
ATOM 4783 N N . ARG B 1 247 ? -22.828 -26.609 9.258 1 97.75 247 ARG B N 1
ATOM 4784 C CA . ARG B 1 247 ? -23.812 -27.438 8.547 1 97.75 247 ARG B CA 1
ATOM 4785 C C . ARG B 1 247 ? -23.938 -27 7.09 1 97.75 247 ARG B C 1
ATOM 4787 O O . ARG B 1 247 ? -23.891 -27.828 6.184 1 97.75 247 ARG B O 1
ATOM 4794 N N . VAL B 1 248 ? -24.047 -25.703 6.902 1 97.94 248 VAL B N 1
ATOM 4795 C CA . VAL B 1 248 ? -24.219 -25.141 5.57 1 97.94 248 VAL B CA 1
ATOM 4796 C C . VAL B 1 248 ? -23.016 -25.5 4.699 1 97.94 248 VAL B C 1
ATOM 4798 O O . VAL B 1 248 ? -23.172 -25.953 3.568 1 97.94 248 VAL B O 1
ATOM 4801 N N . LEU B 1 249 ? -21.875 -25.375 5.199 1 98.5 249 LEU B N 1
ATOM 4802 C CA . LEU B 1 249 ? -20.656 -25.562 4.43 1 98.5 249 LEU B CA 1
ATOM 4803 C C . LEU B 1 249 ? -20.344 -27.047 4.246 1 98.5 249 LEU B C 1
ATOM 4805 O O . LEU B 1 249 ? -19.844 -27.453 3.197 1 98.5 249 LEU B O 1
ATOM 4809 N N . ASP B 1 250 ? -20.625 -27.844 5.293 1 98.5 250 ASP B N 1
ATOM 4810 C CA . ASP B 1 250 ? -20.469 -29.281 5.137 1 98.5 250 ASP B CA 1
ATOM 4811 C C . ASP B 1 250 ? -21.281 -29.797 3.957 1 98.5 250 ASP B C 1
ATOM 4813 O O . ASP B 1 250 ? -20.781 -30.562 3.135 1 98.5 250 ASP B O 1
ATOM 4817 N N . GLU B 1 251 ? -22.484 -29.422 3.955 1 98.38 251 GLU B N 1
ATOM 4818 C CA . GLU B 1 251 ? -23.359 -29.844 2.867 1 98.38 251 GLU B CA 1
ATOM 4819 C C . GLU B 1 251 ? -22.844 -29.344 1.52 1 98.38 251 GLU B C 1
ATOM 4821 O O . GLU B 1 251 ? -22.781 -30.109 0.552 1 98.38 251 GLU B O 1
ATOM 4826 N N . MET B 1 252 ? -22.438 -28.125 1.396 1 98.19 252 MET B N 1
ATOM 4827 C CA . MET B 1 252 ? -21.969 -27.516 0.161 1 98.19 252 MET B CA 1
ATOM 4828 C C . MET B 1 252 ? -20.734 -28.234 -0.372 1 98.19 252 MET B C 1
ATOM 4830 O O . MET B 1 252 ? -20.672 -28.562 -1.557 1 98.19 252 MET B O 1
ATOM 4834 N N . PHE B 1 253 ? -19.766 -28.516 0.506 1 97.94 253 PHE B N 1
ATOM 4835 C CA . PHE B 1 253 ? -18.531 -29.156 0.089 1 97.94 253 PHE B CA 1
ATOM 4836 C C . PHE B 1 253 ? -18.781 -30.625 -0.284 1 97.94 253 PHE B C 1
ATOM 4838 O O . PHE B 1 253 ? -18.109 -31.156 -1.166 1 97.94 253 PHE B O 1
ATOM 4845 N N . ARG B 1 254 ? -19.75 -31.234 0.405 1 97.75 254 ARG B N 1
ATOM 4846 C CA . ARG B 1 254 ? -20.125 -32.594 0.061 1 97.75 254 ARG B CA 1
ATOM 4847 C C . ARG B 1 254 ? -20.75 -32.688 -1.335 1 97.75 254 ARG B C 1
ATOM 4849 O O . ARG B 1 254 ? -20.406 -33.562 -2.125 1 97.75 254 ARG B O 1
ATOM 4856 N N . GLU B 1 255 ? -21.547 -31.734 -1.628 1 98.06 255 GLU B N 1
ATOM 4857 C CA . GLU B 1 255 ? -22.281 -31.719 -2.889 1 98.06 255 GLU B CA 1
ATOM 4858 C C . GLU B 1 255 ? -21.406 -31.219 -4.035 1 98.06 255 GLU B C 1
ATOM 4860 O O . GLU B 1 255 ? -21.719 -31.453 -5.203 1 98.06 255 GLU B O 1
ATOM 4865 N N . ASN B 1 256 ? -20.391 -30.484 -3.729 1 97.94 256 ASN B N 1
ATOM 4866 C CA . ASN B 1 256 ? -19.531 -29.875 -4.73 1 97.94 256 ASN B CA 1
ATOM 4867 C C . ASN B 1 256 ? -18.047 -30.141 -4.438 1 97.94 256 ASN B C 1
ATOM 4869 O O . ASN B 1 256 ? -17.312 -29.219 -4.055 1 97.94 256 ASN B O 1
ATOM 4873 N N . PRO B 1 257 ? -17.578 -31.281 -4.703 1 96.31 257 PRO B N 1
ATOM 4874 C CA . PRO B 1 257 ? -16.203 -31.672 -4.348 1 96.31 257 PRO B CA 1
ATOM 4875 C C . PRO B 1 257 ? -15.148 -30.922 -5.16 1 96.31 257 PRO B C 1
ATOM 4877 O O . PRO B 1 257 ? -13.961 -30.984 -4.828 1 96.31 257 PRO B O 1
ATOM 4880 N N . SER B 1 258 ? -15.578 -30.25 -6.199 1 97 258 SER B N 1
ATOM 4881 C CA . SER B 1 258 ? -14.625 -29.578 -7.074 1 97 258 SER B CA 1
ATOM 4882 C C . SER B 1 258 ? -14.273 -28.188 -6.543 1 97 258 SER B C 1
ATOM 4884 O O . SER B 1 258 ? -13.461 -27.469 -7.137 1 97 258 SER B O 1
ATOM 4886 N N . ILE B 1 259 ? -14.883 -27.797 -5.387 1 98.31 259 ILE B N 1
ATOM 4887 C CA . ILE B 1 259 ? -14.578 -26.484 -4.797 1 98.31 259 ILE B CA 1
ATOM 4888 C C . ILE B 1 259 ? -13.117 -26.453 -4.363 1 98.31 259 ILE B C 1
ATOM 4890 O O . ILE B 1 259 ? -12.68 -27.266 -3.549 1 98.31 259 ILE B O 1
ATOM 4894 N N . ALA B 1 260 ? -12.406 -25.422 -4.898 1 98.19 260 ALA B N 1
ATOM 4895 C CA . ALA B 1 260 ? -11 -25.266 -4.547 1 98.19 260 ALA B CA 1
ATOM 4896 C C . ALA B 1 260 ? -10.688 -23.812 -4.195 1 98.19 260 ALA B C 1
ATOM 4898 O O . ALA B 1 260 ? -9.578 -23.5 -3.748 1 98.19 260 ALA B O 1
ATOM 4899 N N . GLY B 1 261 ? -11.633 -22.922 -4.449 1 98.38 261 GLY B N 1
ATOM 4900 C CA . GLY B 1 261 ? -11.492 -21.516 -4.098 1 98.38 261 GLY B CA 1
ATOM 4901 C C . GLY B 1 261 ? -12.602 -21.016 -3.191 1 98.38 261 GLY B C 1
ATOM 4902 O O . GLY B 1 261 ? -13.711 -21.547 -3.205 1 98.38 261 GLY B O 1
ATOM 4903 N N . ALA B 1 262 ? -12.305 -20.031 -2.434 1 98.75 262 ALA B N 1
ATOM 4904 C CA . ALA B 1 262 ? -13.273 -19.391 -1.548 1 98.75 262 ALA B CA 1
ATOM 4905 C C . ALA B 1 262 ? -13.016 -17.891 -1.458 1 98.75 262 ALA B C 1
ATOM 4907 O O . ALA B 1 262 ? -11.867 -17.438 -1.537 1 98.75 262 ALA B O 1
ATOM 4908 N N . VAL B 1 263 ? -14.102 -17.125 -1.258 1 98.69 263 VAL B N 1
ATOM 4909 C CA . VAL B 1 263 ? -13.953 -15.68 -1.127 1 98.69 263 VAL B CA 1
ATOM 4910 C C . VAL B 1 263 ? -15.109 -15.109 -0.307 1 98.69 263 VAL B C 1
ATOM 4912 O O . VAL B 1 263 ? -16.219 -15.656 -0.33 1 98.69 263 VAL B O 1
ATOM 4915 N N . THR B 1 264 ? -14.82 -14.141 0.465 1 97.25 264 THR B N 1
ATOM 4916 C CA . THR B 1 264 ? -15.789 -13.258 1.106 1 97.25 264 THR B CA 1
ATOM 4917 C C . THR B 1 264 ? -15.5 -11.797 0.779 1 97.25 264 THR B C 1
ATOM 4919 O O . THR B 1 264 ? -14.352 -11.352 0.878 1 97.25 264 THR B O 1
ATOM 4922 N N . PHE B 1 265 ? -16.516 -11.008 0.448 1 96.12 265 PHE B N 1
ATOM 4923 C CA . PHE B 1 265 ? -16.297 -9.664 -0.072 1 96.12 265 PHE B CA 1
ATOM 4924 C C . PHE B 1 265 ? -16.422 -8.625 1.036 1 96.12 265 PHE B C 1
ATOM 4926 O O . PHE B 1 265 ? -16.875 -7.508 0.798 1 96.12 265 PHE B O 1
ATOM 4933 N N . ASN B 1 266 ? -16.219 -8.977 2.25 1 93.25 266 ASN B N 1
ATOM 4934 C CA . ASN B 1 266 ? -16.109 -8.078 3.395 1 93.25 266 ASN B CA 1
ATOM 4935 C C . ASN B 1 266 ? -15.148 -8.609 4.445 1 93.25 266 ASN B C 1
ATOM 4937 O O . ASN B 1 266 ? -14.359 -9.516 4.168 1 93.25 266 ASN B O 1
ATOM 4941 N N . SER B 1 267 ? -15.234 -8.086 5.637 1 95.25 267 SER B N 1
ATOM 4942 C CA . SER B 1 267 ? -14.195 -8.352 6.629 1 95.25 267 SER B CA 1
ATOM 4943 C C . SER B 1 267 ? -14.438 -9.68 7.34 1 95.25 267 SER B C 1
ATOM 4945 O O . SER B 1 267 ? -13.68 -10.047 8.242 1 95.25 267 SER B O 1
ATOM 4947 N N . THR B 1 268 ? -15.391 -10.516 6.883 1 95.25 268 THR B N 1
ATOM 4948 C CA . THR B 1 268 ? -15.789 -11.672 7.68 1 95.25 268 THR B CA 1
ATOM 4949 C C . THR B 1 268 ? -15.18 -12.953 7.117 1 95.25 268 THR B C 1
ATOM 4951 O O . THR B 1 268 ? -15.703 -14.047 7.332 1 95.25 268 THR B O 1
ATOM 4954 N N . CYS B 1 269 ? -14.148 -12.852 6.367 1 97 269 CYS B N 1
ATOM 4955 C CA . CYS B 1 269 ? -13.586 -14.039 5.734 1 97 269 CYS B CA 1
ATOM 4956 C C . CYS B 1 269 ? -13.086 -15.031 6.781 1 97 269 CYS B C 1
ATOM 4958 O O . CYS B 1 269 ? -12.883 -16.203 6.484 1 97 269 CYS B O 1
ATOM 4960 N N . TYR B 1 270 ? -12.914 -14.523 8.055 1 97.19 270 TYR B N 1
ATOM 4961 C CA . TYR B 1 270 ? -12.469 -15.391 9.141 1 97.19 270 TYR B CA 1
ATOM 4962 C C . TYR B 1 270 ? -13.477 -16.516 9.391 1 97.19 270 TYR B C 1
ATOM 4964 O O . TYR B 1 270 ? -13.125 -17.562 9.93 1 97.19 270 TYR B O 1
ATOM 4972 N N . ILE B 1 271 ? -14.742 -16.344 9 1 97.5 271 ILE B N 1
ATOM 4973 C CA . ILE B 1 271 ? -15.758 -17.375 9.195 1 97.5 271 ILE B CA 1
ATOM 4974 C C . ILE B 1 271 ? -15.477 -18.562 8.273 1 97.5 271 ILE B C 1
ATOM 4976 O O . ILE B 1 271 ? -15.43 -19.703 8.727 1 97.5 271 ILE B O 1
ATOM 4980 N N . LEU B 1 272 ? -15.266 -18.25 7 1 98.19 272 LEU B N 1
ATOM 4981 C CA . LEU B 1 272 ? -14.883 -19.312 6.074 1 98.19 272 LEU B CA 1
ATOM 4982 C C . LEU B 1 272 ? -13.547 -19.922 6.473 1 98.19 272 LEU B C 1
ATOM 4984 O O . LEU B 1 272 ? -13.383 -21.156 6.434 1 98.19 272 LEU B O 1
ATOM 4988 N N . ALA B 1 273 ? -12.617 -19.109 6.852 1 98.31 273 ALA B N 1
ATOM 4989 C CA . ALA B 1 273 ? -11.289 -19.578 7.25 1 98.31 273 ALA B CA 1
ATOM 4990 C C . ALA B 1 273 ? -11.375 -20.531 8.43 1 98.31 273 ALA B C 1
ATOM 4992 O O . ALA B 1 273 ? -10.695 -21.562 8.453 1 98.31 273 ALA B O 1
ATOM 4993 N N . GLY B 1 274 ? -12.211 -20.125 9.406 1 97.69 274 GLY B N 1
ATOM 4994 C CA . GLY B 1 274 ? -12.398 -20.984 10.562 1 97.69 274 GLY B CA 1
ATOM 4995 C C . GLY B 1 274 ? -12.914 -22.375 10.203 1 97.69 274 GLY B C 1
ATOM 4996 O O . GLY B 1 274 ? -12.43 -23.375 10.719 1 97.69 274 GLY B O 1
ATOM 4997 N N . TYR B 1 275 ? -13.859 -22.375 9.344 1 98.25 275 TYR B N 1
ATOM 4998 C CA . TYR B 1 275 ? -14.406 -23.641 8.867 1 98.25 275 TYR B CA 1
ATOM 4999 C C . TYR B 1 275 ? -13.336 -24.469 8.156 1 98.25 275 TYR B C 1
ATOM 5001 O O . TYR B 1 275 ? -13.172 -25.656 8.445 1 98.25 275 TYR B O 1
ATOM 5009 N N . LEU B 1 276 ? -12.625 -23.859 7.211 1 98.31 276 LEU B N 1
ATOM 5010 C CA . LEU B 1 276 ? -11.617 -24.547 6.422 1 98.31 276 LEU B CA 1
ATOM 5011 C C . LEU B 1 276 ? -10.523 -25.125 7.316 1 98.31 276 LEU B C 1
ATOM 5013 O O . LEU B 1 276 ? -10.07 -26.25 7.105 1 98.31 276 LEU B O 1
ATOM 5017 N N . ALA B 1 277 ? -10.148 -24.328 8.297 1 98 277 ALA B N 1
ATOM 5018 C CA . ALA B 1 277 ? -9.133 -24.781 9.242 1 98 277 ALA B CA 1
ATOM 5019 C C . ALA B 1 277 ? -9.633 -25.969 10.055 1 98 277 ALA B C 1
ATOM 5021 O O . ALA B 1 277 ? -8.93 -26.984 10.203 1 98 277 ALA B O 1
ATOM 5022 N N . ALA B 1 278 ? -10.883 -25.844 10.562 1 97.38 278 ALA B N 1
ATOM 5023 C CA . ALA B 1 278 ? -11.453 -26.875 11.43 1 97.38 278 ALA B CA 1
ATOM 5024 C C . ALA B 1 278 ? -11.625 -28.188 10.68 1 97.38 278 ALA B C 1
ATOM 5026 O O . ALA B 1 278 ? -11.477 -29.266 11.266 1 97.38 278 ALA B O 1
ATOM 5027 N N . ARG B 1 279 ? -11.891 -28.109 9.414 1 97.56 279 ARG B N 1
ATOM 5028 C CA . ARG B 1 279 ? -12.148 -29.312 8.617 1 97.56 279 ARG B CA 1
ATOM 5029 C C . ARG B 1 279 ? -10.898 -29.719 7.848 1 97.56 279 ARG B C 1
ATOM 5031 O O . ARG B 1 279 ? -10.945 -30.641 7.016 1 97.56 279 ARG B O 1
ATOM 5038 N N . ARG B 1 280 ? -9.773 -29.062 7.988 1 96.12 280 ARG B N 1
ATOM 5039 C CA . ARG B 1 280 ? -8.484 -29.328 7.359 1 96.12 280 ARG B CA 1
ATOM 5040 C C . ARG B 1 280 ? -8.617 -29.391 5.84 1 96.12 280 ARG B C 1
ATOM 5042 O O . ARG B 1 280 ? -8.156 -30.344 5.203 1 96.12 280 ARG B O 1
ATOM 5049 N N . ARG B 1 281 ? -9.367 -28.391 5.336 1 95.81 281 ARG B N 1
ATOM 5050 C CA . ARG B 1 281 ? -9.508 -28.25 3.891 1 95.81 281 ARG B CA 1
ATOM 5051 C C . ARG B 1 281 ? -8.328 -27.484 3.299 1 95.81 281 ARG B C 1
ATOM 5053 O O . ARG B 1 281 ? -8.5 -26.406 2.723 1 95.81 281 ARG B O 1
ATOM 5060 N N . ASP B 1 282 ? -7.168 -28.031 3.236 1 92.38 282 ASP B N 1
ATOM 5061 C CA . ASP B 1 282 ? -5.906 -27.391 2.893 1 92.38 282 ASP B CA 1
ATOM 5062 C C . ASP B 1 282 ? -5.82 -27.109 1.394 1 92.38 282 ASP B C 1
ATOM 5064 O O . ASP B 1 282 ? -4.988 -26.328 0.95 1 92.38 282 ASP B O 1
ATOM 5068 N N . GLY B 1 283 ? -6.676 -27.734 0.683 1 93.5 283 GLY B N 1
ATOM 5069 C CA . GLY B 1 283 ? -6.648 -27.578 -0.762 1 93.5 283 GLY B CA 1
ATOM 5070 C C . GLY B 1 283 ? -7.477 -26.391 -1.242 1 93.5 283 GLY B C 1
ATOM 5071 O O . GLY B 1 283 ? -7.469 -26.062 -2.43 1 93.5 283 GLY B O 1
ATOM 5072 N N . VAL B 1 284 ? -8.172 -25.734 -0.345 1 97.44 284 VAL B N 1
ATOM 5073 C CA . VAL B 1 284 ? -9.023 -24.609 -0.721 1 97.44 284 VAL B CA 1
ATOM 5074 C C . VAL B 1 284 ? -8.281 -23.297 -0.486 1 97.44 284 VAL B C 1
ATOM 5076 O O . VAL B 1 284 ? -7.797 -23.047 0.617 1 97.44 284 VAL B O 1
ATOM 5079 N N . ARG B 1 285 ? -8.117 -22.484 -1.543 1 97.25 285 ARG B N 1
ATOM 5080 C CA . ARG B 1 285 ? -7.508 -21.172 -1.438 1 97.25 285 ARG B CA 1
ATOM 5081 C C . ARG B 1 285 ? -8.555 -20.109 -1.093 1 97.25 285 ARG B C 1
ATOM 5083 O O . ARG B 1 285 ? -9.594 -20.016 -1.746 1 97.25 285 ARG B O 1
ATOM 5090 N N . LEU B 1 286 ? -8.305 -19.344 -0.086 1 98.5 286 LEU B N 1
ATOM 5091 C CA . LEU B 1 286 ? -9.266 -18.359 0.406 1 98.5 286 LEU B CA 1
ATOM 5092 C C . LEU B 1 286 ? -8.695 -16.953 0.302 1 98.5 286 LEU B C 1
ATOM 5094 O O . LEU B 1 286 ? -7.578 -16.688 0.76 1 98.5 286 LEU B O 1
ATOM 5098 N N . VAL B 1 287 ? -9.391 -16.078 -0.344 1 98.56 287 VAL B N 1
ATOM 5099 C CA . VAL B 1 287 ? -9.078 -14.656 -0.371 1 98.56 287 VAL B CA 1
ATOM 5100 C C . VAL B 1 287 ? -10.172 -13.875 0.357 1 98.56 287 VAL B C 1
ATOM 5102 O O . VAL B 1 287 ? -11.359 -14.188 0.231 1 98.56 287 VAL B O 1
ATOM 5105 N N . GLY B 1 288 ? -9.805 -12.945 1.137 1 98.31 288 GLY B N 1
ATOM 5106 C CA . GLY B 1 288 ? -10.742 -12.117 1.877 1 98.31 288 GLY B CA 1
ATOM 5107 C C . GLY B 1 288 ? -10.344 -10.656 1.916 1 98.31 288 GLY B C 1
ATOM 5108 O O . GLY B 1 288 ? -9.469 -10.227 1.167 1 98.31 288 GLY B O 1
ATOM 5109 N N . TYR B 1 289 ? -11.07 -9.891 2.771 1 97.69 289 TYR B N 1
ATOM 5110 C CA . TYR B 1 289 ? -10.875 -8.445 2.811 1 97.69 289 TYR B CA 1
ATOM 5111 C C . TYR B 1 289 ? -10.594 -7.969 4.234 1 97.69 289 TYR B C 1
ATOM 5113 O O . TYR B 1 289 ? -11.125 -8.531 5.195 1 97.69 289 TYR B O 1
ATOM 5121 N N . ASP B 1 290 ? -9.742 -6.891 4.301 1 96.81 290 ASP B N 1
ATOM 5122 C CA . ASP B 1 290 ? -9.531 -6.043 5.469 1 96.81 290 ASP B CA 1
ATOM 5123 C C . ASP B 1 290 ? -8.641 -6.734 6.496 1 96.81 290 ASP B C 1
ATOM 5125 O O . ASP B 1 290 ? -8.727 -7.945 6.688 1 96.81 290 ASP B O 1
ATOM 5129 N N . VAL B 1 291 ? -7.855 -5.945 7.051 1 95.12 291 VAL B N 1
ATOM 5130 C CA . VAL B 1 291 ? -6.91 -6.395 8.062 1 95.12 291 VAL B CA 1
ATOM 5131 C C . VAL B 1 291 ? -7.508 -6.191 9.453 1 95.12 291 VAL B C 1
ATOM 5133 O O . VAL B 1 291 ? -7.344 -5.133 10.062 1 95.12 291 VAL B O 1
ATOM 5136 N N . ILE B 1 292 ? -8.234 -7.117 9.922 1 95.62 292 ILE B N 1
ATOM 5137 C CA . ILE B 1 292 ? -8.695 -7.18 11.305 1 95.62 292 ILE B CA 1
ATOM 5138 C C . ILE B 1 292 ? -8.008 -8.336 12.023 1 95.62 292 ILE B C 1
ATOM 5140 O O . ILE B 1 292 ? -7.418 -9.211 11.383 1 95.62 292 ILE B O 1
ATOM 5144 N N . ARG B 1 293 ? -8.023 -8.344 13.328 1 93.69 293 ARG B N 1
ATOM 5145 C CA . ARG B 1 293 ? -7.254 -9.297 14.125 1 93.69 293 ARG B CA 1
ATOM 5146 C C . ARG B 1 293 ? -7.535 -10.734 13.688 1 93.69 293 ARG B C 1
ATOM 5148 O O . ARG B 1 293 ? -6.609 -11.492 13.406 1 93.69 293 ARG B O 1
ATOM 5155 N N . ARG B 1 294 ? -8.773 -11.141 13.555 1 95.25 294 ARG B N 1
ATOM 5156 C CA . ARG B 1 294 ? -9.172 -12.508 13.234 1 95.25 294 ARG B CA 1
ATOM 5157 C C . ARG B 1 294 ? -8.695 -12.898 11.836 1 95.25 294 ARG B C 1
ATOM 5159 O O . ARG B 1 294 ? -8.211 -14.016 11.633 1 95.25 294 ARG B O 1
ATOM 5166 N N . ASN B 1 295 ? -8.844 -12.008 10.914 1 97.94 295 ASN B N 1
ATOM 5167 C CA . ASN B 1 295 ? -8.367 -12.289 9.562 1 97.94 295 ASN B CA 1
ATOM 5168 C C . ASN B 1 295 ? -6.844 -12.391 9.516 1 97.94 295 ASN B C 1
ATOM 5170 O O . ASN B 1 295 ? -6.297 -13.25 8.82 1 97.94 295 ASN B O 1
ATOM 5174 N N . GLY B 1 296 ? -6.168 -11.477 10.242 1 96.44 296 GLY B N 1
ATOM 5175 C CA . GLY B 1 296 ? -4.715 -11.531 10.32 1 96.44 296 GLY B CA 1
ATOM 5176 C C . GLY B 1 296 ? -4.199 -12.844 10.867 1 96.44 296 GLY B C 1
ATOM 5177 O O . GLY B 1 296 ? -3.207 -13.391 10.375 1 96.44 296 GLY B O 1
ATOM 5178 N N . GLU B 1 297 ? -4.852 -13.359 11.875 1 96.31 297 GLU B N 1
ATOM 5179 C CA . GLU B 1 297 ? -4.477 -14.633 12.469 1 96.31 297 GLU B CA 1
ATOM 5180 C C . GLU B 1 297 ? -4.609 -15.773 11.469 1 96.31 297 GLU B C 1
ATOM 5182 O O . GLU B 1 297 ? -3.738 -16.641 11.391 1 96.31 297 GLU B O 1
ATOM 5187 N N . MET B 1 298 ? -5.691 -15.719 10.695 1 97.5 298 MET B N 1
ATOM 5188 C CA . MET B 1 298 ? -5.945 -16.781 9.719 1 97.5 298 MET B CA 1
ATOM 5189 C C . MET B 1 298 ? -4.973 -16.672 8.547 1 97.5 298 MET B C 1
ATOM 5191 O O . MET B 1 298 ? -4.609 -17.688 7.949 1 97.5 298 MET B O 1
ATOM 5195 N N . LEU B 1 299 ? -4.52 -15.461 8.258 1 97.88 299 LEU B N 1
ATOM 5196 C CA . LEU B 1 299 ? -3.484 -15.266 7.25 1 97.88 299 LEU B CA 1
ATOM 5197 C C . LEU B 1 299 ? -2.148 -15.828 7.727 1 97.88 299 LEU B C 1
ATOM 5199 O O . LEU B 1 299 ? -1.48 -16.562 6.988 1 97.88 299 LEU B O 1
ATOM 5203 N N . SER B 1 300 ? -1.809 -15.523 8.938 1 95.5 300 SER B N 1
ATOM 5204 C CA . SER B 1 300 ? -0.557 -15.992 9.523 1 95.5 300 SER B CA 1
ATOM 5205 C C . SER B 1 300 ? -0.519 -17.516 9.617 1 95.5 300 SER B C 1
ATOM 5207 O O . SER B 1 300 ? 0.539 -18.125 9.453 1 95.5 300 SER B O 1
ATOM 5209 N N . ALA B 1 301 ? -1.704 -18.078 9.828 1 95.69 301 ALA B N 1
ATOM 5210 C CA . ALA B 1 301 ? -1.811 -19.531 9.961 1 95.69 301 ALA B CA 1
ATOM 5211 C C . ALA B 1 301 ? -1.804 -20.219 8.594 1 95.69 301 ALA B C 1
ATOM 5213 O O . ALA B 1 301 ? -1.76 -21.438 8.5 1 95.69 301 ALA B O 1
ATOM 5214 N N . GLY B 1 302 ? -1.887 -19.469 7.574 1 94.62 302 GLY B N 1
ATOM 5215 C CA . GLY B 1 302 ? -1.812 -20 6.227 1 94.62 302 GLY B CA 1
ATOM 5216 C C . GLY B 1 302 ? -3.156 -20.453 5.688 1 94.62 302 GLY B C 1
ATOM 5217 O O . GLY B 1 302 ? -3.232 -21.047 4.609 1 94.62 302 GLY B O 1
ATOM 5218 N N . VAL B 1 303 ? -4.277 -20.172 6.43 1 97.5 303 VAL B N 1
ATOM 5219 C CA . VAL B 1 303 ? -5.609 -20.562 5.988 1 97.5 303 VAL B CA 1
ATOM 5220 C C . VAL B 1 303 ? -6.125 -19.562 4.957 1 97.5 303 VAL B C 1
ATOM 5222 O O . VAL B 1 303 ? -6.707 -19.953 3.941 1 97.5 303 VAL B O 1
ATOM 5225 N N . VAL B 1 304 ? -5.941 -18.281 5.25 1 98 304 VAL B N 1
ATOM 5226 C CA . VAL B 1 304 ? -6.223 -17.234 4.273 1 98 304 VAL B CA 1
ATOM 5227 C C . VAL B 1 304 ? -5.004 -17.031 3.379 1 98 304 VAL B C 1
ATOM 5229 O O . VAL B 1 304 ? -3.881 -16.891 3.871 1 98 304 VAL B O 1
ATOM 5232 N N . THR B 1 305 ? -5.238 -17.047 2.127 1 96.56 305 THR B N 1
ATOM 5233 C CA . THR B 1 305 ? -4.164 -16.922 1.15 1 96.56 305 THR B CA 1
ATOM 5234 C C . THR B 1 305 ? -3.719 -15.461 1.026 1 96.56 305 THR B C 1
ATOM 5236 O O . THR B 1 305 ? -2.521 -15.18 0.961 1 96.56 305 THR B O 1
ATOM 5239 N N . ALA B 1 306 ? -4.625 -14.578 0.99 1 98 306 ALA B N 1
ATOM 5240 C CA . ALA B 1 306 ? -4.355 -13.156 0.836 1 98 306 ALA B CA 1
ATOM 5241 C C . ALA B 1 306 ? -5.523 -12.312 1.338 1 98 306 ALA B C 1
ATOM 5243 O O . ALA B 1 306 ? -6.664 -12.781 1.366 1 98 306 ALA B O 1
ATOM 5244 N N . LEU B 1 307 ? -5.219 -11.148 1.768 1 98.5 307 LEU B N 1
ATOM 5245 C CA . LEU B 1 307 ? -6.219 -10.148 2.119 1 98.5 307 LEU B CA 1
ATOM 5246 C C . LEU B 1 307 ? -6.09 -8.922 1.228 1 98.5 307 LEU B C 1
ATOM 5248 O O . LEU B 1 307 ? -4.98 -8.5 0.898 1 98.5 307 LEU B O 1
ATOM 5252 N N . VAL B 1 308 ? -7.207 -8.406 0.808 1 98.44 308 VAL B N 1
ATOM 5253 C CA . VAL B 1 308 ? -7.273 -7.102 0.157 1 98.44 308 VAL B CA 1
ATOM 5254 C C . VAL B 1 308 ? -7.664 -6.035 1.178 1 98.44 308 VAL B C 1
ATOM 5256 O O . VAL B 1 308 ? -8.625 -6.207 1.929 1 98.44 308 VAL B O 1
ATOM 5259 N N . ALA B 1 309 ? -6.883 -5.008 1.261 1 96.5 309 ALA B N 1
ATOM 5260 C CA . ALA B 1 309 ? -7.137 -3.977 2.262 1 96.5 309 ALA B CA 1
ATOM 5261 C C . ALA B 1 309 ? -7.352 -2.615 1.605 1 96.5 309 ALA B C 1
ATOM 5263 O O . ALA B 1 309 ? -7.031 -2.43 0.429 1 96.5 309 ALA B O 1
ATOM 5264 N N . GLN B 1 310 ? -7.914 -1.657 2.416 1 95 310 GLN B N 1
ATOM 5265 C CA . GLN B 1 310 ? -8.383 -0.431 1.782 1 95 310 GLN B CA 1
ATOM 5266 C C . GLN B 1 310 ? -8.148 0.78 2.678 1 95 310 GLN B C 1
ATOM 5268 O O . GLN B 1 310 ? -8.812 1.808 2.535 1 95 310 GLN B O 1
ATOM 5273 N N . ARG B 1 311 ? -7.348 0.697 3.695 1 93.56 311 ARG B N 1
ATOM 5274 C CA . ARG B 1 311 ? -6.84 1.788 4.52 1 93.56 311 ARG B CA 1
ATOM 5275 C C . ARG B 1 311 ? -7.98 2.553 5.184 1 93.56 311 ARG B C 1
ATOM 5277 O O . ARG B 1 311 ? -8.148 3.754 4.953 1 93.56 311 ARG B O 1
ATOM 5284 N N . PRO B 1 312 ? -8.672 1.954 6.113 1 94.94 312 PRO B N 1
ATOM 5285 C CA . PRO B 1 312 ? -9.828 2.615 6.719 1 94.94 312 PRO B CA 1
ATOM 5286 C C . PRO B 1 312 ? -9.453 3.863 7.512 1 94.94 312 PRO B C 1
ATOM 5288 O O . PRO B 1 312 ? -10.195 4.844 7.52 1 94.94 312 PRO B O 1
ATOM 5291 N N . GLU B 1 313 ? -8.359 3.883 8.156 1 93.88 313 GLU B N 1
ATOM 5292 C CA . GLU B 1 313 ? -7.941 5.051 8.93 1 93.88 313 GLU B CA 1
ATOM 5293 C C . GLU B 1 313 ? -7.762 6.27 8.031 1 93.88 313 GLU B C 1
ATOM 5295 O O . GLU B 1 313 ? -8.219 7.367 8.367 1 93.88 313 GLU B O 1
ATOM 5300 N N . ALA B 1 314 ? -7.098 6.043 6.91 1 93.81 314 ALA B N 1
ATOM 5301 C CA . ALA B 1 314 ? -6.891 7.137 5.965 1 93.81 314 ALA B CA 1
ATOM 5302 C C . ALA B 1 314 ? -8.227 7.656 5.426 1 93.81 314 ALA B C 1
ATOM 5304 O O . ALA B 1 314 ? -8.383 8.859 5.199 1 93.81 314 ALA B O 1
ATOM 5305 N N . GLN B 1 315 ? -9.125 6.777 5.18 1 95.75 315 GLN B N 1
ATOM 5306 C CA . GLN B 1 315 ? -10.438 7.188 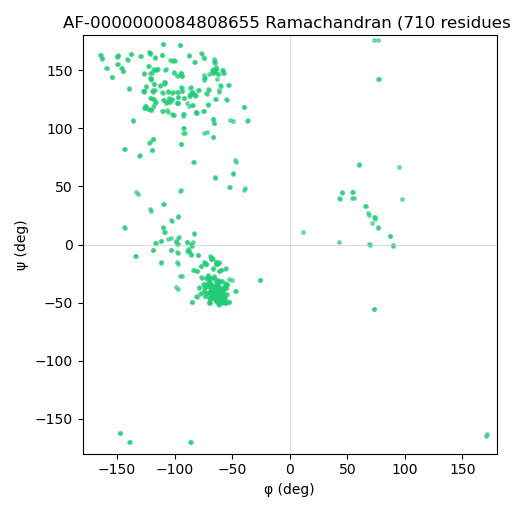4.707 1 95.75 315 GLN B CA 1
ATOM 5307 C C . GLN B 1 315 ? -11.109 8.133 5.699 1 95.75 315 GLN B C 1
ATOM 5309 O O . GLN B 1 315 ? -11.594 9.203 5.32 1 95.75 315 GLN B O 1
ATOM 5314 N N . GLY B 1 316 ? -11.125 7.719 6.977 1 96.69 316 GLY B N 1
ATOM 5315 C CA . GLY B 1 316 ? -11.742 8.539 8.008 1 96.69 316 GLY B CA 1
ATOM 5316 C C . GLY B 1 316 ? -11.07 9.891 8.172 1 96.69 316 GLY B C 1
ATOM 5317 O O . GLY B 1 316 ? -11.75 10.922 8.234 1 96.69 316 GLY B O 1
ATOM 5318 N N . TYR B 1 317 ? -9.789 9.898 8.211 1 95.5 317 TYR B N 1
ATOM 5319 C CA . TYR B 1 317 ? -9.008 11.117 8.383 1 95.5 317 TYR B CA 1
ATOM 5320 C C . TYR B 1 317 ? -9.273 12.102 7.242 1 95.5 317 TYR B C 1
ATOM 5322 O O . TYR B 1 317 ? -9.625 13.258 7.477 1 95.5 317 TYR B O 1
ATOM 5330 N N . ARG B 1 318 ? -9.195 11.609 6.023 1 95.69 318 ARG B N 1
ATOM 5331 C CA . ARG B 1 318 ? -9.297 12.469 4.848 1 95.69 318 ARG B CA 1
ATOM 5332 C C . ARG B 1 318 ? -10.727 12.984 4.676 1 95.69 318 ARG B C 1
ATOM 5334 O O . ARG B 1 318 ? -10.938 14.109 4.211 1 95.69 318 ARG B O 1
ATOM 5341 N N . ALA B 1 319 ? -11.641 12.141 5.016 1 97.44 319 ALA B N 1
ATOM 5342 C CA . ALA B 1 319 ? -13.039 12.547 4.91 1 97.44 319 ALA B CA 1
ATOM 5343 C C . ALA B 1 319 ? -13.328 13.766 5.785 1 97.44 319 ALA B C 1
ATOM 5345 O O . ALA B 1 319 ? -13.883 14.758 5.316 1 97.44 319 ALA B O 1
ATOM 5346 N N . VAL B 1 320 ? -12.922 13.719 7.023 1 96.69 320 VAL B N 1
ATOM 5347 C CA . VAL B 1 320 ? -13.148 14.812 7.961 1 96.69 320 VAL B CA 1
ATOM 5348 C C . VAL B 1 320 ? -12.367 16.047 7.512 1 96.69 320 VAL B C 1
ATOM 5350 O O . VAL B 1 320 ? -12.906 17.156 7.473 1 96.69 320 VAL B O 1
ATOM 5353 N N . MET B 1 321 ? -11.125 15.836 7.102 1 94.62 321 MET B N 1
ATOM 5354 C CA . MET B 1 321 ? -10.289 16.953 6.703 1 94.62 321 MET B CA 1
ATOM 5355 C C . MET B 1 321 ? -10.867 17.656 5.48 1 94.62 321 MET B C 1
ATOM 5357 O O . MET B 1 321 ? -10.828 18.891 5.387 1 94.62 321 MET B O 1
ATOM 5361 N N . ALA B 1 322 ? -11.367 16.891 4.582 1 95.56 322 ALA B N 1
ATOM 5362 C CA . ALA B 1 322 ? -11.961 17.469 3.381 1 95.56 322 ALA B CA 1
ATOM 5363 C C . ALA B 1 322 ? -13.141 18.375 3.732 1 95.56 322 ALA B C 1
ATOM 5365 O O . ALA B 1 322 ? -13.281 19.469 3.18 1 95.56 322 ALA B O 1
ATOM 5366 N N . LEU B 1 323 ? -13.969 17.938 4.629 1 96.5 323 LEU B N 1
ATOM 5367 C CA . LEU B 1 323 ? -15.109 18.734 5.051 1 96.5 323 LEU B CA 1
ATOM 5368 C C . LEU B 1 323 ? -14.656 19.984 5.781 1 96.5 323 LEU B C 1
ATOM 5370 O O . LEU B 1 323 ? -15.211 21.062 5.578 1 96.5 323 LEU B O 1
ATOM 5374 N N . CYS B 1 324 ? -13.672 19.859 6.582 1 93.12 324 CYS B N 1
ATOM 5375 C CA . CYS B 1 324 ? -13.125 21 7.301 1 93.12 324 CYS B CA 1
ATOM 5376 C C . CYS B 1 324 ? -12.602 22.062 6.336 1 93.12 324 CYS B C 1
ATOM 5378 O O . CYS B 1 324 ? -12.945 23.234 6.445 1 93.12 324 CYS B O 1
ATOM 5380 N N . GLU B 1 325 ? -11.859 21.578 5.406 1 90.44 325 GLU B N 1
ATOM 5381 C CA . GLU B 1 325 ? -11.281 22.5 4.43 1 90.44 325 GLU B CA 1
ATOM 5382 C C . GLU B 1 325 ? -12.359 23.188 3.602 1 90.44 325 GLU B C 1
ATOM 5384 O O . GLU B 1 325 ? -12.242 24.375 3.279 1 90.44 325 GLU B O 1
ATOM 5389 N N . TRP B 1 326 ? -13.352 22.453 3.324 1 94 326 TRP B N 1
ATOM 5390 C CA . TRP B 1 326 ? -14.453 23 2.555 1 94 326 TRP B CA 1
ATOM 5391 C C . TRP B 1 326 ? -15.227 24.031 3.381 1 94 326 TRP B C 1
ATOM 5393 O O . TRP B 1 326 ? -15.453 25.156 2.934 1 94 326 TRP B O 1
ATOM 5403 N N . LEU B 1 327 ? -15.555 23.703 4.609 1 92.44 327 LEU B N 1
ATOM 5404 C CA . LEU B 1 327 ? -16.406 24.531 5.453 1 92.44 327 LEU B CA 1
ATOM 5405 C C . LEU B 1 327 ? -15.672 25.766 5.941 1 92.44 327 LEU B C 1
ATOM 5407 O O . LEU B 1 327 ? -16.25 26.844 6.035 1 92.44 327 LEU B O 1
ATOM 5411 N N . VAL B 1 328 ? -14.414 25.625 6.168 1 86 328 VAL B N 1
ATOM 5412 C CA . VAL B 1 328 ? -13.664 26.688 6.812 1 86 328 VAL B CA 1
ATOM 5413 C C . VAL B 1 328 ? -12.945 27.531 5.754 1 86 328 VAL B C 1
ATOM 5415 O O . VAL B 1 328 ? -12.922 28.766 5.844 1 86 328 VAL B O 1
ATOM 5418 N N . GLU B 1 329 ? -12.438 26.859 4.715 1 84.19 329 GLU B N 1
ATOM 5419 C CA . GLU B 1 329 ? -11.586 27.562 3.76 1 84.19 329 GLU B CA 1
ATOM 5420 C C . GLU B 1 329 ? -12.273 27.688 2.402 1 84.19 329 GLU B C 1
ATOM 5422 O O . GLU B 1 329 ? -11.805 28.422 1.532 1 84.19 329 GLU B O 1
ATOM 5427 N N . GLY B 1 330 ? -13.219 27 2.191 1 90 330 GLY B N 1
ATOM 5428 C CA . GLY B 1 330 ? -13.883 27.016 0.898 1 90 330 GLY B CA 1
ATOM 5429 C C . GLY B 1 330 ? -13.125 26.25 -0.172 1 90 330 GLY B C 1
ATOM 5430 O O . GLY B 1 330 ? -13.391 26.422 -1.364 1 90 330 GLY B O 1
ATOM 5431 N N . ARG B 1 331 ? -12.156 25.453 0.215 1 90.62 331 ARG B N 1
ATOM 5432 C CA . ARG B 1 331 ? -11.375 24.656 -0.724 1 90.62 331 ARG B CA 1
ATOM 5433 C C . ARG B 1 331 ? -12.078 23.344 -1.055 1 90.62 331 ARG B C 1
ATOM 5435 O O . ARG B 1 331 ? -12.336 22.531 -0.165 1 90.62 331 ARG B O 1
ATOM 5442 N N . ALA B 1 332 ? -12.383 23.109 -2.289 1 92 332 ALA B N 1
ATOM 5443 C CA . ALA B 1 332 ? -13.102 21.906 -2.719 1 92 332 ALA B CA 1
ATOM 5444 C C . ALA B 1 332 ? -12.141 20.75 -2.943 1 92 332 ALA B C 1
ATOM 5446 O O . ALA B 1 332 ? -11.109 20.906 -3.596 1 92 332 ALA B O 1
ATOM 5447 N N . PRO B 1 333 ? -12.453 19.594 -2.387 1 94.62 333 PRO B N 1
ATOM 5448 C CA . PRO B 1 333 ? -11.664 18.391 -2.695 1 94.62 333 PRO B CA 1
ATOM 5449 C C . PRO B 1 333 ? -11.992 17.812 -4.066 1 94.62 333 PRO B C 1
ATOM 5451 O O . PRO B 1 333 ? -12.969 18.203 -4.695 1 94.62 333 PRO B O 1
ATOM 5454 N N . SER B 1 334 ? -11.094 16.922 -4.559 1 94.88 334 SER B N 1
ATOM 5455 C CA . SER B 1 334 ? -11.492 16.078 -5.688 1 94.88 334 SER B CA 1
ATOM 5456 C C . SER B 1 334 ? -12.742 15.266 -5.371 1 94.88 334 SER B C 1
ATOM 5458 O O . SER B 1 334 ? -12.922 14.812 -4.238 1 94.88 334 SER B O 1
ATOM 5460 N N . LYS B 1 335 ? -13.562 15.008 -6.367 1 96.31 335 LYS B N 1
ATOM 5461 C CA . LYS B 1 335 ? -14.836 14.312 -6.184 1 96.31 335 LYS B CA 1
ATOM 5462 C C . LYS B 1 335 ? -14.617 12.859 -5.797 1 96.31 335 LYS B C 1
ATOM 5464 O O . LYS B 1 335 ? -15.375 12.305 -4.996 1 96.31 335 LYS B O 1
ATOM 5469 N N . VAL B 1 336 ? -13.633 12.266 -6.422 1 96.62 336 VAL B N 1
ATOM 5470 C CA . VAL B 1 336 ? -13.32 10.859 -6.164 1 96.62 336 VAL B CA 1
ATOM 5471 C C . VAL B 1 336 ? -11.867 10.734 -5.707 1 96.62 336 VAL B C 1
ATOM 5473 O O . VAL B 1 336 ? -10.945 11.117 -6.43 1 96.62 336 VAL B O 1
ATOM 5476 N N . ASN B 1 337 ? -11.695 10.281 -4.5 1 95.56 337 ASN B N 1
ATOM 5477 C CA . ASN B 1 337 ? -10.383 10.062 -3.904 1 95.56 337 ASN B CA 1
ATOM 5478 C C . ASN B 1 337 ? -10.172 8.594 -3.545 1 95.56 337 ASN B C 1
ATOM 5480 O O . ASN B 1 337 ? -10.398 8.188 -2.402 1 95.56 337 ASN B O 1
ATOM 5484 N N . ASN B 1 338 ? -9.609 7.812 -4.504 1 95.81 338 ASN B N 1
ATOM 5485 C CA . ASN B 1 338 ? -9.406 6.383 -4.293 1 95.81 338 ASN B CA 1
ATOM 5486 C C . ASN B 1 338 ? -8.172 6.113 -3.436 1 95.81 338 ASN B C 1
ATOM 5488 O O . ASN B 1 338 ? -7.121 6.715 -3.648 1 95.81 338 ASN B O 1
ATOM 5492 N N . MET B 1 339 ? -8.375 5.25 -2.461 1 94.38 339 MET B N 1
ATOM 5493 C CA . MET B 1 339 ? -7.25 4.684 -1.728 1 94.38 339 MET B CA 1
ATOM 5494 C C . MET B 1 339 ? -6.527 3.635 -2.566 1 94.38 339 MET B C 1
ATOM 5496 O O . MET B 1 339 ? -7.082 3.123 -3.541 1 94.38 339 MET B O 1
ATOM 5500 N N . PRO B 1 340 ? -5.266 3.344 -2.18 1 94.56 340 PRO B N 1
ATOM 5501 C CA . PRO B 1 340 ? -4.652 2.164 -2.791 1 94.56 340 PRO B CA 1
ATOM 5502 C C . PRO B 1 340 ? -5.398 0.872 -2.457 1 94.56 340 PRO B C 1
ATOM 5504 O O . PRO B 1 340 ? -6.043 0.781 -1.408 1 94.56 340 PRO B O 1
ATOM 5507 N N . ILE B 1 341 ? -5.41 -0.057 -3.367 1 97.06 341 ILE B N 1
ATOM 5508 C CA . ILE B 1 341 ? -5.871 -1.418 -3.115 1 97.06 341 ILE B CA 1
ATOM 5509 C C . ILE B 1 341 ? -4.691 -2.295 -2.703 1 97.06 341 ILE B C 1
ATOM 5511 O O . ILE B 1 341 ? -3.916 -2.74 -3.551 1 97.06 341 ILE B O 1
ATOM 5515 N N . ASP B 1 342 ? -4.574 -2.518 -1.419 1 96.69 342 ASP B N 1
ATOM 5516 C CA . ASP B 1 342 ? -3.412 -3.221 -0.881 1 96.69 342 ASP B CA 1
ATOM 5517 C C . ASP B 1 342 ? -3.625 -4.734 -0.912 1 96.69 342 ASP B C 1
ATOM 5519 O O . ASP B 1 342 ? -4.711 -5.219 -0.593 1 96.69 342 ASP B O 1
ATOM 5523 N N . ILE B 1 343 ? -2.635 -5.41 -1.342 1 98.31 343 ILE B N 1
ATOM 5524 C CA . ILE B 1 343 ? -2.605 -6.867 -1.298 1 98.31 343 ILE B CA 1
ATOM 5525 C C . ILE B 1 343 ? -1.69 -7.332 -0.167 1 98.31 343 ILE B C 1
ATOM 5527 O O . ILE B 1 343 ? -0.506 -6.988 -0.138 1 98.31 343 ILE B O 1
ATOM 5531 N N . LEU B 1 344 ? -2.234 -8.117 0.737 1 98.19 344 LEU B N 1
ATOM 5532 C CA . LEU B 1 344 ? -1.471 -8.508 1.916 1 98.19 344 LEU B CA 1
ATOM 5533 C C . LEU B 1 344 ? -1.343 -10.031 1.997 1 98.19 344 LEU B C 1
ATOM 5535 O O . LEU B 1 344 ? -2.34 -10.742 1.899 1 98.19 344 LEU B O 1
ATOM 5539 N N . LEU B 1 345 ? -0.145 -10.438 2.098 1 97.94 345 LEU B N 1
ATOM 5540 C CA . LEU B 1 345 ? 0.274 -11.805 2.373 1 97.94 345 LEU B CA 1
ATOM 5541 C C . LEU B 1 345 ? 0.871 -11.922 3.771 1 97.94 345 LEU B C 1
ATOM 5543 O O . LEU B 1 345 ? 1.027 -10.914 4.469 1 97.94 345 LEU B O 1
ATOM 5547 N N . LYS B 1 346 ? 1.135 -13.148 4.141 1 96.75 346 LYS B N 1
ATOM 5548 C CA . LYS B 1 346 ? 1.753 -13.391 5.441 1 96.75 346 LYS B CA 1
ATOM 5549 C C . LYS B 1 346 ? 3.043 -12.586 5.594 1 96.75 346 LYS B C 1
ATOM 5551 O O . LYS B 1 346 ? 3.336 -12.07 6.672 1 96.75 346 LYS B O 1
ATOM 5556 N N . GLU B 1 347 ? 3.771 -12.391 4.547 1 96.31 347 GLU B N 1
ATOM 5557 C CA . GLU B 1 347 ? 5.129 -11.852 4.574 1 96.31 347 GLU B CA 1
ATOM 555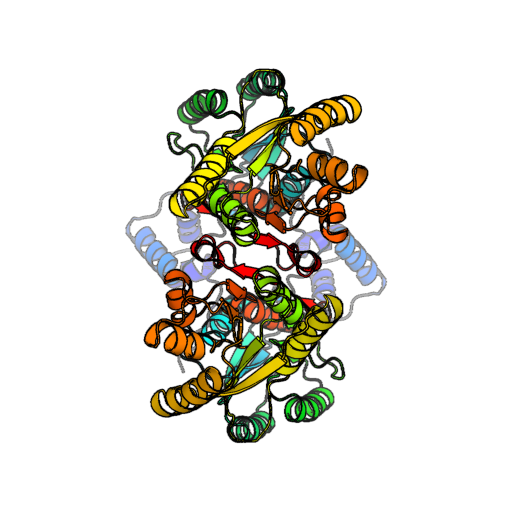8 C C . GLU B 1 347 ? 5.113 -10.328 4.621 1 96.31 347 GLU B C 1
ATOM 5560 O O . GLU B 1 347 ? 6.09 -9.703 5.039 1 96.31 347 GLU B O 1
ATOM 5565 N N . ASN B 1 348 ? 4 -9.695 4.184 1 97.38 348 ASN B N 1
ATOM 5566 C CA . ASN B 1 348 ? 4.066 -8.242 4.121 1 97.38 348 ASN B CA 1
ATOM 5567 C C . ASN B 1 348 ? 3.025 -7.594 5.031 1 97.38 348 ASN B C 1
ATOM 5569 O O . ASN B 1 348 ? 3.074 -6.387 5.277 1 97.38 348 ASN B O 1
ATOM 5573 N N . ILE B 1 349 ? 2.158 -8.328 5.668 1 96.81 349 ILE B N 1
ATOM 5574 C CA . ILE B 1 349 ? 1.085 -7.777 6.488 1 96.81 349 ILE B CA 1
ATOM 5575 C C . ILE B 1 349 ? 1.676 -7.043 7.688 1 96.81 349 ILE B C 1
ATOM 5577 O O . ILE B 1 349 ? 1.12 -6.039 8.148 1 96.81 349 ILE B O 1
ATOM 5581 N N . PRO B 1 350 ? 2.883 -7.41 8.25 1 94.75 350 PRO B N 1
ATOM 5582 C CA . PRO B 1 350 ? 3.414 -6.68 9.398 1 94.75 350 PRO B CA 1
ATOM 5583 C C . PRO B 1 350 ? 3.75 -5.227 9.078 1 94.75 350 PRO B C 1
ATOM 5585 O O . PRO B 1 350 ? 3.879 -4.402 9.984 1 94.75 350 PRO B O 1
ATOM 5588 N N . TYR B 1 351 ? 3.85 -4.926 7.836 1 94.94 351 TYR B N 1
ATOM 5589 C CA . TYR B 1 351 ? 4.301 -3.596 7.445 1 94.94 351 TYR B CA 1
ATOM 5590 C C . TYR B 1 351 ? 3.129 -2.738 6.98 1 94.94 351 TYR B C 1
ATOM 5592 O O . TYR B 1 351 ? 3.303 -1.562 6.656 1 94.94 351 TYR B O 1
ATOM 5600 N N . TYR B 1 352 ? 1.91 -3.262 6.891 1 92.31 352 TYR B N 1
ATOM 5601 C CA . TYR B 1 352 ? 0.738 -2.633 6.293 1 92.31 352 TYR B CA 1
ATOM 5602 C C . TYR B 1 352 ? 0.423 -1.307 6.977 1 92.31 352 TYR B C 1
ATOM 5604 O O . TYR B 1 352 ? 0.077 -0.327 6.312 1 92.31 352 TYR B O 1
ATOM 5612 N N . LYS B 1 353 ? 0.607 -1.249 8.227 1 87.44 353 LYS B N 1
ATOM 5613 C CA . LYS B 1 353 ? 0.18 -0.076 8.984 1 87.44 353 LYS B CA 1
ATOM 5614 C C . LYS B 1 353 ? 1.285 0.976 9.039 1 87.44 353 LYS B C 1
ATOM 5616 O O . LYS B 1 353 ? 1.104 2.043 9.625 1 87.44 353 LYS B O 1
ATOM 5621 N N . ASN B 1 354 ? 2.391 0.514 8.297 1 82.44 354 ASN B N 1
ATOM 5622 C CA . ASN B 1 354 ? 3.463 1.501 8.258 1 82.44 354 ASN B CA 1
ATOM 5623 C C . ASN B 1 354 ? 3.129 2.654 7.316 1 82.44 354 ASN B C 1
ATOM 5625 O O . ASN B 1 354 ? 2.414 2.467 6.328 1 82.44 354 ASN B O 1
ATOM 5629 N N . ASN B 1 355 ? 3.465 3.824 7.504 1 61.16 355 ASN B N 1
ATOM 5630 C CA . ASN B 1 355 ? 3.41 5 6.641 1 61.16 355 ASN B CA 1
ATOM 5631 C C . ASN B 1 355 ? 1.976 5.477 6.434 1 61.16 355 ASN B C 1
ATOM 5633 O O . ASN B 1 355 ? 1.613 5.918 5.344 1 61.16 355 ASN B O 1
ATOM 5637 N N . ILE B 1 356 ? 1.242 4.988 7.355 1 59.09 356 ILE B N 1
ATOM 5638 C CA . ILE B 1 356 ? -0.114 5.527 7.312 1 59.09 356 ILE B CA 1
ATOM 5639 C C . ILE B 1 356 ? -0.083 7.027 7.586 1 59.09 356 ILE B C 1
ATOM 5641 O O . ILE B 1 356 ? 0.878 7.539 8.164 1 59.09 356 ILE B O 1
ATOM 5645 N N . ILE B 1 357 ? -1.013 7.793 7.102 1 52.81 357 ILE B N 1
ATOM 5646 C CA . ILE B 1 357 ? -1.175 9.242 7.176 1 52.81 357 ILE B CA 1
ATOM 5647 C C . ILE B 1 357 ? -0.794 9.734 8.57 1 52.81 357 ILE B C 1
ATOM 5649 O O . ILE B 1 357 ? -0.91 8.992 9.547 1 52.81 357 ILE B O 1
#

InterPro domains:
  IPR000843 LacI-type HTH domain [PF00356] (11-55)
  IPR000843 LacI-type HTH domain [PS50932] (9-63)
  IPR000843 LacI-type HTH domain [SM00354] (8-78)
  IPR000843 LacI-type HTH domain [cd01392] (13-63)
  IPR010982 Lambda repressor-like, DNA-binding domain superfamily [G3DSA:1.10.260.40] (1-65)
  IPR010982 Lambda repressor-like, DNA-binding domain superfamily [SSF47413] (8-65)
  IPR025997 Periplasmic binding protein [PF13407] (72-325)
  IPR028082 Periplasmic binding protein-like I [SSF53822] (66-350)

pLDDT: mean 88.34, std 15.13, range [22.22, 98.75]